Protein AF-A0A3R8V1Z6-F1 (afdb_monomer_lite)

Structure (mmCIF, N/CA/C/O backbone):
data_AF-A0A3R8V1Z6-F1
#
_entry.id   AF-A0A3R8V1Z6-F1
#
loop_
_atom_site.group_PDB
_atom_site.id
_atom_site.type_symbol
_atom_site.label_atom_id
_atom_site.label_alt_id
_atom_site.label_comp_id
_atom_site.label_asym_id
_atom_site.label_entity_id
_atom_site.label_seq_id
_atom_site.pdbx_PDB_ins_code
_atom_site.Cartn_x
_atom_site.Cartn_y
_atom_site.Cartn_z
_atom_site.occupancy
_atom_site.B_iso_or_equiv
_atom_site.auth_seq_id
_atom_site.auth_comp_id
_atom_site.auth_asym_id
_atom_site.auth_atom_id
_atom_site.pdbx_PDB_model_num
ATOM 1 N N . MET A 1 1 ? 9.244 20.630 -28.657 1.00 92.50 1 MET A N 1
ATOM 2 C CA . MET A 1 1 ? 8.782 19.770 -27.539 1.00 92.50 1 MET A CA 1
ATOM 3 C C . MET A 1 1 ? 9.580 20.145 -26.299 1.00 92.50 1 MET A C 1
ATOM 5 O O . MET A 1 1 ? 10.743 20.525 -26.430 1.00 92.50 1 MET A O 1
ATOM 9 N N . ARG A 1 2 ? 8.988 20.056 -25.105 1.00 94.75 2 ARG A N 1
ATOM 10 C CA . ARG A 1 2 ? 9.616 20.496 -23.847 1.00 94.75 2 ARG A CA 1
ATOM 11 C C . ARG A 1 2 ? 9.581 19.412 -22.778 1.00 94.75 2 ARG A C 1
ATOM 13 O O . ARG A 1 2 ? 8.639 18.629 -22.736 1.00 94.75 2 ARG A O 1
ATOM 20 N N . ILE A 1 3 ? 10.591 19.400 -21.913 1.00 94.94 3 ILE A N 1
ATOM 21 C CA . ILE A 1 3 ? 10.568 18.673 -20.644 1.00 94.94 3 ILE A CA 1
ATOM 22 C C . ILE A 1 3 ? 10.019 19.632 -19.589 1.00 94.94 3 ILE A C 1
ATOM 24 O O . ILE A 1 3 ? 10.512 20.756 -19.460 1.00 94.94 3 ILE A O 1
ATOM 28 N N . ILE A 1 4 ? 8.992 19.190 -18.875 1.00 93.62 4 ILE A N 1
ATOM 29 C CA . ILE A 1 4 ? 8.286 19.968 -17.856 1.00 93.62 4 ILE A CA 1
ATOM 30 C C . ILE A 1 4 ? 8.297 19.226 -16.519 1.00 93.62 4 ILE A C 1
ATOM 32 O O . ILE A 1 4 ? 8.435 18.001 -16.494 1.00 93.62 4 ILE A O 1
ATOM 36 N N . ASP A 1 5 ? 8.138 19.942 -15.414 1.00 89.38 5 ASP A N 1
ATOM 37 C CA . ASP A 1 5 ? 7.873 19.324 -14.115 1.00 89.38 5 ASP A CA 1
ATOM 38 C C . ASP A 1 5 ? 6.364 19.081 -13.896 1.00 89.38 5 ASP A C 1
ATOM 40 O O . ASP A 1 5 ? 5.532 19.274 -14.787 1.00 89.38 5 ASP A O 1
ATOM 44 N N . ARG A 1 6 ? 5.996 18.639 -12.687 1.00 83.44 6 ARG A N 1
ATOM 45 C CA . ARG A 1 6 ? 4.594 18.401 -12.303 1.00 83.44 6 ARG A CA 1
ATOM 46 C C . ARG A 1 6 ? 3.771 19.677 -12.118 1.00 83.44 6 ARG A C 1
ATOM 48 O O . ARG A 1 6 ? 2.551 19.592 -12.158 1.00 83.44 6 ARG A O 1
ATOM 55 N N . SER A 1 7 ? 4.417 20.827 -11.926 1.00 84.31 7 SER A N 1
ATOM 56 C CA . SER A 1 7 ? 3.768 22.144 -11.906 1.00 84.31 7 SER A CA 1
ATOM 57 C C . SER A 1 7 ? 3.538 22.702 -13.316 1.00 84.31 7 SER A C 1
ATOM 59 O O . SER A 1 7 ? 3.031 23.808 -13.474 1.00 84.31 7 SER A O 1
ATOM 61 N N . LEU A 1 8 ? 3.890 21.918 -14.346 1.00 85.50 8 LEU A N 1
ATOM 62 C CA . LEU A 1 8 ? 3.864 22.285 -15.760 1.00 85.50 8 LEU A CA 1
ATOM 63 C C . LEU A 1 8 ? 4.880 23.377 -16.133 1.00 85.50 8 LEU A C 1
ATOM 65 O O . LEU A 1 8 ? 4.857 23.886 -17.259 1.00 85.50 8 LEU A O 1
ATOM 69 N N . ALA A 1 9 ? 5.819 23.694 -15.238 1.00 89.62 9 ALA A N 1
ATOM 70 C CA . ALA A 1 9 ? 6.908 24.608 -15.531 1.00 89.62 9 ALA A CA 1
ATOM 71 C C . ALA A 1 9 ? 7.894 23.952 -16.505 1.00 89.62 9 ALA A C 1
ATOM 73 O O . ALA A 1 9 ? 8.211 22.764 -16.418 1.00 89.62 9 ALA A O 1
ATOM 74 N N . THR A 1 10 ? 8.377 24.728 -17.478 1.00 93.25 10 THR A N 1
ATOM 75 C CA . THR A 1 10 ? 9.352 24.231 -18.455 1.00 93.25 10 THR A CA 1
ATOM 76 C C . THR A 1 10 ? 10.732 24.159 -17.817 1.00 93.25 10 THR A C 1
ATOM 78 O O . THR A 1 10 ? 11.284 25.184 -17.441 1.00 93.25 10 THR A O 1
ATOM 81 N N . ILE A 1 11 ? 11.312 22.961 -17.781 1.00 93.94 11 ILE A N 1
ATOM 82 C CA . ILE A 1 11 ? 12.680 22.739 -17.298 1.00 93.94 11 ILE A CA 1
ATOM 83 C C . ILE A 1 11 ? 13.672 22.968 -18.433 1.00 93.94 11 ILE A C 1
ATOM 85 O O . ILE A 1 11 ? 14.642 23.705 -18.290 1.00 93.94 11 ILE A O 1
ATOM 89 N N . ARG A 1 12 ? 13.436 22.327 -19.588 1.00 94.88 12 ARG A N 1
ATOM 90 C CA . ARG A 1 12 ? 14.255 22.527 -20.790 1.00 94.88 12 ARG A CA 1
ATOM 91 C C . ARG A 1 12 ? 13.506 22.211 -22.076 1.00 94.88 12 ARG A C 1
ATOM 93 O O . ARG A 1 12 ? 12.564 21.417 -22.094 1.00 94.88 12 ARG A O 1
ATOM 100 N N . LYS A 1 13 ? 13.971 22.788 -23.183 1.00 94.19 13 LYS A N 1
ATOM 101 C CA . LYS A 1 13 ? 13.553 22.383 -24.532 1.00 94.19 13 LYS A CA 1
ATOM 102 C C . LYS A 1 13 ? 14.298 21.114 -24.958 1.00 94.19 13 LYS A C 1
ATOM 104 O O . LYS A 1 13 ? 15.457 20.915 -24.597 1.00 94.19 13 LYS A O 1
ATOM 109 N N . ILE A 1 14 ? 13.607 20.260 -25.707 1.00 93.62 14 ILE A N 1
ATOM 110 C CA . ILE A 1 14 ? 14.182 19.058 -26.320 1.00 93.62 14 ILE A CA 1
ATOM 111 C C . ILE A 1 14 ? 14.908 19.459 -27.601 1.00 93.62 14 ILE A C 1
ATOM 113 O O . ILE A 1 14 ? 14.378 20.257 -28.377 1.00 93.62 14 ILE A O 1
ATOM 117 N N . SER A 1 15 ? 16.111 18.923 -27.811 1.00 93.38 15 SER A N 1
ATOM 118 C CA . SER A 1 15 ? 16.876 19.177 -29.034 1.00 93.38 15 SER A CA 1
ATOM 119 C C . SER A 1 15 ? 16.227 18.504 -30.250 1.00 93.38 15 SER A C 1
ATOM 121 O O . SER A 1 15 ? 15.408 17.592 -30.124 1.00 93.38 15 SER A O 1
ATOM 123 N N . LEU A 1 16 ? 16.609 18.917 -31.459 1.00 91.44 16 LEU A N 1
ATOM 124 C CA . LEU A 1 16 ? 16.063 18.320 -32.680 1.00 91.44 16 LEU A CA 1
ATOM 125 C C . LEU A 1 16 ? 16.379 16.814 -32.789 1.00 91.44 16 LEU A C 1
ATOM 127 O O . LEU A 1 16 ? 15.513 16.028 -33.165 1.00 91.44 16 LEU A O 1
ATOM 131 N N . SER A 1 17 ? 17.589 16.398 -32.400 1.00 91.94 17 SER A N 1
ATOM 132 C CA . SER A 1 17 ? 18.010 14.990 -32.431 1.00 91.94 17 SER A CA 1
ATOM 133 C C . SER A 1 17 ? 17.274 14.128 -31.401 1.00 91.94 17 SER A C 1
ATOM 135 O O . SER A 1 17 ? 16.857 13.005 -31.701 1.00 91.94 17 SER A O 1
ATOM 137 N N . GLU A 1 18 ? 17.061 14.661 -30.195 1.00 93.25 18 GLU A N 1
ATOM 138 C CA . GLU A 1 18 ? 16.257 14.012 -29.158 1.00 93.25 18 GLU A CA 1
ATOM 139 C C . GLU A 1 18 ? 14.800 13.857 -29.620 1.00 93.25 18 GLU A C 1
ATOM 141 O O . GLU A 1 18 ? 14.199 12.797 -29.436 1.00 93.25 18 GLU A O 1
ATOM 146 N N . TYR A 1 19 ? 14.242 14.887 -30.265 1.00 93.44 19 TYR A N 1
ATOM 147 C CA . TYR A 1 19 ? 12.885 14.853 -30.803 1.00 93.44 19 TYR A CA 1
ATOM 148 C C . TYR A 1 19 ? 12.719 13.796 -31.900 1.00 93.44 19 TYR A C 1
ATOM 150 O O . TYR A 1 19 ? 11.778 13.005 -31.830 1.00 93.44 19 TYR A O 1
ATOM 158 N N . GLU A 1 20 ? 13.629 13.730 -32.876 1.00 92.75 20 GLU A N 1
ATOM 159 C CA . GLU A 1 20 ? 13.564 12.711 -33.935 1.00 92.75 20 GLU A CA 1
ATOM 160 C C . GLU A 1 20 ? 13.689 11.291 -33.370 1.00 92.75 20 GLU A C 1
ATOM 162 O O . GLU A 1 20 ? 12.937 10.395 -33.758 1.00 92.75 20 GLU A O 1
ATOM 167 N N . SER A 1 21 ? 14.549 11.091 -32.369 1.00 91.75 21 SER A N 1
ATOM 168 C CA . SER A 1 21 ? 14.669 9.800 -31.680 1.00 91.75 21 SER A CA 1
ATOM 169 C C . SER A 1 21 ? 13.366 9.402 -30.976 1.00 91.75 21 SER A C 1
ATOM 171 O O . SER A 1 21 ? 12.908 8.263 -31.091 1.00 91.75 21 SER A O 1
ATOM 173 N N . LEU A 1 22 ? 12.726 10.344 -30.273 1.00 92.19 22 LEU A N 1
ATOM 174 C CA . LEU A 1 22 ? 11.429 10.129 -29.623 1.00 92.19 22 LEU A CA 1
ATOM 175 C C . LEU A 1 22 ? 10.316 9.862 -30.639 1.00 92.19 22 LEU A C 1
ATOM 177 O O . LEU A 1 22 ? 9.462 9.012 -30.396 1.00 92.19 22 LEU A O 1
ATOM 181 N N . ARG A 1 23 ? 10.333 10.558 -31.778 1.00 92.12 23 ARG A N 1
ATOM 182 C CA . ARG A 1 23 ? 9.376 10.385 -32.873 1.00 92.12 23 ARG A CA 1
ATOM 183 C C . ARG A 1 23 ? 9.494 9.002 -33.508 1.00 92.12 23 ARG A C 1
ATOM 185 O O . ARG A 1 23 ? 8.482 8.322 -33.654 1.00 92.12 23 ARG A O 1
ATOM 192 N N . LEU A 1 24 ? 10.701 8.562 -33.862 1.00 89.31 24 LEU A N 1
ATOM 193 C CA . LEU A 1 24 ? 10.921 7.226 -34.426 1.00 89.31 24 LEU A CA 1
ATOM 194 C C . LEU A 1 24 ? 10.526 6.126 -33.437 1.00 89.31 24 LEU A C 1
ATOM 196 O O . LEU A 1 24 ? 9.918 5.133 -33.837 1.00 89.31 24 LEU A O 1
ATOM 200 N N . PHE A 1 25 ? 10.812 6.326 -32.149 1.00 90.19 25 PHE A N 1
ATOM 201 C CA . PHE A 1 25 ? 10.374 5.423 -31.092 1.00 90.19 25 PHE A CA 1
ATOM 202 C C . PHE A 1 25 ? 8.844 5.371 -30.953 1.00 90.19 25 PHE A C 1
ATOM 204 O O . PHE A 1 25 ? 8.277 4.280 -30.915 1.00 90.19 25 PHE A O 1
ATOM 211 N N . ALA A 1 26 ? 8.162 6.521 -30.924 1.00 87.00 26 ALA A N 1
ATOM 212 C CA . ALA A 1 26 ? 6.701 6.590 -30.832 1.00 87.00 26 ALA A CA 1
ATOM 213 C C . ALA A 1 26 ? 6.008 5.909 -32.026 1.00 87.00 26 ALA A C 1
ATOM 215 O O . ALA A 1 26 ? 4.981 5.259 -31.856 1.00 87.00 26 ALA A O 1
ATOM 216 N N . LEU A 1 27 ? 6.620 5.983 -33.211 1.00 86.31 27 LEU A N 1
ATOM 217 C CA . LEU A 1 27 ? 6.164 5.305 -34.427 1.00 86.31 27 LEU A CA 1
ATOM 218 C C . LEU A 1 27 ? 6.546 3.812 -34.493 1.00 86.31 27 LEU A C 1
ATOM 220 O O . LEU A 1 27 ? 6.260 3.163 -35.497 1.00 86.31 27 LEU A O 1
ATOM 224 N N . GLY A 1 28 ? 7.234 3.268 -33.482 1.00 83.50 28 GLY A N 1
ATOM 225 C CA . GLY A 1 28 ? 7.706 1.879 -33.467 1.00 83.50 28 GLY A CA 1
ATOM 226 C C . GLY A 1 28 ? 8.808 1.566 -34.488 1.00 83.50 28 GLY A C 1
ATOM 227 O O . GLY A 1 28 ? 9.072 0.399 -34.761 1.00 83.50 28 GLY A O 1
ATOM 228 N N . LYS A 1 29 ? 9.449 2.594 -35.061 1.00 84.25 29 LYS A N 1
ATOM 229 C CA . LYS A 1 29 ? 10.488 2.476 -36.099 1.00 84.25 29 LYS A CA 1
ATOM 230 C C . LYS A 1 29 ? 11.909 2.395 -35.539 1.00 84.25 29 LYS A C 1
ATOM 232 O O . LYS A 1 29 ? 12.825 2.042 -36.271 1.00 84.25 29 LYS A O 1
ATOM 237 N N . ALA A 1 30 ? 12.098 2.735 -34.267 1.00 85.00 30 ALA A N 1
ATOM 238 C CA . ALA A 1 30 ? 13.384 2.665 -33.584 1.00 85.00 30 ALA A CA 1
ATOM 239 C C . ALA A 1 30 ? 13.225 2.158 -32.147 1.00 85.00 30 ALA A C 1
ATOM 241 O O . ALA A 1 30 ? 12.145 2.223 -31.553 1.00 85.00 30 ALA A O 1
ATOM 242 N N . SER A 1 31 ? 14.328 1.680 -31.572 1.00 83.62 31 SER A N 1
ATOM 243 C CA . SER A 1 31 ? 14.419 1.418 -30.138 1.00 83.62 31 SER A CA 1
ATOM 244 C C . SER A 1 31 ? 14.246 2.705 -29.330 1.00 83.62 31 SER A C 1
ATOM 246 O O . SER A 1 31 ? 14.572 3.799 -29.788 1.00 83.62 31 SER A O 1
ATOM 248 N N . ALA A 1 32 ? 13.767 2.567 -28.094 1.00 82.25 32 ALA A N 1
ATOM 249 C CA . ALA A 1 32 ? 13.599 3.691 -27.182 1.00 82.25 32 ALA A CA 1
ATOM 250 C C . ALA A 1 32 ? 14.930 4.444 -26.970 1.00 82.25 32 ALA A C 1
ATOM 252 O O . ALA A 1 32 ? 15.932 3.777 -26.692 1.00 82.25 32 ALA A O 1
ATOM 253 N N . PRO A 1 33 ? 14.960 5.796 -27.012 1.00 88.38 33 PRO A N 1
ATOM 254 C CA . PRO A 1 33 ? 16.117 6.579 -26.574 1.00 88.38 33 PRO A CA 1
ATOM 255 C C . PRO A 1 33 ? 16.266 6.449 -25.051 1.00 88.38 33 PRO A C 1
ATOM 257 O O . PRO A 1 33 ? 15.798 7.282 -24.271 1.00 88.38 33 PRO A O 1
ATOM 260 N N . ARG A 1 34 ? 16.842 5.319 -24.629 1.00 87.00 34 ARG A N 1
ATOM 261 C CA . ARG A 1 34 ? 16.737 4.780 -23.270 1.00 87.00 34 ARG A CA 1
ATOM 262 C C . ARG A 1 34 ? 17.299 5.742 -22.234 1.00 87.00 34 ARG A C 1
ATOM 264 O O . ARG A 1 34 ? 16.619 6.000 -21.252 1.00 87.00 34 ARG A O 1
ATOM 271 N N . GLU A 1 35 ? 18.476 6.314 -22.463 1.00 87.75 35 GLU A N 1
ATOM 272 C CA . GLU A 1 35 ? 19.103 7.249 -21.519 1.00 87.75 35 GLU A CA 1
ATOM 273 C C . GLU A 1 35 ? 18.245 8.492 -21.263 1.00 87.75 35 GLU A C 1
ATOM 275 O O . GLU A 1 35 ? 18.010 8.853 -20.109 1.00 87.75 35 GLU A O 1
ATOM 280 N N . LEU A 1 36 ? 17.718 9.107 -22.327 1.00 91.12 36 LEU A N 1
ATOM 281 C CA . LEU A 1 36 ? 16.851 10.281 -22.233 1.00 91.12 36 LEU A CA 1
ATOM 282 C C . LEU A 1 36 ? 15.572 9.960 -21.452 1.00 91.12 36 LEU A C 1
ATOM 284 O O . LEU A 1 36 ? 15.214 10.663 -20.508 1.00 91.12 36 LEU A O 1
ATOM 288 N N . LEU A 1 37 ? 14.894 8.878 -21.831 1.00 91.12 37 LEU A N 1
ATOM 289 C CA . LEU A 1 37 ? 13.634 8.467 -21.219 1.00 91.12 37 LEU A CA 1
ATOM 290 C C . LEU A 1 37 ? 13.813 8.019 -19.764 1.00 91.12 37 LEU A C 1
ATOM 292 O O . LEU A 1 37 ? 12.969 8.331 -18.925 1.00 91.12 37 LEU A O 1
ATOM 296 N N . LEU A 1 38 ? 14.908 7.323 -19.447 1.00 87.00 38 LEU A N 1
ATOM 297 C CA . LEU A 1 38 ? 15.245 6.950 -18.075 1.00 87.00 38 LEU A CA 1
ATOM 298 C C . LEU A 1 38 ? 15.542 8.176 -17.218 1.00 87.00 38 LEU A C 1
ATOM 300 O O . LEU A 1 38 ? 15.069 8.218 -16.088 1.00 87.00 38 LEU A O 1
ATOM 304 N N . ARG A 1 39 ? 16.255 9.178 -17.746 1.00 88.75 39 ARG A N 1
ATOM 305 C CA . ARG A 1 39 ? 16.526 10.433 -17.031 1.00 88.75 39 ARG A CA 1
ATOM 306 C C . ARG A 1 39 ? 15.236 11.190 -16.726 1.00 88.75 39 ARG A C 1
ATOM 308 O O . ARG A 1 39 ? 14.944 11.440 -15.565 1.00 88.75 39 ARG A O 1
ATOM 315 N N . ILE A 1 40 ? 14.398 11.421 -17.743 1.00 89.38 40 ILE A N 1
ATOM 316 C CA . ILE A 1 40 ? 13.072 12.047 -17.575 1.00 89.38 40 ILE A CA 1
ATOM 317 C C . ILE A 1 40 ? 12.246 11.294 -16.522 1.00 89.38 40 ILE A C 1
ATOM 319 O O . ILE A 1 40 ? 11.640 11.908 -15.646 1.00 89.38 40 ILE A O 1
ATOM 323 N N . ARG A 1 41 ? 12.238 9.955 -16.583 1.00 87.31 41 ARG A N 1
ATOM 324 C CA . ARG A 1 41 ? 11.506 9.113 -15.630 1.00 87.31 41 ARG A CA 1
ATOM 325 C C . ARG A 1 41 ? 12.072 9.211 -14.214 1.00 87.31 41 ARG A C 1
ATOM 327 O O . ARG A 1 41 ? 11.274 9.278 -13.282 1.00 87.31 41 ARG A O 1
ATOM 334 N N . LYS A 1 42 ? 13.399 9.173 -14.052 1.00 82.25 42 LYS A N 1
ATOM 335 C CA . LYS A 1 42 ? 14.093 9.238 -12.757 1.00 82.25 42 LYS A CA 1
ATOM 336 C C . LYS A 1 42 ? 13.792 10.557 -12.051 1.00 82.25 42 LYS A C 1
ATOM 338 O O . LYS A 1 42 ? 13.367 10.532 -10.903 1.00 82.25 42 LYS A O 1
ATOM 343 N N . ASP A 1 43 ? 13.894 11.661 -12.781 1.00 84.75 43 ASP A N 1
ATOM 344 C CA . ASP A 1 43 ? 13.693 13.008 -12.243 1.00 84.75 43 ASP A CA 1
ATOM 345 C C . ASP A 1 43 ? 12.201 13.348 -12.033 1.00 84.75 43 ASP A C 1
ATOM 347 O O . ASP A 1 43 ? 11.847 14.399 -11.510 1.00 84.75 43 ASP A O 1
ATOM 351 N N . GLY A 1 44 ? 11.286 12.458 -12.437 1.00 81.69 44 GLY A N 1
ATOM 352 C CA . GLY A 1 44 ? 9.845 12.668 -12.288 1.00 81.69 44 GLY A CA 1
ATOM 353 C C . GLY A 1 44 ? 9.262 13.722 -13.234 1.00 81.69 44 GLY A C 1
ATOM 354 O O . GLY A 1 44 ? 8.152 14.197 -12.989 1.00 81.69 44 GLY A O 1
ATOM 355 N N . HIS A 1 45 ? 9.983 14.054 -14.306 1.00 91.19 45 HIS A N 1
ATOM 356 C CA . HIS A 1 45 ? 9.592 15.029 -15.317 1.00 91.19 45 HIS A CA 1
ATOM 357 C C . HIS A 1 45 ? 8.648 14.435 -16.374 1.00 91.19 45 HIS A C 1
ATOM 359 O O . HIS A 1 45 ? 8.569 13.216 -16.572 1.00 91.19 45 HIS A O 1
ATOM 365 N N . TRP A 1 46 ? 7.950 15.313 -17.089 1.00 93.50 46 TRP A N 1
ATOM 366 C CA . TRP A 1 46 ? 7.021 14.997 -18.173 1.00 93.50 46 TRP A CA 1
ATOM 367 C C . TRP A 1 46 ? 7.450 15.645 -19.494 1.00 93.50 46 TRP A C 1
ATOM 369 O O . TRP A 1 46 ? 8.373 16.454 -19.552 1.00 93.50 46 TRP A O 1
ATOM 379 N N . LEU A 1 47 ? 6.777 15.263 -20.576 1.00 94.06 47 LEU A N 1
ATOM 380 C CA . LEU A 1 47 ? 6.997 15.743 -21.934 1.00 94.06 47 LEU A CA 1
ATOM 381 C C . LEU A 1 47 ? 5.781 16.541 -22.410 1.00 94.06 47 LEU A C 1
ATOM 383 O O . LEU A 1 47 ? 4.706 15.970 -22.569 1.00 94.06 47 LEU A O 1
ATOM 387 N N . ALA A 1 48 ? 5.954 17.831 -22.689 1.00 94.06 48 ALA A N 1
ATOM 388 C CA . ALA A 1 48 ? 4.944 18.670 -23.330 1.00 94.06 48 ALA A CA 1
ATOM 389 C C . ALA A 1 48 ? 5.138 18.682 -24.850 1.00 94.06 48 ALA A C 1
ATOM 391 O O . ALA A 1 48 ? 6.164 19.153 -25.362 1.00 94.06 48 ALA A O 1
ATOM 392 N N . CYS A 1 49 ? 4.140 18.187 -25.577 1.00 93.06 49 CYS A N 1
ATOM 393 C CA . CYS A 1 49 ? 4.087 18.260 -27.027 1.00 93.06 49 CYS A CA 1
ATOM 394 C C . CYS A 1 49 ? 3.631 19.648 -27.486 1.00 93.06 49 CYS A C 1
ATOM 396 O O . CYS A 1 49 ? 2.772 20.271 -26.878 1.00 93.06 49 CYS A O 1
ATOM 398 N N . GLU A 1 50 ? 4.189 20.124 -28.593 1.00 91.25 50 GLU A N 1
ATOM 399 C CA . GLU A 1 50 ? 3.866 21.443 -29.161 1.00 91.25 50 GLU A CA 1
ATOM 400 C C . GLU A 1 50 ? 2.901 21.337 -30.347 1.00 91.25 50 GLU A C 1
ATOM 402 O O . GLU A 1 50 ? 2.788 22.258 -31.144 1.00 91.25 50 GLU A O 1
ATOM 407 N N . CYS A 1 51 ? 2.216 20.200 -30.500 1.00 89.88 51 CYS A N 1
ATOM 408 C CA . CYS A 1 51 ? 1.352 19.970 -31.654 1.00 89.88 51 CYS A CA 1
ATOM 409 C C . CYS A 1 51 ? 0.024 20.745 -31.613 1.00 89.88 51 CYS A C 1
ATOM 411 O O . CYS A 1 51 ? -0.603 20.893 -32.658 1.00 89.88 51 CYS A O 1
ATOM 413 N N . CYS A 1 52 ? -0.409 21.210 -30.439 1.00 89.00 52 CYS A N 1
ATOM 414 C CA . CYS A 1 52 ? -1.606 22.032 -30.239 1.00 89.00 52 CYS A CA 1
ATOM 415 C C . CYS A 1 52 ? -1.506 22.831 -28.929 1.00 89.00 52 CYS A C 1
ATOM 417 O O . CYS A 1 52 ? -0.561 22.659 -28.151 1.00 89.00 52 CYS A O 1
ATOM 419 N N . HIS A 1 53 ? -2.479 23.722 -28.715 1.00 86.44 53 HIS A N 1
ATOM 420 C CA . HIS A 1 53 ? -2.656 24.477 -27.481 1.00 86.44 53 HIS A CA 1
ATOM 421 C C . HIS A 1 53 ? -4.078 24.252 -26.929 1.00 86.44 53 HIS A C 1
ATOM 423 O O . HIS A 1 53 ? -5.022 24.367 -27.713 1.00 86.44 53 HIS A O 1
ATOM 429 N N . PRO A 1 54 ? -4.260 23.955 -25.626 1.00 86.75 54 PRO A N 1
ATOM 430 C CA . PRO A 1 54 ? -3.223 23.697 -24.620 1.00 86.75 54 PRO A CA 1
ATOM 431 C C . PRO A 1 54 ? -2.336 22.488 -24.972 1.00 86.75 54 PRO A C 1
ATOM 433 O O . PRO A 1 54 ? -2.734 21.613 -25.733 1.00 86.75 54 PRO A O 1
ATOM 436 N N . ALA A 1 55 ? -1.093 22.487 -24.482 1.00 89.00 55 ALA A N 1
ATOM 437 C CA . ALA A 1 55 ? -0.081 21.504 -24.874 1.00 89.00 55 ALA A CA 1
ATOM 438 C C . ALA A 1 55 ? -0.395 20.104 -24.304 1.00 89.00 55 ALA A C 1
ATOM 440 O O . ALA A 1 55 ? -0.520 19.973 -23.083 1.00 89.00 55 ALA A O 1
ATOM 441 N N . PRO A 1 56 ? -0.451 19.044 -25.133 1.00 91.62 56 PRO A N 1
ATOM 442 C CA . PRO A 1 56 ? -0.574 17.671 -24.657 1.00 91.62 56 PRO A CA 1
ATOM 443 C C . PRO A 1 56 ? 0.625 17.264 -23.809 1.00 91.62 56 PRO A C 1
ATOM 445 O O . PRO A 1 56 ? 1.773 17.543 -24.170 1.00 91.62 56 PRO A O 1
ATOM 448 N N . VAL A 1 57 ? 0.369 16.563 -22.706 1.00 92.06 57 VAL A N 1
ATOM 449 C CA . VAL A 1 57 ? 1.404 16.123 -21.766 1.00 92.06 57 VAL A CA 1
ATOM 450 C C . VAL A 1 57 ? 1.511 14.605 -21.770 1.00 92.06 57 VAL A C 1
ATOM 452 O O . VAL A 1 57 ? 0.515 13.891 -21.672 1.00 92.06 57 VAL A O 1
ATOM 455 N N . MET A 1 58 ? 2.740 14.104 -21.837 1.00 92.50 58 MET A N 1
ATOM 456 C CA . MET A 1 58 ? 3.065 12.685 -21.769 1.00 92.50 58 MET A CA 1
ATOM 457 C C . MET A 1 58 ? 4.027 12.400 -20.623 1.00 92.50 58 MET A C 1
ATOM 459 O O . MET A 1 58 ? 4.906 13.202 -20.316 1.00 92.50 58 MET A O 1
ATOM 463 N N . HIS A 1 59 ? 3.934 11.210 -20.044 1.00 88.69 59 HIS A N 1
ATOM 464 C CA . HIS A 1 59 ? 4.919 10.704 -19.097 1.00 88.69 59 HIS A CA 1
ATOM 465 C C . HIS A 1 59 ? 5.586 9.435 -19.628 1.00 88.69 59 HIS A C 1
ATOM 467 O O . HIS A 1 59 ? 5.015 8.664 -20.406 1.00 88.69 59 HIS A O 1
ATOM 473 N N . VAL A 1 60 ? 6.815 9.202 -19.172 1.00 88.06 60 VAL A N 1
ATOM 474 C CA . VAL A 1 60 ? 7.564 7.990 -19.497 1.00 88.06 60 VAL A CA 1
ATOM 475 C C . VAL A 1 60 ? 7.129 6.865 -18.563 1.00 88.06 60 VAL A C 1
ATOM 477 O O . VAL A 1 60 ? 7.413 6.882 -17.362 1.00 88.06 60 VAL A O 1
ATOM 480 N N . ALA A 1 61 ? 6.469 5.853 -19.116 1.00 82.94 61 ALA A N 1
ATOM 481 C CA . ALA A 1 61 ? 6.096 4.629 -18.423 1.00 82.94 61 ALA A CA 1
ATOM 482 C C . ALA A 1 61 ? 7.098 3.506 -18.730 1.00 82.94 61 ALA A C 1
ATOM 484 O O . ALA A 1 61 ? 7.459 3.285 -19.882 1.00 82.94 61 ALA A O 1
ATOM 485 N N . MET A 1 62 ? 7.509 2.753 -17.712 1.00 80.75 62 MET A N 1
ATOM 486 C CA . MET A 1 62 ? 8.264 1.509 -17.873 1.00 80.75 62 MET A CA 1
ATOM 487 C C . MET A 1 62 ? 7.348 0.351 -17.502 1.00 80.75 62 MET A C 1
ATOM 489 O O . MET A 1 62 ? 6.700 0.382 -16.454 1.00 80.75 62 MET A O 1
ATOM 493 N N . ARG A 1 63 ? 7.261 -0.643 -18.384 1.00 75.75 63 ARG A N 1
ATOM 494 C CA . ARG A 1 63 ? 6.556 -1.896 -18.117 1.00 75.75 63 ARG A CA 1
ATOM 495 C C . ARG A 1 63 ? 7.393 -2.777 -17.194 1.00 75.75 63 ARG A C 1
ATOM 497 O O . ARG A 1 63 ? 8.608 -2.627 -17.113 1.00 75.75 63 ARG A O 1
ATOM 504 N N . ASP A 1 64 ? 6.754 -3.766 -16.582 1.00 66.50 64 ASP A N 1
ATOM 505 C CA . ASP A 1 64 ? 7.426 -4.726 -15.697 1.00 66.50 64 ASP A CA 1
ATOM 506 C C . ASP A 1 64 ? 8.549 -5.518 -16.381 1.00 66.50 64 ASP A C 1
ATOM 508 O O . ASP A 1 64 ? 9.398 -6.084 -15.699 1.00 66.50 64 ASP A O 1
ATOM 512 N N . THR A 1 65 ? 8.553 -5.570 -17.713 1.00 68.12 65 THR A N 1
ATOM 513 C CA . THR A 1 65 ? 9.583 -6.203 -18.550 1.00 68.12 65 THR A CA 1
ATOM 514 C C . THR A 1 65 ? 10.739 -5.253 -18.903 1.00 68.12 65 THR A C 1
ATOM 516 O O . THR A 1 65 ? 11.436 -5.486 -19.883 1.00 68.12 65 THR A O 1
ATOM 519 N N . GLY A 1 66 ? 10.858 -4.099 -18.235 1.00 72.81 66 GLY A N 1
ATOM 520 C CA . GLY A 1 66 ? 11.869 -3.070 -18.5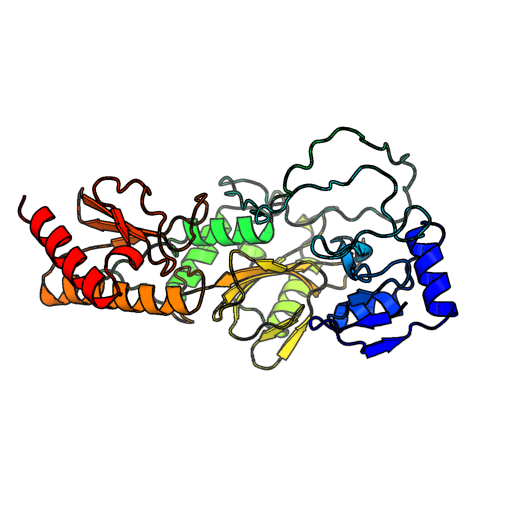29 1.00 72.81 66 GLY A CA 1
ATOM 521 C C . GLY A 1 66 ? 11.600 -2.231 -19.789 1.00 72.81 66 GLY A C 1
ATOM 522 O O . GLY A 1 66 ? 12.295 -1.248 -20.044 1.00 72.81 66 GLY A O 1
ATOM 523 N N . MET A 1 67 ? 10.568 -2.565 -20.574 1.00 78.25 67 MET A N 1
ATOM 524 C CA . MET A 1 67 ? 10.251 -1.856 -21.816 1.00 78.25 67 MET A CA 1
ATOM 525 C C . MET A 1 67 ? 9.666 -0.470 -21.527 1.00 78.25 67 MET A C 1
ATOM 527 O O . MET A 1 67 ? 8.653 -0.340 -20.834 1.00 78.25 67 MET A O 1
ATOM 531 N N . LEU A 1 68 ? 10.291 0.564 -22.088 1.00 83.81 68 LEU A N 1
ATOM 532 C CA . LEU A 1 68 ? 9.821 1.943 -22.002 1.00 83.81 68 LEU A CA 1
ATOM 533 C C . LEU A 1 68 ? 8.650 2.184 -22.959 1.00 83.81 68 LEU A C 1
ATOM 535 O O . LEU A 1 68 ? 8.504 1.514 -23.977 1.00 83.81 68 LEU A O 1
ATOM 539 N N . SER A 1 69 ? 7.803 3.144 -22.614 1.00 86.69 69 SER A N 1
ATOM 540 C CA . SER A 1 69 ? 6.666 3.601 -23.410 1.00 86.69 69 SER A CA 1
ATOM 541 C C . SER A 1 69 ? 6.329 5.042 -23.042 1.00 86.69 69 SER A C 1
ATOM 543 O O . SER A 1 69 ? 6.529 5.455 -21.899 1.00 86.69 69 SER A O 1
ATOM 545 N N . LEU A 1 70 ? 5.811 5.802 -24.001 1.00 88.12 70 LEU A N 1
ATOM 546 C CA . LEU A 1 70 ? 5.235 7.120 -23.752 1.00 88.12 70 LEU A CA 1
ATOM 547 C C . LEU A 1 70 ? 3.731 6.962 -23.550 1.00 88.12 70 LEU A C 1
ATOM 549 O O . LEU A 1 70 ? 3.074 6.253 -24.311 1.00 88.12 70 LEU A O 1
ATOM 553 N N . LYS A 1 71 ? 3.194 7.584 -22.501 1.00 86.56 71 LYS A N 1
ATOM 554 C CA . LYS A 1 71 ? 1.759 7.583 -22.216 1.00 86.56 71 LYS A CA 1
ATOM 555 C C . LYS A 1 71 ? 1.252 9.006 -22.073 1.00 86.56 71 LYS A C 1
ATOM 557 O O . LYS A 1 71 ? 1.807 9.772 -21.288 1.00 86.56 71 LYS A O 1
ATOM 562 N N . ASN A 1 72 ? 0.166 9.311 -22.772 1.00 85.44 72 ASN A N 1
ATOM 563 C CA . ASN A 1 72 ? -0.550 10.575 -22.627 1.00 85.44 72 ASN A CA 1
ATOM 564 C C . ASN A 1 72 ? -1.174 10.645 -21.230 1.00 85.44 72 ASN A C 1
ATOM 566 O O . ASN A 1 72 ? -1.667 9.636 -20.713 1.00 85.44 72 ASN A O 1
ATOM 570 N N . ASN A 1 73 ? -1.097 11.819 -20.615 1.00 81.56 73 ASN A N 1
ATOM 571 C CA . ASN A 1 73 ? -1.759 12.103 -19.354 1.00 81.56 73 ASN A CA 1
ATOM 572 C C . ASN A 1 73 ? -3.270 12.260 -19.622 1.00 81.56 73 ASN A C 1
ATOM 574 O O . ASN A 1 73 ? -3.610 13.060 -20.492 1.00 81.56 73 ASN A O 1
ATOM 578 N N . PRO A 1 74 ? -4.162 11.503 -18.951 1.00 69.50 74 PRO A N 1
ATOM 579 C CA . PRO A 1 74 ? -5.608 11.582 -19.190 1.00 69.50 74 PRO A CA 1
ATOM 580 C C . PRO A 1 74 ? -6.197 12.983 -18.991 1.00 69.50 74 PRO A C 1
ATOM 582 O O . PRO A 1 74 ? -7.141 13.329 -19.689 1.00 69.50 74 PRO A O 1
ATOM 585 N N . ASP A 1 75 ? -5.618 13.786 -18.097 1.00 73.31 75 ASP A N 1
ATOM 586 C CA . ASP A 1 75 ? -6.113 15.134 -17.786 1.00 73.31 75 ASP A CA 1
ATOM 587 C C . ASP A 1 75 ? -5.548 16.218 -18.726 1.00 73.31 75 ASP A C 1
ATOM 589 O O . ASP A 1 75 ? -5.847 17.401 -18.576 1.00 73.31 75 ASP A O 1
ATOM 593 N N . ALA A 1 76 ? -4.688 15.843 -19.681 1.00 81.75 76 ALA A N 1
ATOM 594 C CA . ALA A 1 76 ? -4.072 16.772 -20.622 1.00 81.75 76 ALA A CA 1
ATOM 595 C C . ALA A 1 76 ? -4.809 16.812 -21.967 1.00 81.75 76 ALA A C 1
ATOM 597 O O . ALA A 1 76 ? -5.579 15.920 -22.313 1.00 81.75 76 ALA A O 1
ATOM 598 N N . ALA A 1 77 ? -4.528 17.852 -22.755 1.00 83.56 77 ALA A N 1
ATOM 599 C CA . ALA A 1 77 ? -5.075 17.996 -24.099 1.00 83.56 77 ALA A CA 1
ATOM 600 C C . ALA A 1 77 ? -4.709 16.814 -25.011 1.00 83.56 77 ALA A C 1
ATOM 602 O O . ALA A 1 77 ? -3.613 16.254 -24.920 1.00 83.56 77 ALA A O 1
ATOM 603 N N . ASP A 1 78 ? -5.601 16.489 -25.947 1.00 87.19 78 ASP A N 1
ATOM 604 C CA . ASP A 1 78 ? -5.336 15.495 -26.982 1.00 87.19 78 ASP A CA 1
ATOM 605 C C . ASP A 1 78 ? -4.338 16.016 -28.023 1.00 87.19 78 ASP A C 1
ATOM 607 O O . ASP A 1 78 ? -4.338 17.187 -28.407 1.00 87.19 78 ASP A O 1
ATOM 611 N N . HIS A 1 79 ? -3.518 15.108 -28.548 1.00 89.94 79 HIS A N 1
ATOM 612 C CA . HIS A 1 79 ? -2.648 15.398 -29.683 1.00 89.94 79 HIS A CA 1
ATOM 613 C C . HIS A 1 79 ? -3.444 15.609 -30.978 1.00 89.94 79 HIS A C 1
ATOM 615 O O . HIS A 1 79 ? -4.494 15.003 -31.191 1.00 89.94 79 HIS A O 1
ATOM 621 N N . THR A 1 80 ? -2.898 16.402 -31.904 1.00 88.25 80 THR A N 1
ATOM 622 C CA . THR A 1 80 ? -3.464 16.523 -33.257 1.00 88.25 80 THR A CA 1
ATOM 623 C C . THR A 1 80 ? -3.362 15.204 -34.024 1.00 88.25 80 THR A C 1
ATOM 625 O O . THR A 1 80 ? -2.413 14.444 -33.843 1.00 88.25 80 THR A O 1
ATOM 628 N N . ALA A 1 81 ? -4.304 14.941 -34.937 1.00 83.56 81 ALA A N 1
ATOM 629 C CA . ALA A 1 81 ? -4.404 13.665 -35.660 1.00 83.56 81 ALA A CA 1
ATOM 630 C C . ALA A 1 81 ? -3.132 13.252 -36.432 1.00 83.56 81 ALA A C 1
ATOM 632 O O . ALA A 1 81 ? -2.891 12.067 -36.635 1.00 83.56 81 ALA A O 1
ATOM 633 N N . LYS A 1 82 ? -2.303 14.218 -36.854 1.00 85.31 82 LYS A N 1
ATOM 634 C CA . LYS A 1 82 ? -1.036 13.972 -37.571 1.00 85.31 82 LYS A CA 1
ATOM 635 C C . LYS A 1 82 ? 0.188 13.909 -36.650 1.00 85.31 82 LYS A C 1
ATOM 637 O O . LYS A 1 82 ? 1.309 13.740 -37.129 1.00 85.31 82 LYS A O 1
ATOM 642 N N . CYS A 1 83 ? 0.011 14.090 -35.344 1.00 88.12 83 CYS A N 1
ATOM 643 C CA . CYS A 1 83 ? 1.113 14.054 -34.399 1.00 88.12 83 CYS A CA 1
ATOM 644 C C . CYS A 1 83 ? 1.638 12.612 -34.262 1.00 88.12 83 CYS A C 1
ATOM 646 O O . CYS A 1 83 ? 0.843 11.709 -34.013 1.00 88.12 83 CYS A O 1
ATOM 648 N N . PRO A 1 84 ? 2.960 12.367 -34.337 1.00 86.94 84 PRO A N 1
ATOM 649 C CA . PRO A 1 84 ? 3.526 11.021 -34.176 1.00 86.94 84 PRO A CA 1
ATOM 650 C C . PRO A 1 84 ? 3.324 10.433 -32.769 1.00 86.94 84 PRO A C 1
ATOM 652 O O . PRO A 1 84 ? 3.565 9.251 -32.557 1.00 86.94 84 PRO A O 1
ATOM 655 N N . PHE A 1 85 ? 2.901 11.264 -31.815 1.00 88.69 85 PHE A N 1
ATOM 656 C CA . PHE A 1 85 ? 2.575 10.886 -30.442 1.00 88.69 85 PHE A CA 1
ATOM 657 C C . PHE A 1 85 ? 1.058 10.747 -30.208 1.00 88.69 85 PHE A C 1
ATOM 659 O O . PHE A 1 85 ? 0.627 10.423 -29.102 1.00 88.69 85 PHE A O 1
ATOM 666 N N . ALA A 1 86 ? 0.231 10.995 -31.231 1.00 83.00 86 ALA A N 1
ATOM 667 C CA . ALA A 1 86 ? -1.196 10.720 -31.157 1.00 83.00 86 ALA A CA 1
ATOM 668 C C . ALA A 1 86 ? -1.434 9.206 -31.110 1.00 83.00 86 ALA A C 1
ATOM 670 O O . ALA A 1 86 ? -0.793 8.436 -31.827 1.00 83.00 86 ALA A O 1
ATOM 671 N N . ARG A 1 87 ? -2.378 8.766 -30.274 1.00 71.75 87 ARG A N 1
ATOM 672 C CA . ARG A 1 87 ? -2.790 7.359 -30.242 1.00 71.75 87 ARG A CA 1
ATOM 673 C C . ARG A 1 87 ? -3.480 7.008 -31.561 1.00 71.75 87 ARG A C 1
ATOM 675 O O . ARG A 1 87 ? -4.498 7.603 -31.904 1.00 71.75 87 ARG A O 1
ATOM 682 N N . SER A 1 88 ? -2.954 6.027 -32.288 1.00 43.06 88 SER A N 1
ATOM 683 C CA . SER A 1 88 ? -3.604 5.477 -33.479 1.00 43.06 88 SER A CA 1
ATOM 684 C C . SER A 1 88 ? -4.812 4.624 -33.064 1.00 43.06 88 SER A C 1
ATOM 686 O O . SER A 1 88 ? -4.651 3.448 -32.780 1.00 43.06 88 SER A O 1
ATOM 688 N N . GLY A 1 89 ? -6.002 5.231 -33.001 1.00 38.81 89 GLY A N 1
ATOM 689 C CA . GLY A 1 89 ? -7.302 4.549 -32.909 1.00 38.81 89 GLY A CA 1
ATOM 690 C C . GLY A 1 89 ? -7.624 3.834 -31.583 1.00 38.81 89 GLY A C 1
ATOM 691 O O . GLY A 1 89 ? -7.048 2.806 -31.254 1.00 38.81 89 GLY A O 1
ATOM 692 N N . GLY A 1 90 ? -8.636 4.331 -30.862 1.00 37.47 90 GLY A N 1
ATOM 693 C CA . GLY A 1 90 ? -9.503 3.485 -30.025 1.00 37.47 90 GLY A CA 1
ATOM 694 C C . GLY A 1 90 ? -9.162 3.264 -28.545 1.00 37.47 90 GLY A C 1
ATOM 695 O O . GLY A 1 90 ? -9.904 2.547 -27.888 1.00 37.47 90 GLY A O 1
ATOM 696 N N . GLU A 1 91 ? -8.127 3.872 -27.958 1.00 36.06 91 GLU A N 1
ATOM 697 C CA . GLU A 1 91 ? -7.921 3.805 -26.494 1.00 36.06 91 GLU A CA 1
ATOM 698 C C . GLU A 1 91 ? -8.530 5.029 -25.785 1.00 36.06 91 GLU A C 1
ATOM 700 O O . GLU A 1 91 ? -7.826 5.944 -25.354 1.00 36.06 91 GLU A O 1
ATOM 705 N N . ASN A 1 92 ? -9.866 4.998 -25.737 1.00 41.00 92 ASN A N 1
ATOM 706 C CA . ASN A 1 92 ? -10.835 5.649 -24.848 1.00 41.00 92 ASN A CA 1
ATOM 707 C C . ASN A 1 92 ? -10.605 7.086 -24.348 1.00 41.00 92 ASN A C 1
ATOM 709 O O . ASN A 1 92 ? -9.945 7.328 -23.337 1.00 41.00 92 ASN A O 1
ATOM 713 N N . LYS A 1 93 ? -11.407 7.991 -24.930 1.00 37.91 93 LYS A N 1
ATOM 714 C CA . LYS A 1 93 ? -12.142 9.035 -24.200 1.00 37.91 93 LYS A CA 1
ATOM 715 C C . LYS A 1 93 ? -13.250 8.397 -23.351 1.00 37.91 93 LYS A C 1
ATOM 717 O O . LYS A 1 93 ? -14.397 8.346 -23.763 1.00 37.91 93 LYS A O 1
ATOM 722 N N . THR A 1 94 ? -12.881 7.889 -22.186 1.00 32.31 94 THR A N 1
ATOM 723 C CA . THR A 1 94 ? -13.748 7.633 -21.019 1.00 32.31 94 THR A CA 1
ATOM 724 C C . THR A 1 94 ? -12.753 7.570 -19.857 1.00 32.31 94 THR A C 1
ATOM 726 O O . THR A 1 94 ? -11.887 6.701 -19.859 1.00 32.31 94 THR A O 1
ATOM 729 N N . SER A 1 95 ? -12.729 8.449 -18.861 1.00 32.66 95 SER A N 1
ATOM 730 C CA . SER A 1 95 ? -13.838 8.777 -17.972 1.00 32.66 95 SER A CA 1
ATOM 731 C C . SER A 1 95 ? -13.396 9.966 -17.111 1.00 32.66 95 SER A C 1
ATOM 733 O O . SER A 1 95 ? -12.333 9.887 -16.503 1.00 32.66 95 SER A O 1
ATOM 735 N N . GLY A 1 96 ? -14.232 10.993 -16.960 1.00 29.03 96 GLY A N 1
ATOM 736 C CA . GLY A 1 96 ? -14.169 11.928 -15.824 1.00 29.03 96 GLY A CA 1
ATOM 737 C C . GLY A 1 96 ? -14.652 11.291 -14.510 1.00 29.03 96 GLY A C 1
ATOM 738 O O . GLY A 1 96 ? -15.180 11.973 -13.644 1.00 29.03 96 GLY A O 1
ATOM 739 N N . GLY A 1 97 ? -14.530 9.968 -14.389 1.00 28.39 97 GLY A N 1
ATOM 740 C CA . GLY A 1 97 ? -14.775 9.223 -13.166 1.00 28.39 97 GLY A CA 1
ATOM 741 C C . GLY A 1 97 ? -13.422 8.880 -12.577 1.00 28.39 97 GLY A C 1
ATOM 742 O O . GLY A 1 97 ? -12.566 8.348 -13.288 1.00 28.39 97 GLY A O 1
ATOM 743 N N . THR A 1 98 ? -13.231 9.206 -11.301 1.00 33.28 98 THR A N 1
ATOM 744 C CA . THR A 1 98 ? -12.135 8.711 -10.466 1.00 33.28 98 THR A CA 1
ATOM 745 C C . THR A 1 98 ? -11.794 7.285 -10.884 1.00 33.28 98 THR A C 1
ATOM 747 O O . THR A 1 98 ? -12.645 6.397 -10.831 1.00 33.28 98 THR A O 1
ATOM 750 N N . VAL A 1 99 ? -10.572 7.067 -11.388 1.00 36.91 99 VAL A N 1
ATOM 751 C CA . VAL A 1 99 ? -10.092 5.731 -11.755 1.00 36.91 99 VAL A CA 1
ATOM 752 C C . VAL A 1 99 ? -10.035 4.920 -10.465 1.00 36.91 99 VAL A C 1
ATOM 754 O O . VAL A 1 99 ? -9.023 4.884 -9.767 1.00 36.91 99 VAL A O 1
ATOM 757 N N . SER A 1 100 ? -11.165 4.308 -10.118 1.00 42.78 100 SER A N 1
ATOM 758 C CA . SER A 1 100 ? -11.297 3.350 -9.039 1.00 42.78 100 SER A CA 1
ATOM 759 C C . SER A 1 100 ? -10.521 2.122 -9.477 1.00 42.78 100 SER A C 1
ATOM 761 O O . SER A 1 100 ? -10.986 1.247 -10.209 1.00 42.78 100 SER A O 1
ATOM 763 N N . HIS A 1 101 ? -9.243 2.128 -9.129 1.00 51.69 101 HIS A N 1
ATOM 764 C CA . HIS A 1 101 ? -8.388 0.976 -9.263 1.00 51.69 101 HIS A CA 1
ATOM 765 C C . HIS A 1 101 ? -8.897 -0.086 -8.296 1.00 51.69 101 HIS A C 1
ATOM 767 O O . HIS A 1 101 ? -8.628 -0.010 -7.100 1.00 51.69 101 HIS A O 1
ATOM 773 N N . LYS A 1 102 ? -9.633 -1.069 -8.809 1.00 68.19 102 LYS A N 1
ATOM 774 C CA . LYS A 1 102 ? -10.175 -2.142 -7.984 1.00 68.19 102 LYS A CA 1
ATOM 775 C C . LYS A 1 102 ? -9.030 -3.044 -7.511 1.00 68.19 102 LYS A C 1
ATOM 777 O O . LYS A 1 102 ? -8.399 -3.731 -8.315 1.00 68.19 102 LYS A O 1
ATOM 782 N N . ALA A 1 103 ? -8.709 -2.975 -6.223 1.00 81.12 103 ALA A N 1
ATOM 783 C CA . ALA A 1 103 ? -7.940 -4.019 -5.563 1.00 81.12 103 ALA A CA 1
ATOM 784 C C . ALA A 1 103 ? -8.856 -5.230 -5.344 1.00 81.12 103 ALA A C 1
ATOM 786 O O . ALA A 1 103 ? -10.052 -5.070 -5.100 1.00 81.12 103 ALA A O 1
ATOM 787 N N . GLU A 1 104 ? -8.308 -6.433 -5.459 1.00 87.00 104 GLU A N 1
ATOM 788 C CA . GLU A 1 104 ? -9.067 -7.678 -5.350 1.00 87.00 104 GLU A CA 1
ATOM 789 C C . GLU A 1 104 ? -8.478 -8.549 -4.245 1.00 87.00 104 GLU A C 1
ATOM 791 O O . GLU A 1 104 ? -7.269 -8.566 -4.023 1.00 87.00 104 GLU A O 1
ATOM 796 N N . ARG A 1 105 ? -9.338 -9.262 -3.519 1.00 89.06 105 ARG A N 1
ATOM 797 C CA . ARG A 1 105 ? -8.893 -10.163 -2.459 1.00 89.06 105 ARG A CA 1
ATOM 798 C C . ARG A 1 105 ? -8.225 -11.386 -3.082 1.00 89.06 105 ARG A C 1
ATOM 800 O O . ARG A 1 105 ? -8.807 -12.020 -3.962 1.00 89.06 105 ARG A O 1
ATOM 807 N N . PHE A 1 106 ? -7.029 -11.734 -2.616 1.00 86.25 106 PHE A N 1
ATOM 808 C CA . PHE A 1 106 ? -6.408 -13.003 -2.982 1.00 86.25 106 PHE A CA 1
ATOM 809 C C . PHE A 1 106 ? -7.148 -14.164 -2.317 1.00 86.25 106 PHE A C 1
ATOM 811 O O . PHE A 1 106 ? -7.504 -14.095 -1.143 1.00 86.25 106 PHE A O 1
ATOM 818 N N . VAL A 1 107 ? -7.373 -15.234 -3.077 1.00 82.06 107 VAL A N 1
ATOM 819 C CA . VAL A 1 107 ? -7.965 -16.469 -2.553 1.00 82.06 107 VAL A CA 1
ATOM 820 C C . VAL A 1 107 ? -6.893 -17.252 -1.801 1.00 82.06 107 VAL A C 1
ATOM 822 O O . VAL A 1 107 ? -5.780 -17.435 -2.302 1.00 82.06 107 VAL A O 1
ATOM 825 N N . ASP A 1 108 ? -7.238 -17.711 -0.602 1.00 76.75 108 ASP A N 1
ATOM 826 C CA . ASP A 1 108 ? -6.358 -18.509 0.249 1.00 76.75 108 ASP A CA 1
ATOM 827 C C . ASP A 1 108 ? -5.867 -19.776 -0.465 1.00 76.75 108 ASP A C 1
ATOM 829 O O . ASP A 1 108 ? -6.615 -20.426 -1.194 1.00 76.75 108 ASP A O 1
ATOM 833 N N . GLY A 1 109 ? -4.593 -20.128 -0.267 1.00 72.81 109 GLY A N 1
ATOM 834 C CA . GLY A 1 109 ? -3.964 -21.272 -0.936 1.00 72.81 109 GLY A CA 1
ATOM 835 C C . GLY A 1 109 ? -3.645 -21.047 -2.419 1.00 72.81 109 GLY A C 1
ATOM 836 O O . GLY A 1 109 ? -3.083 -21.932 -3.061 1.00 72.81 109 GLY A O 1
ATOM 837 N N . GLY A 1 110 ? -3.965 -19.873 -2.970 1.00 75.94 110 GLY A N 1
ATOM 838 C CA . GLY A 1 110 ? -3.663 -19.522 -4.352 1.00 75.94 110 GLY A CA 1
ATOM 839 C C . GLY A 1 110 ? -2.174 -19.276 -4.618 1.00 75.94 110 GLY A C 1
ATOM 840 O O . GLY A 1 110 ? -1.398 -18.891 -3.735 1.00 75.94 110 GLY A O 1
ATOM 841 N N . HIS A 1 111 ? -1.789 -19.449 -5.882 1.00 83.12 111 HIS A N 1
ATOM 842 C CA . HIS A 1 111 ? -0.498 -19.002 -6.395 1.00 83.12 111 HIS A CA 1
ATOM 843 C C . HIS A 1 111 ? -0.570 -17.512 -6.731 1.00 83.12 111 HIS A C 1
ATOM 845 O O . HIS A 1 111 ? -1.406 -17.075 -7.524 1.00 83.12 111 HIS A O 1
ATOM 851 N N . ILE A 1 112 ? 0.310 -16.719 -6.131 1.00 87.81 112 ILE A N 1
ATOM 852 C CA . ILE A 1 112 ? 0.380 -15.285 -6.386 1.00 87.81 112 ILE A CA 1
ATOM 853 C C . ILE A 1 112 ? 1.179 -15.057 -7.667 1.00 87.81 112 ILE A C 1
ATOM 855 O O . ILE A 1 112 ? 2.267 -15.592 -7.827 1.00 87.81 112 ILE A O 1
ATOM 859 N N . THR A 1 113 ? 0.688 -14.192 -8.554 1.00 86.50 113 THR A N 1
ATOM 860 C CA . THR A 1 113 ? 1.452 -13.706 -9.711 1.00 86.50 113 THR A CA 1
ATOM 861 C C . THR A 1 113 ? 1.492 -12.180 -9.702 1.00 86.50 113 THR A C 1
ATOM 863 O O . THR A 1 113 ? 0.511 -11.516 -10.030 1.00 86.50 113 THR A O 1
ATOM 866 N N . LEU A 1 114 ? 2.634 -11.602 -9.313 1.00 87.56 114 LEU A N 1
ATOM 867 C CA . LEU A 1 114 ? 2.798 -10.139 -9.198 1.00 87.56 114 LEU A CA 1
ATOM 868 C C . LEU A 1 114 ? 3.417 -9.484 -10.436 1.00 87.56 114 LEU A C 1
ATOM 870 O O . LEU A 1 114 ? 3.262 -8.276 -10.662 1.00 87.56 114 LEU A O 1
ATOM 874 N N . HIS A 1 115 ? 4.121 -10.274 -11.241 1.00 85.06 115 HIS A N 1
ATOM 875 C CA . HIS A 1 115 ? 4.858 -9.816 -12.409 1.00 85.06 115 HIS A CA 1
ATOM 876 C C . HIS A 1 115 ? 4.496 -10.640 -13.634 1.00 85.06 115 HIS A C 1
ATOM 878 O O . HIS A 1 115 ? 4.236 -11.834 -13.544 1.00 85.06 115 HIS A O 1
ATOM 884 N N . SER A 1 116 ? 4.529 -9.997 -14.798 1.00 82.19 116 SER A N 1
ATOM 885 C CA . SER A 1 116 ? 4.531 -10.727 -16.061 1.00 82.19 116 SER A CA 1
ATOM 886 C C . SER A 1 116 ? 5.865 -11.446 -16.258 1.00 82.19 116 SER A C 1
ATOM 888 O O . SER A 1 116 ? 6.928 -10.894 -15.938 1.00 82.19 116 SER A O 1
ATOM 890 N N . GLU A 1 117 ? 5.788 -12.638 -16.843 1.00 82.56 117 GLU A N 1
ATOM 891 C CA . GLU A 1 117 ? 6.952 -13.402 -17.278 1.00 82.56 117 GLU A CA 1
ATOM 892 C C . GLU A 1 117 ? 7.769 -12.633 -18.321 1.00 82.56 117 GLU A C 1
ATOM 894 O O . GLU A 1 117 ? 7.224 -11.916 -19.171 1.00 82.56 117 GLU A O 1
ATOM 899 N N . ILE A 1 118 ? 9.093 -12.767 -18.244 1.00 76.50 118 ILE A N 1
ATOM 900 C CA . ILE A 1 118 ? 10.016 -12.153 -19.201 1.00 76.50 118 ILE A CA 1
ATOM 901 C C . ILE A 1 118 ? 10.374 -13.227 -20.224 1.00 76.50 118 ILE A C 1
ATOM 903 O O . ILE A 1 118 ? 10.908 -14.268 -19.864 1.00 76.50 118 ILE A O 1
ATOM 907 N N . GLN A 1 119 ? 10.078 -12.996 -21.502 1.00 70.19 119 GLN A N 1
ATOM 908 C CA . GLN A 1 119 ? 10.440 -13.952 -22.548 1.00 70.19 119 GLN A CA 1
ATOM 909 C C . GLN A 1 119 ? 11.893 -13.755 -23.008 1.00 70.19 119 GLN A C 1
ATOM 911 O O . GLN A 1 119 ? 12.342 -12.608 -23.102 1.00 70.19 119 GLN A O 1
ATOM 916 N N . PRO A 1 120 ? 12.614 -14.839 -23.354 1.00 63.50 120 PRO A N 1
ATOM 917 C CA . PRO A 1 120 ? 13.935 -14.740 -23.955 1.00 63.50 120 PRO A CA 1
ATOM 918 C C . PRO A 1 120 ? 13.861 -13.972 -25.280 1.00 63.50 120 PRO A C 1
ATOM 920 O O . PRO A 1 120 ? 13.017 -14.237 -26.144 1.00 63.50 120 PRO A O 1
ATOM 923 N N . THR A 1 121 ? 14.762 -13.006 -25.442 1.00 55.41 121 THR A N 1
ATOM 924 C CA . THR A 1 121 ? 14.934 -12.191 -26.648 1.00 55.41 121 THR A CA 1
ATOM 925 C C . THR A 1 121 ? 15.439 -13.065 -27.800 1.00 55.41 121 THR A C 1
ATOM 927 O O . THR A 1 121 ? 16.632 -13.140 -28.061 1.00 55.41 121 THR A O 1
ATOM 930 N N . GLY A 1 122 ? 14.532 -13.788 -28.455 1.00 47.56 122 GLY A N 1
ATOM 931 C CA . GLY A 1 122 ? 14.866 -14.688 -29.568 1.00 47.56 122 GLY A CA 1
ATOM 932 C C . GLY A 1 122 ? 13.667 -15.341 -30.261 1.00 47.56 122 GLY A C 1
ATOM 933 O O . GLY A 1 122 ? 13.786 -15.789 -31.394 1.00 47.56 122 GLY A O 1
ATOM 934 N N . LYS A 1 123 ? 12.480 -15.343 -29.641 1.00 41.75 123 LYS A N 1
ATOM 935 C CA . LYS A 1 123 ? 11.233 -15.836 -30.255 1.00 41.75 123 LYS A CA 1
ATOM 936 C C . LYS A 1 123 ? 10.162 -14.751 -30.281 1.00 41.75 123 LYS A C 1
ATOM 938 O O . LYS A 1 123 ? 9.094 -14.898 -29.702 1.00 41.75 123 LYS A O 1
ATOM 943 N N . ARG A 1 124 ? 10.428 -13.638 -30.965 1.00 45.59 124 ARG A N 1
ATOM 944 C CA . ARG A 1 124 ? 9.395 -12.631 -31.262 1.00 45.59 124 ARG A CA 1
ATOM 945 C C . ARG A 1 124 ? 8.817 -12.878 -32.655 1.00 45.59 124 ARG A C 1
ATOM 947 O O . ARG A 1 124 ? 8.886 -12.026 -33.526 1.00 45.59 124 ARG A O 1
ATOM 954 N N . ASN A 1 125 ? 8.278 -14.079 -32.857 1.00 35.25 125 ASN A N 1
ATOM 955 C CA . ASN A 1 125 ? 7.550 -14.442 -34.071 1.00 35.25 125 ASN A CA 1
ATOM 956 C C . ASN A 1 125 ? 6.112 -14.816 -33.708 1.00 35.25 125 ASN A C 1
ATOM 958 O O . ASN A 1 125 ? 5.633 -15.917 -33.948 1.00 35.25 125 ASN A O 1
ATOM 962 N N . THR A 1 126 ? 5.419 -13.885 -33.068 1.00 34.91 126 THR A N 1
ATOM 963 C CA . THR A 1 126 ? 3.965 -13.902 -33.007 1.00 34.91 126 THR A CA 1
ATOM 964 C C . THR A 1 126 ? 3.506 -12.551 -33.500 1.00 34.91 126 THR A C 1
ATOM 966 O O . THR A 1 126 ? 3.797 -11.514 -32.902 1.00 34.91 126 THR A O 1
ATOM 969 N N . ARG A 1 127 ? 2.817 -12.580 -34.647 1.00 34.66 127 ARG A N 1
ATOM 970 C CA . ARG A 1 127 ? 1.973 -11.483 -35.110 1.00 34.66 127 ARG A CA 1
ATOM 971 C C . ARG A 1 127 ? 1.232 -10.968 -33.887 1.00 34.66 127 ARG A C 1
ATOM 973 O O . ARG A 1 127 ? 0.558 -11.737 -33.202 1.00 34.66 127 ARG A O 1
ATOM 980 N N . GLN A 1 128 ? 1.423 -9.693 -33.587 1.00 36.50 128 GLN A N 1
ATOM 981 C CA . GLN A 1 128 ? 0.630 -8.989 -32.605 1.00 36.50 128 GLN A CA 1
ATOM 982 C C . GLN A 1 128 ? -0.803 -9.040 -33.142 1.00 36.50 128 GLN A C 1
ATOM 984 O O . GLN A 1 128 ? -1.178 -8.239 -33.991 1.00 36.50 128 GLN A O 1
ATOM 989 N N . ILE A 1 129 ? -1.565 -10.067 -32.754 1.00 31.02 129 ILE A N 1
ATOM 990 C CA . ILE A 1 129 ? -2.996 -10.114 -33.019 1.00 31.02 129 ILE A CA 1
ATOM 991 C C . ILE A 1 129 ? -3.530 -8.931 -32.231 1.00 31.02 129 ILE A C 1
ATOM 993 O O . ILE A 1 129 ? -3.589 -8.969 -30.999 1.00 31.02 129 ILE A O 1
ATOM 997 N N . SER A 1 130 ? -3.823 -7.850 -32.948 1.00 36.97 130 SER A N 1
ATOM 998 C CA . SER A 1 130 ? -4.682 -6.784 -32.473 1.00 36.97 130 SER A CA 1
ATOM 999 C C . SER A 1 130 ? -5.979 -7.448 -32.041 1.00 36.97 130 SER A C 1
ATOM 1001 O O . SER A 1 130 ? -6.839 -7.746 -32.861 1.00 36.97 130 SER A O 1
ATOM 1003 N N . ARG A 1 131 ? -6.094 -7.746 -30.746 1.00 33.28 131 ARG A N 1
ATOM 1004 C CA . ARG A 1 131 ? -7.386 -7.959 -30.108 1.00 33.28 131 ARG A CA 1
ATOM 1005 C C . ARG A 1 131 ? -8.039 -6.584 -30.007 1.00 33.28 131 ARG A C 1
ATOM 1007 O O . ARG A 1 131 ? -8.009 -5.961 -28.949 1.00 33.28 131 ARG A O 1
ATOM 1014 N N . SER A 1 132 ? -8.537 -6.086 -31.138 1.00 34.53 132 SER A N 1
ATOM 1015 C CA . SER A 1 132 ? -9.711 -5.219 -31.131 1.00 34.53 132 SER A CA 1
ATOM 1016 C C . SER A 1 132 ? -10.820 -5.966 -30.383 1.00 34.53 132 SER A C 1
ATOM 1018 O O . SER A 1 132 ? -10.937 -7.183 -30.508 1.00 34.53 132 SER A O 1
ATOM 1020 N N . ASP A 1 133 ? -11.574 -5.241 -29.565 1.00 32.06 133 ASP A N 1
ATOM 1021 C CA . ASP A 1 133 ? -12.750 -5.712 -28.817 1.00 32.06 133 ASP A CA 1
ATOM 1022 C C . ASP A 1 133 ? -12.512 -6.482 -27.512 1.00 32.06 133 ASP A C 1
ATOM 1024 O O . ASP A 1 133 ? -13.171 -7.474 -27.207 1.00 32.06 133 ASP A O 1
ATOM 1028 N N . VAL A 1 134 ? -11.645 -5.957 -26.644 1.00 34.53 134 VAL A N 1
ATOM 1029 C CA . VAL A 1 134 ? -11.792 -6.206 -25.202 1.00 34.53 134 VAL A CA 1
ATOM 1030 C C . VAL A 1 134 ? -12.059 -4.872 -24.526 1.00 34.53 134 VAL A C 1
ATOM 1032 O O . VAL A 1 134 ? -11.160 -4.038 -24.425 1.00 34.53 134 VAL A O 1
ATOM 1035 N N . VAL A 1 135 ? -13.303 -4.686 -24.067 1.00 35.00 135 VAL A N 1
ATOM 1036 C CA . VAL A 1 135 ? -13.706 -3.633 -23.117 1.00 35.00 135 VAL A CA 1
ATOM 1037 C C . VAL A 1 135 ? -12.562 -3.421 -22.122 1.00 35.00 135 VAL A C 1
ATOM 1039 O O . VAL A 1 135 ? -12.093 -4.422 -21.568 1.00 35.00 135 VAL A O 1
ATOM 1042 N N . PRO A 1 136 ? -12.071 -2.188 -21.891 1.00 36.75 136 PRO A N 1
ATOM 1043 C CA . PRO A 1 136 ? -10.935 -1.963 -21.009 1.00 36.75 136 PRO A CA 1
ATOM 1044 C C . PRO A 1 136 ? -11.314 -2.351 -19.580 1.00 36.75 136 PRO A C 1
ATOM 1046 O O . PRO A 1 136 ? -11.810 -1.548 -18.795 1.00 36.75 136 PRO A O 1
ATOM 1049 N N . ARG A 1 137 ? -11.087 -3.620 -19.232 1.00 45.53 137 ARG A N 1
ATOM 1050 C CA . ARG A 1 137 ? -11.163 -4.091 -17.857 1.00 45.53 137 ARG A CA 1
ATOM 1051 C C . ARG A 1 137 ? -10.076 -3.350 -17.092 1.00 45.53 137 ARG A C 1
ATOM 1053 O O . ARG A 1 137 ? -8.898 -3.430 -17.453 1.00 45.53 137 ARG A O 1
ATOM 1060 N N . VAL A 1 138 ? -10.481 -2.616 -16.056 1.00 55.09 138 VAL A N 1
ATOM 1061 C CA . VAL A 1 138 ? -9.567 -2.036 -15.069 1.00 55.09 138 VAL A CA 1
ATOM 1062 C C . VAL A 1 138 ? -8.645 -3.159 -14.611 1.00 55.09 138 VAL A C 1
ATOM 1064 O O . VAL A 1 138 ? -9.105 -4.161 -14.070 1.00 55.09 138 VAL A O 1
ATOM 1067 N N . ARG A 1 139 ? -7.346 -3.048 -14.910 1.00 58.81 139 ARG A N 1
ATOM 1068 C CA . ARG A 1 139 ? -6.395 -4.079 -14.494 1.00 58.81 139 ARG A CA 1
ATOM 1069 C C . ARG A 1 139 ? -6.243 -4.004 -12.974 1.00 58.81 139 ARG A C 1
ATOM 1071 O O . ARG A 1 139 ? -5.991 -2.899 -12.480 1.00 58.81 139 ARG A O 1
ATOM 1078 N N . PRO A 1 140 ? -6.358 -5.133 -12.255 1.00 71.31 140 PRO A N 1
ATOM 1079 C CA . PRO A 1 140 ? -6.146 -5.145 -10.817 1.00 71.31 140 PRO A CA 1
ATOM 1080 C C . PRO A 1 140 ? -4.718 -4.686 -10.507 1.00 71.31 140 PRO A C 1
ATOM 1082 O O . PRO A 1 140 ? -3.799 -4.891 -11.305 1.00 71.31 140 PRO A O 1
ATOM 1085 N N . LYS A 1 141 ? -4.544 -4.026 -9.361 1.00 86.69 141 LYS A N 1
ATOM 1086 C CA . LYS A 1 141 ? -3.241 -3.655 -8.790 1.00 86.69 141 LYS A CA 1
ATOM 1087 C C . LYS A 1 141 ? -2.746 -4.842 -7.947 1.00 86.69 141 LYS A C 1
ATOM 1089 O O . LYS A 1 141 ? -3.206 -4.968 -6.811 1.00 86.69 141 LYS A O 1
ATOM 1094 N N . PRO A 1 142 ? -1.926 -5.770 -8.478 1.00 90.12 142 PRO A N 1
ATOM 1095 C CA . PRO A 1 142 ? -1.668 -7.051 -7.818 1.00 90.12 142 PRO A CA 1
ATOM 1096 C C . PRO A 1 142 ? -0.866 -6.915 -6.521 1.00 90.12 142 PRO A C 1
ATOM 1098 O O . PRO A 1 142 ? -1.114 -7.660 -5.579 1.00 90.12 142 PRO A O 1
ATOM 1101 N N . VAL A 1 143 ? 0.073 -5.967 -6.439 1.00 93.81 143 VAL A N 1
ATOM 1102 C CA . VAL A 1 143 ? 0.898 -5.787 -5.234 1.00 93.81 143 VAL A CA 1
ATOM 1103 C C . VAL A 1 143 ? 0.069 -5.140 -4.132 1.00 93.81 143 VAL A C 1
ATOM 1105 O O . VAL A 1 143 ? 0.141 -5.566 -2.983 1.00 93.81 143 VAL A O 1
ATOM 1108 N N . LEU A 1 144 ? -0.780 -4.171 -4.484 1.00 93.81 144 LEU A N 1
ATOM 1109 C CA . LEU A 1 144 ? -1.729 -3.586 -3.540 1.00 93.81 144 LEU A CA 1
ATOM 1110 C C . LEU A 1 144 ? -2.758 -4.613 -3.067 1.00 93.81 144 LEU A C 1
ATOM 1112 O O . LEU A 1 144 ? -2.995 -4.731 -1.874 1.00 93.81 144 LEU A O 1
ATOM 1116 N N . SER A 1 145 ? -3.323 -5.390 -3.988 1.00 93.25 145 SER A N 1
ATOM 1117 C CA . SER A 1 145 ? -4.270 -6.471 -3.685 1.00 93.25 145 SER A CA 1
ATOM 1118 C C . SER A 1 145 ? -3.685 -7.471 -2.684 1.00 93.25 145 SER A C 1
ATOM 1120 O O . SER A 1 145 ? -4.353 -7.863 -1.726 1.00 93.25 145 SER A O 1
ATOM 1122 N N . LEU A 1 146 ? -2.407 -7.828 -2.855 1.00 95.19 146 LEU A N 1
ATOM 1123 C CA . LEU A 1 146 ? -1.697 -8.697 -1.925 1.00 95.19 146 LEU A CA 1
ATOM 1124 C C . LEU A 1 146 ? -1.512 -8.025 -0.565 1.00 95.19 146 LEU A C 1
ATOM 1126 O O . LEU A 1 146 ? -1.840 -8.630 0.449 1.00 95.19 146 LEU A O 1
ATOM 1130 N N . LEU A 1 147 ? -1.032 -6.778 -0.533 1.00 96.25 147 LEU A N 1
ATOM 1131 C CA . LEU A 1 147 ? -0.848 -6.036 0.715 1.00 96.25 147 LEU A CA 1
ATOM 1132 C C . LEU A 1 147 ? -2.158 -5.940 1.513 1.00 96.25 147 LEU A C 1
ATOM 1134 O O . LEU A 1 147 ? -2.167 -6.270 2.694 1.00 96.25 147 LEU A O 1
ATOM 1138 N N . LEU A 1 148 ? -3.270 -5.578 0.869 1.00 95.31 148 LEU A N 1
ATOM 1139 C CA . LEU A 1 148 ? -4.579 -5.514 1.526 1.00 95.31 148 LEU A CA 1
ATOM 1140 C C . LEU A 1 148 ? -5.046 -6.884 2.024 1.00 95.31 148 LEU A C 1
ATOM 1142 O O . LEU A 1 148 ? -5.585 -6.977 3.122 1.00 95.31 148 LEU A O 1
ATOM 1146 N N . SER A 1 149 ? -4.804 -7.951 1.257 1.00 95.12 149 SER A N 1
ATOM 1147 C CA . SER A 1 149 ? -5.164 -9.314 1.674 1.00 95.12 149 SER A CA 1
ATOM 1148 C C . SER A 1 149 ? -4.364 -9.732 2.913 1.00 95.12 149 SER A C 1
ATOM 1150 O O . SER A 1 149 ? -4.934 -10.233 3.879 1.00 95.12 149 SER A O 1
ATOM 1152 N N . LEU A 1 150 ? -3.055 -9.447 2.934 1.00 96.44 150 LEU A N 1
ATOM 1153 C CA . LEU A 1 150 ? -2.197 -9.699 4.093 1.00 96.44 150 LEU A CA 1
ATOM 1154 C C . LEU A 1 150 ? -2.648 -8.891 5.316 1.00 96.44 150 LEU A C 1
ATOM 1156 O O . LEU A 1 150 ? -2.731 -9.451 6.404 1.00 96.44 150 LEU A O 1
ATOM 1160 N N . MET A 1 151 ? -2.974 -7.604 5.149 1.00 96.94 151 MET A N 1
ATOM 1161 C CA . MET A 1 151 ? -3.493 -6.755 6.231 1.00 96.94 151 MET A CA 1
ATOM 1162 C C . MET A 1 151 ? -4.831 -7.264 6.776 1.00 96.94 151 MET A C 1
ATOM 1164 O O . MET A 1 151 ? -5.064 -7.225 7.987 1.00 96.94 151 MET A O 1
ATOM 1168 N N . GLU A 1 152 ? -5.714 -7.743 5.900 1.00 95.31 152 GLU A N 1
ATOM 1169 C CA . GLU A 1 152 ? -6.998 -8.304 6.301 1.00 95.31 152 GLU A CA 1
ATOM 1170 C C . GLU A 1 152 ? -6.811 -9.578 7.129 1.00 95.31 152 GLU A C 1
ATOM 1172 O O . GLU A 1 152 ? -7.298 -9.662 8.254 1.00 95.31 152 GLU A O 1
ATOM 1177 N N . MET A 1 153 ? -6.042 -10.535 6.608 1.00 95.31 153 MET A N 1
ATOM 1178 C CA . MET A 1 153 ? -5.773 -11.818 7.263 1.00 95.31 153 MET A CA 1
ATOM 1179 C C . MET A 1 153 ? -4.988 -11.660 8.568 1.00 95.31 153 MET A C 1
ATOM 1181 O O . MET A 1 153 ? -5.222 -12.405 9.514 1.00 95.31 153 MET A O 1
ATOM 1185 N N . ALA A 1 154 ? -4.087 -10.678 8.638 1.00 95.88 154 ALA A N 1
ATOM 1186 C CA . ALA A 1 154 ? -3.359 -10.330 9.855 1.00 95.88 154 ALA A CA 1
ATOM 1187 C C . ALA A 1 154 ? -4.212 -9.545 10.871 1.00 95.88 154 ALA A C 1
ATOM 1189 O O . ALA A 1 154 ? -3.732 -9.237 11.959 1.00 95.88 154 ALA A O 1
ATOM 1190 N N . GLY A 1 155 ? -5.458 -9.191 10.532 1.00 95.69 155 GLY A N 1
ATOM 1191 C CA . GLY A 1 155 ? -6.360 -8.466 11.425 1.00 95.69 155 GLY A CA 1
ATOM 1192 C C . GLY A 1 155 ? -6.004 -6.991 11.637 1.00 95.69 155 GLY A C 1
ATOM 1193 O O . GLY A 1 155 ? -6.581 -6.364 12.516 1.00 95.69 155 GLY A O 1
ATOM 1194 N N . LEU A 1 156 ? -5.110 -6.408 10.827 1.00 96.00 156 LEU A N 1
ATOM 1195 C CA . LEU A 1 156 ? -4.638 -5.021 11.003 1.00 96.00 156 LEU A CA 1
ATOM 1196 C C . LEU A 1 156 ? -5.724 -3.973 10.740 1.00 96.00 156 LEU A C 1
ATOM 1198 O O . LEU A 1 156 ? -5.648 -2.848 11.211 1.00 96.00 156 LEU A O 1
ATOM 1202 N N . HIS A 1 157 ? -6.759 -4.356 10.002 1.00 95.06 157 HIS A N 1
ATOM 1203 C CA . HIS A 1 157 ? -7.952 -3.554 9.746 1.00 95.06 157 HIS A CA 1
ATOM 1204 C C . HIS A 1 157 ? -8.915 -3.480 10.942 1.00 95.06 157 HIS A C 1
ATOM 1206 O O . HIS A 1 157 ? -10.018 -2.954 10.795 1.00 95.06 157 HIS A O 1
ATOM 1212 N N . ARG A 1 158 ? -8.543 -4.044 12.099 1.00 95.44 158 ARG A N 1
ATOM 1213 C CA . ARG A 1 158 ? -9.347 -4.071 13.322 1.00 95.44 158 ARG A CA 1
ATOM 1214 C C . ARG A 1 158 ? -8.583 -3.448 14.478 1.00 95.44 158 ARG A C 1
ATOM 1216 O O . ARG A 1 158 ? -7.367 -3.577 14.582 1.00 95.44 158 ARG A O 1
ATOM 1223 N N . TYR A 1 159 ? -9.320 -2.815 15.374 1.00 95.75 159 TYR A N 1
ATOM 1224 C CA . TYR A 1 159 ? -8.806 -2.285 16.623 1.00 95.75 159 TYR A CA 1
ATOM 1225 C C . TYR A 1 159 ? -9.733 -2.690 17.762 1.00 95.75 159 TYR A C 1
ATOM 1227 O O . TYR A 1 159 ? -10.943 -2.489 17.681 1.00 95.75 159 TYR A O 1
ATOM 1235 N N . CYS A 1 160 ? -9.159 -3.247 18.826 1.00 94.50 160 CYS A N 1
ATOM 1236 C CA . CYS A 1 160 ? -9.884 -3.574 20.043 1.00 94.50 160 CYS A CA 1
ATOM 1237 C C . CYS A 1 160 ? -9.132 -3.000 21.252 1.00 94.50 160 CYS A C 1
ATOM 1239 O O . CYS A 1 160 ? -7.946 -3.305 21.412 1.00 94.50 160 CYS A O 1
ATOM 1241 N N . PRO A 1 161 ? -9.767 -2.166 22.097 1.00 93.25 161 PRO A N 1
ATOM 1242 C CA . PRO A 1 161 ? -9.087 -1.539 23.229 1.00 93.25 161 PRO A CA 1
ATOM 1243 C C . PRO A 1 161 ? -8.657 -2.540 24.314 1.00 93.25 161 PRO A C 1
ATOM 1245 O O . PRO A 1 161 ? -7.671 -2.280 24.998 1.00 93.25 161 PRO A O 1
ATOM 1248 N N . SER A 1 162 ? -9.340 -3.683 24.435 1.00 89.81 162 SER A N 1
ATOM 1249 C CA . SER A 1 162 ? -9.015 -4.764 25.382 1.00 89.81 162 SER A CA 1
ATOM 1250 C C . SER A 1 162 ? -7.736 -5.529 25.014 1.00 89.81 162 SER A C 1
ATOM 1252 O O . SER A 1 162 ? -7.073 -6.096 25.881 1.00 89.81 162 SER A O 1
ATOM 1254 N N . ALA A 1 163 ? -7.354 -5.513 23.733 1.00 86.12 163 ALA A N 1
ATOM 1255 C CA . ALA A 1 163 ? -6.223 -6.260 23.189 1.00 86.12 163 ALA A CA 1
ATOM 1256 C C . ALA A 1 163 ? -5.331 -5.366 22.304 1.00 86.12 163 ALA A C 1
ATOM 1258 O O . ALA A 1 163 ? -5.273 -5.552 21.083 1.00 86.12 163 ALA A O 1
ATOM 1259 N N . PRO A 1 164 ? -4.622 -4.375 22.881 1.00 78.88 164 PRO A N 1
ATOM 1260 C CA . PRO A 1 164 ? -3.715 -3.529 22.117 1.00 78.88 164 PRO A CA 1
ATOM 1261 C C . PRO A 1 164 ? -2.559 -4.365 21.549 1.00 78.88 164 PRO A C 1
ATOM 1263 O O . PRO A 1 164 ? -1.745 -4.922 22.284 1.00 78.88 164 PRO A O 1
ATOM 1266 N N . VAL A 1 165 ? -2.478 -4.445 20.220 1.00 82.12 165 VAL A N 1
ATOM 1267 C CA . VAL A 1 165 ? -1.502 -5.300 19.532 1.00 82.12 165 VAL A CA 1
ATOM 1268 C C . VAL A 1 165 ? -0.153 -4.589 19.423 1.00 82.12 165 VAL A C 1
ATOM 1270 O O . VAL A 1 165 ? -0.053 -3.506 18.837 1.00 82.12 165 VAL A O 1
ATOM 1273 N N . ARG A 1 166 ? 0.917 -5.204 19.940 1.00 92.06 166 ARG A N 1
ATOM 1274 C CA . ARG A 1 166 ? 2.280 -4.667 19.802 1.00 92.06 166 ARG A CA 1
ATOM 1275 C C . ARG A 1 166 ? 2.716 -4.699 18.339 1.00 92.06 166 ARG A C 1
ATOM 1277 O O . ARG A 1 166 ? 2.317 -5.576 17.577 1.00 92.06 166 ARG A O 1
ATOM 1284 N N . LEU A 1 167 ? 3.602 -3.784 17.950 1.00 93.44 167 LEU A N 1
ATOM 1285 C CA . LEU A 1 167 ? 4.125 -3.731 16.579 1.00 93.44 167 LEU A CA 1
ATOM 1286 C C . LEU A 1 167 ? 4.795 -5.053 16.152 1.00 93.44 167 LEU A C 1
ATOM 1288 O O . LEU A 1 167 ? 4.626 -5.494 15.017 1.00 93.44 167 LEU A O 1
ATOM 1292 N N . SER A 1 168 ? 5.518 -5.712 17.067 1.00 94.44 168 SER A N 1
ATOM 1293 C CA . SER A 1 168 ? 6.120 -7.034 16.833 1.00 94.44 168 SER A CA 1
ATOM 1294 C C . SER A 1 168 ? 5.088 -8.078 16.415 1.00 94.44 168 SER A C 1
ATOM 1296 O O . SER A 1 168 ? 5.343 -8.869 15.506 1.00 94.44 168 SER A O 1
ATOM 1298 N N . ASP A 1 169 ? 3.922 -8.043 17.056 1.00 95.38 169 ASP A N 1
ATOM 1299 C CA . ASP A 1 169 ? 2.855 -9.022 16.888 1.00 95.38 169 ASP A CA 1
ATOM 1300 C C . ASP A 1 169 ? 2.092 -8.741 15.589 1.00 95.38 169 ASP A C 1
ATOM 1302 O O . ASP A 1 169 ? 1.770 -9.669 14.854 1.00 95.38 169 ASP A O 1
ATOM 1306 N N . GLN A 1 170 ? 1.922 -7.463 15.228 1.00 96.56 170 GLN A N 1
ATOM 1307 C CA . GLN A 1 170 ? 1.383 -7.052 13.926 1.00 96.56 170 GLN A CA 1
ATOM 1308 C C . GLN A 1 170 ? 2.263 -7.560 12.765 1.00 96.56 170 GLN A C 1
ATOM 1310 O O . GLN A 1 170 ? 1.756 -8.146 11.807 1.00 96.56 170 GLN A O 1
ATOM 1315 N N . TYR A 1 171 ? 3.593 -7.423 12.859 1.00 96.62 171 TYR A N 1
ATOM 1316 C CA . TYR A 1 171 ? 4.509 -7.978 11.852 1.00 96.62 171 TYR A CA 1
ATOM 1317 C C . TYR A 1 171 ? 4.565 -9.511 11.862 1.00 96.62 171 TYR A C 1
ATOM 1319 O O . TYR A 1 171 ? 4.744 -10.123 10.807 1.00 96.62 171 TYR A O 1
ATOM 1327 N N . ALA A 1 172 ? 4.432 -10.148 13.028 1.00 95.88 172 ALA A N 1
ATOM 1328 C CA . ALA A 1 172 ? 4.335 -11.602 13.119 1.00 95.88 172 ALA A CA 1
ATOM 1329 C C . ALA A 1 172 ? 3.052 -12.116 12.447 1.00 95.88 172 ALA A C 1
ATOM 1331 O O . ALA A 1 172 ? 3.117 -13.067 11.670 1.00 95.88 172 ALA A O 1
ATOM 1332 N N . ALA A 1 173 ? 1.920 -11.440 12.659 1.00 96.38 173 ALA A N 1
ATOM 1333 C CA . ALA A 1 173 ? 0.647 -11.746 12.014 1.00 96.38 173 ALA A CA 1
ATOM 1334 C C . ALA A 1 173 ? 0.717 -11.572 10.488 1.00 96.38 173 ALA A C 1
ATOM 1336 O O . ALA A 1 173 ? 0.226 -12.427 9.757 1.00 96.38 173 ALA A O 1
ATOM 1337 N N . LEU A 1 174 ? 1.402 -10.534 9.985 1.00 96.94 174 LEU A N 1
ATOM 1338 C CA . LEU A 1 174 ? 1.659 -10.369 8.546 1.00 96.94 174 LEU A CA 1
ATOM 1339 C C . LEU A 1 174 ? 2.481 -11.526 7.959 1.00 96.94 174 LEU A C 1
ATOM 1341 O O . LEU A 1 174 ? 2.154 -12.035 6.885 1.00 96.94 174 LEU A O 1
ATOM 1345 N N . ARG A 1 175 ? 3.531 -11.972 8.662 1.00 96.00 175 ARG A N 1
ATOM 1346 C CA . ARG A 1 175 ? 4.333 -13.136 8.247 1.00 96.00 175 ARG A CA 1
ATOM 1347 C C . ARG A 1 175 ? 3.507 -14.425 8.254 1.00 96.00 175 ARG A C 1
ATOM 1349 O O . ARG A 1 175 ? 3.584 -15.193 7.299 1.00 96.00 175 ARG A O 1
ATOM 1356 N N . ALA A 1 176 ? 2.675 -14.627 9.275 1.00 95.62 176 ALA A N 1
ATOM 1357 C CA . ALA A 1 176 ? 1.764 -15.767 9.352 1.00 95.62 176 ALA A CA 1
ATOM 1358 C C . ALA A 1 176 ? 0.707 -15.742 8.233 1.00 95.62 176 ALA A C 1
ATOM 1360 O O . ALA A 1 176 ? 0.435 -16.770 7.618 1.00 95.62 176 ALA A O 1
ATOM 1361 N N . ALA A 1 177 ? 0.158 -14.569 7.902 1.00 95.94 177 ALA A N 1
ATOM 1362 C CA . ALA A 1 177 ? -0.750 -14.403 6.770 1.00 95.94 177 ALA A CA 1
ATOM 1363 C C . ALA A 1 177 ? -0.067 -14.759 5.440 1.00 95.94 177 ALA A C 1
ATOM 1365 O O . ALA A 1 177 ? -0.656 -15.449 4.609 1.00 95.94 177 ALA A O 1
ATOM 1366 N N . ALA A 1 178 ? 1.198 -14.364 5.258 1.00 95.62 178 ALA A N 1
ATOM 1367 C CA . ALA A 1 178 ? 1.973 -14.714 4.072 1.00 95.62 178 ALA A CA 1
ATOM 1368 C C . ALA A 1 178 ? 2.174 -16.231 3.915 1.00 95.62 178 ALA A C 1
ATOM 1370 O O . ALA A 1 178 ? 2.223 -16.723 2.791 1.00 95.62 178 ALA A O 1
ATOM 1371 N N . ALA A 1 179 ? 2.220 -16.998 5.006 1.00 93.75 179 ALA A N 1
ATOM 1372 C CA . ALA A 1 179 ? 2.349 -18.457 4.958 1.00 93.75 179 ALA A CA 1
ATOM 1373 C C . ALA A 1 179 ? 1.214 -19.156 4.186 1.00 93.75 179 ALA A C 1
ATOM 1375 O O . ALA A 1 179 ? 1.391 -20.272 3.705 1.00 93.75 179 ALA A O 1
ATOM 1376 N N . ARG A 1 180 ? 0.055 -18.496 4.046 1.00 93.00 180 ARG A N 1
ATOM 1377 C CA . ARG A 1 180 ? -1.143 -19.031 3.375 1.00 93.00 180 ARG A CA 1
ATOM 1378 C C . ARG A 1 180 ? -1.078 -18.939 1.848 1.00 93.00 180 ARG A C 1
ATOM 1380 O O . ARG A 1 180 ? -1.989 -19.414 1.171 1.00 93.00 180 ARG A O 1
ATOM 1387 N N . PHE A 1 181 ? -0.014 -18.347 1.308 1.00 93.62 181 PHE A N 1
ATOM 1388 C CA . PHE A 1 181 ? 0.191 -18.175 -0.123 1.00 93.62 181 PHE A CA 1
ATOM 1389 C C . PHE A 1 181 ? 1.501 -18.792 -0.595 1.00 93.62 181 PHE A C 1
ATOM 1391 O O . PHE A 1 181 ? 2.470 -18.929 0.154 1.00 93.62 181 PHE A O 1
ATOM 1398 N N . THR A 1 182 ? 1.557 -19.085 -1.890 1.00 92.56 182 THR A N 1
ATOM 1399 C CA . THR A 1 182 ? 2.787 -19.496 -2.570 1.00 92.56 182 THR A CA 1
ATOM 1400 C C . THR A 1 182 ? 3.045 -18.588 -3.765 1.00 92.56 182 THR A C 1
ATOM 1402 O O . THR A 1 182 ? 2.113 -18.063 -4.371 1.00 92.56 182 THR A O 1
ATOM 1405 N N . VAL A 1 183 ? 4.312 -18.368 -4.105 1.00 89.94 183 VAL A N 1
ATOM 1406 C CA . VAL A 1 183 ? 4.684 -17.607 -5.316 1.00 89.94 183 VAL A CA 1
ATOM 1407 C C . VAL A 1 183 ? 4.739 -18.501 -6.545 1.00 89.94 183 VAL A C 1
ATOM 1409 O O . VAL A 1 183 ? 4.322 -18.122 -7.631 1.00 89.94 183 VAL A O 1
ATOM 1412 N N . THR A 1 184 ? 5.228 -19.714 -6.353 1.00 86.50 184 THR A N 1
ATOM 1413 C CA . THR A 1 184 ? 5.239 -20.797 -7.332 1.00 86.50 184 THR A CA 1
ATOM 1414 C C . THR A 1 184 ? 5.031 -22.095 -6.545 1.00 86.50 184 THR A C 1
ATOM 1416 O O . THR A 1 184 ? 5.269 -22.090 -5.327 1.00 86.50 184 THR A O 1
ATOM 1419 N N . PRO A 1 185 ? 4.572 -23.197 -7.163 1.00 82.62 185 PRO A N 1
ATOM 1420 C CA . PRO A 1 185 ? 4.444 -24.471 -6.464 1.00 82.62 185 PRO A CA 1
ATOM 1421 C C . PRO A 1 185 ? 5.718 -24.823 -5.680 1.00 82.62 185 PRO A C 1
ATOM 1423 O O . PRO A 1 185 ? 6.815 -24.834 -6.232 1.00 82.62 185 PRO A O 1
ATOM 1426 N N . GLY A 1 186 ? 5.572 -25.061 -4.373 1.00 84.94 186 GLY A N 1
ATOM 1427 C CA . GLY A 1 186 ? 6.680 -25.418 -3.479 1.00 84.94 186 GLY A CA 1
ATOM 1428 C C . GLY A 1 186 ? 7.424 -24.255 -2.809 1.00 84.94 186 GLY A C 1
ATOM 1429 O O . GLY A 1 186 ? 8.228 -24.524 -1.921 1.00 84.94 186 GLY A O 1
ATOM 1430 N N . ILE A 1 187 ? 7.140 -22.988 -3.150 1.00 90.69 187 ILE A N 1
ATOM 1431 C CA . ILE A 1 187 ? 7.739 -21.818 -2.477 1.00 90.69 187 ILE A CA 1
ATOM 1432 C C . ILE A 1 187 ? 6.665 -21.026 -1.715 1.00 90.69 187 ILE A C 1
ATOM 1434 O O . ILE A 1 187 ? 5.957 -20.209 -2.322 1.00 90.69 187 ILE A O 1
ATOM 1438 N N . PRO A 1 188 ? 6.544 -21.223 -0.388 1.00 92.88 188 PRO A N 1
ATOM 1439 C CA . PRO A 1 188 ? 5.715 -20.382 0.469 1.00 92.88 188 PRO A CA 1
ATOM 1440 C C . PRO A 1 188 ? 6.143 -18.915 0.393 1.00 92.88 188 PRO A C 1
ATOM 1442 O O . PRO A 1 188 ? 7.333 -18.606 0.467 1.00 92.88 188 PRO A O 1
ATOM 1445 N N . LEU A 1 189 ? 5.177 -17.997 0.309 1.00 94.38 189 LEU A N 1
ATOM 1446 C CA . LEU A 1 189 ? 5.448 -16.558 0.230 1.00 94.38 189 LEU A CA 1
ATOM 1447 C C . LEU A 1 189 ? 6.255 -16.069 1.440 1.00 94.38 189 LEU A C 1
ATOM 1449 O O . LEU A 1 189 ? 7.140 -15.233 1.287 1.00 94.38 189 LEU A O 1
ATOM 1453 N N . GLN A 1 190 ? 5.992 -16.629 2.624 1.00 94.56 190 GLN A N 1
ATOM 1454 C CA . GLN A 1 190 ? 6.714 -16.297 3.855 1.00 94.56 190 GLN A CA 1
ATOM 1455 C C . GLN A 1 190 ? 8.239 -16.492 3.758 1.00 94.56 190 GLN A C 1
ATOM 1457 O O . GLN A 1 190 ? 8.972 -15.804 4.457 1.00 94.56 190 GLN A O 1
ATOM 1462 N N . HIS A 1 191 ? 8.735 -17.400 2.904 1.00 94.62 191 HIS A N 1
ATOM 1463 C CA . HIS A 1 191 ? 10.178 -17.647 2.755 1.00 94.62 191 HIS A CA 1
ATOM 1464 C C . HIS A 1 191 ? 10.869 -16.586 1.895 1.00 94.62 191 HIS A C 1
ATOM 1466 O O . HIS A 1 191 ? 12.083 -16.436 1.953 1.00 94.62 191 HIS A O 1
ATOM 1472 N N . ILE A 1 192 ? 10.097 -15.845 1.106 1.00 95.62 192 ILE A N 1
ATOM 1473 C CA . ILE A 1 192 ? 10.560 -14.805 0.180 1.00 95.62 192 ILE A CA 1
ATOM 1474 C C . ILE A 1 192 ? 9.913 -13.456 0.509 1.00 95.62 192 ILE A C 1
ATOM 1476 O O . ILE A 1 192 ? 9.746 -12.607 -0.365 1.00 95.62 192 ILE A O 1
ATOM 1480 N N . LEU A 1 193 ? 9.567 -13.258 1.783 1.00 97.25 193 LEU A N 1
ATOM 1481 C CA . LEU A 1 193 ? 9.077 -12.013 2.363 1.00 97.25 193 LEU A CA 1
ATOM 1482 C C . LEU A 1 193 ? 9.981 -11.618 3.536 1.00 97.25 193 LEU A C 1
ATOM 1484 O O . LEU A 1 193 ? 10.132 -12.380 4.486 1.00 97.25 193 LEU A O 1
ATOM 1488 N N . ASP A 1 194 ? 10.527 -10.405 3.504 1.00 97.00 194 ASP A N 1
ATOM 1489 C CA . ASP A 1 194 ? 11.197 -9.784 4.652 1.00 97.00 194 ASP A CA 1
ATOM 1490 C C . ASP A 1 194 ? 10.368 -8.584 5.130 1.00 97.00 194 ASP A C 1
ATOM 1492 O O . ASP A 1 194 ? 9.852 -7.819 4.316 1.00 97.00 194 ASP A O 1
ATOM 1496 N N . THR A 1 195 ? 10.220 -8.408 6.443 1.00 95.50 195 THR A N 1
ATOM 1497 C CA . THR A 1 195 ? 9.446 -7.307 7.044 1.00 95.50 195 THR A CA 1
ATOM 1498 C C . THR A 1 195 ? 10.322 -6.101 7.386 1.00 95.50 195 THR A C 1
ATOM 1500 O O . THR A 1 195 ? 10.121 -5.458 8.416 1.00 95.50 195 THR A O 1
ATOM 1503 N N . ARG A 1 196 ? 11.334 -5.829 6.555 1.00 94.19 196 ARG A N 1
ATOM 1504 C CA . ARG A 1 196 ? 12.110 -4.590 6.592 1.00 94.19 196 ARG A CA 1
ATOM 1505 C C . ARG A 1 196 ? 12.580 -4.193 5.195 1.00 94.19 196 ARG A C 1
ATOM 1507 O O . ARG A 1 196 ? 13.111 -5.016 4.447 1.00 94.19 196 ARG A O 1
ATOM 1514 N N . ILE A 1 197 ? 12.473 -2.908 4.866 1.00 94.81 197 ILE A N 1
ATOM 1515 C CA . ILE A 1 197 ? 12.970 -2.343 3.608 1.00 94.81 197 ILE A CA 1
ATOM 1516 C C . ILE A 1 197 ? 14.274 -1.602 3.905 1.00 94.81 197 ILE A C 1
ATOM 1518 O O . ILE A 1 197 ? 14.297 -0.528 4.495 1.00 94.81 197 ILE A O 1
ATOM 1522 N N . SER A 1 198 ? 15.397 -2.177 3.479 1.00 94.62 198 SER A N 1
ATOM 1523 C CA . SER A 1 198 ? 16.701 -1.515 3.536 1.00 94.62 198 SER A CA 1
ATOM 1524 C C . SER A 1 198 ? 17.621 -2.027 2.434 1.00 94.62 198 SER A C 1
ATOM 1526 O O . SER A 1 198 ? 17.389 -3.092 1.858 1.00 94.62 198 SER A O 1
ATOM 1528 N N . LYS A 1 199 ? 18.711 -1.301 2.159 1.00 92.88 199 LYS A N 1
ATOM 1529 C CA . LYS A 1 199 ? 19.721 -1.728 1.177 1.00 92.88 199 LYS A CA 1
ATOM 1530 C C . LYS A 1 199 ? 20.315 -3.101 1.524 1.00 92.88 199 LYS A C 1
ATOM 1532 O O . LYS A 1 199 ? 20.500 -3.929 0.640 1.00 92.88 199 LYS A O 1
ATOM 1537 N N . SER A 1 200 ? 20.551 -3.364 2.812 1.00 95.06 200 SER A N 1
ATOM 1538 C CA . SER A 1 200 ? 21.037 -4.665 3.293 1.00 95.06 200 SER A CA 1
ATOM 1539 C C . SER A 1 200 ? 20.024 -5.785 3.021 1.00 95.06 200 SER A C 1
ATOM 1541 O O . SER A 1 200 ? 20.380 -6.817 2.451 1.00 95.06 200 SER A O 1
ATOM 1543 N N . ARG A 1 201 ? 18.738 -5.555 3.326 1.00 95.94 201 ARG A N 1
ATOM 1544 C CA . ARG A 1 201 ? 17.669 -6.535 3.069 1.00 95.94 201 ARG A CA 1
ATOM 1545 C C . ARG A 1 201 ? 17.421 -6.769 1.584 1.00 95.94 201 ARG A C 1
ATOM 1547 O O . ARG A 1 201 ? 17.198 -7.905 1.182 1.00 95.94 201 ARG A O 1
ATOM 1554 N N . LEU A 1 202 ? 17.557 -5.735 0.755 1.00 95.50 202 LEU A N 1
ATOM 1555 C CA . LEU A 1 202 ? 17.518 -5.871 -0.700 1.00 95.50 202 LEU A CA 1
ATOM 1556 C C . LEU A 1 202 ? 18.613 -6.819 -1.208 1.00 95.50 202 LEU A C 1
ATOM 1558 O O . LEU A 1 202 ? 18.319 -7.710 -2.003 1.00 95.50 202 LEU A O 1
ATOM 1562 N N . PHE A 1 203 ? 19.855 -6.671 -0.737 1.00 95.19 203 PHE A N 1
ATOM 1563 C CA . PHE A 1 203 ? 20.945 -7.570 -1.128 1.00 95.19 203 PHE A CA 1
ATOM 1564 C C . PHE A 1 203 ? 20.765 -8.993 -0.595 1.00 95.19 203 PHE A C 1
ATOM 1566 O O . PHE A 1 203 ? 21.015 -9.946 -1.332 1.00 95.19 203 PHE A O 1
ATOM 1573 N N . ALA A 1 204 ? 20.300 -9.150 0.647 1.00 96.94 204 ALA A N 1
ATOM 1574 C CA . ALA A 1 204 ? 19.997 -10.463 1.214 1.00 96.94 204 ALA A CA 1
ATOM 1575 C C . ALA A 1 204 ? 18.908 -11.185 0.402 1.00 96.94 204 ALA A C 1
ATOM 1577 O O . ALA A 1 204 ? 19.087 -12.339 0.020 1.00 96.94 204 ALA A O 1
ATOM 1578 N N . MET A 1 205 ? 17.831 -10.477 0.049 1.00 97.56 205 MET A N 1
ATOM 1579 C CA . MET A 1 205 ? 16.766 -11.003 -0.805 1.00 97.56 205 MET A CA 1
ATOM 1580 C C . MET A 1 205 ? 17.281 -11.332 -2.213 1.00 97.56 205 MET A C 1
ATOM 1582 O O . MET A 1 205 ? 16.979 -12.391 -2.751 1.00 97.56 205 MET A O 1
ATOM 1586 N N . ALA A 1 206 ? 18.110 -10.471 -2.810 1.00 96.06 206 ALA A N 1
ATOM 1587 C CA . ALA A 1 206 ? 18.727 -10.732 -4.112 1.00 96.06 206 ALA A CA 1
ATOM 1588 C C . ALA A 1 206 ? 19.584 -12.010 -4.113 1.00 96.06 206 ALA A C 1
ATOM 1590 O O . ALA A 1 206 ? 19.547 -12.777 -5.077 1.00 96.06 206 ALA A O 1
ATOM 1591 N N . LYS A 1 207 ? 20.344 -12.243 -3.035 1.00 96.25 207 LYS A N 1
ATOM 1592 C CA . LYS A 1 207 ? 21.130 -13.466 -2.840 1.00 96.25 207 LYS A CA 1
ATOM 1593 C C . LYS A 1 207 ? 20.216 -14.689 -2.726 1.00 96.25 207 LYS A C 1
ATOM 1595 O O . LYS A 1 207 ? 20.387 -15.628 -3.496 1.00 96.25 207 LYS A O 1
ATOM 1600 N N . LEU A 1 208 ? 19.199 -14.624 -1.865 1.00 95.81 208 LEU A N 1
ATOM 1601 C CA . LEU A 1 208 ? 18.218 -15.697 -1.687 1.00 95.81 208 LEU A CA 1
ATOM 1602 C C . LEU A 1 208 ? 17.544 -16.084 -3.013 1.00 95.81 208 LEU A C 1
ATOM 1604 O O . LEU A 1 208 ? 17.492 -17.257 -3.371 1.00 95.81 208 LEU A O 1
ATOM 1608 N N . LEU A 1 209 ? 17.080 -15.102 -3.790 1.00 94.81 209 LEU A N 1
ATOM 1609 C CA . LEU A 1 209 ? 16.441 -15.345 -5.088 1.00 94.81 209 LEU A CA 1
ATOM 1610 C C . LEU A 1 209 ? 17.404 -15.955 -6.114 1.00 94.81 209 LEU A C 1
ATOM 1612 O O . LEU A 1 209 ? 16.988 -16.728 -6.976 1.00 94.81 209 LEU A O 1
ATOM 1616 N N . ARG A 1 210 ? 18.698 -15.631 -6.043 1.00 93.00 210 ARG A N 1
ATOM 1617 C CA . ARG A 1 210 ? 19.715 -16.242 -6.906 1.00 93.00 210 ARG A CA 1
ATOM 1618 C C . ARG A 1 210 ? 19.917 -17.723 -6.579 1.00 93.00 210 ARG A C 1
ATOM 1620 O O . ARG A 1 210 ? 20.025 -18.518 -7.508 1.00 93.00 210 ARG A O 1
ATOM 1627 N N . GLU A 1 211 ? 19.929 -18.058 -5.294 1.00 92.56 211 GLU A N 1
ATOM 1628 C CA . GLU A 1 211 ? 20.171 -19.408 -4.766 1.00 92.56 211 GLU A CA 1
ATOM 1629 C C . GLU A 1 211 ? 18.922 -20.306 -4.817 1.00 92.56 211 GLU A C 1
ATOM 1631 O O . GLU A 1 211 ? 19.032 -21.527 -4.794 1.00 92.56 211 GLU A O 1
ATOM 1636 N N . THR A 1 212 ? 17.725 -19.727 -4.935 1.00 91.50 212 THR A N 1
ATOM 1637 C CA . THR A 1 212 ? 16.470 -20.491 -4.974 1.00 91.50 212 THR A CA 1
ATOM 1638 C C . THR A 1 212 ? 16.190 -21.048 -6.375 1.00 91.50 212 THR A C 1
ATOM 1640 O O . THR A 1 212 ? 15.670 -20.353 -7.251 1.00 91.50 212 THR A O 1
ATOM 1643 N N . GLU A 1 213 ? 16.490 -22.329 -6.587 1.00 87.81 213 GLU A N 1
ATOM 1644 C CA . GLU A 1 213 ? 16.302 -23.016 -7.877 1.00 87.81 213 GLU A CA 1
ATOM 1645 C C . GLU A 1 213 ? 14.842 -23.390 -8.183 1.00 87.81 213 GLU A C 1
ATOM 1647 O O . GLU A 1 213 ? 14.468 -23.508 -9.349 1.00 87.81 213 GLU A O 1
ATOM 1652 N N . GLN A 1 214 ? 13.990 -23.498 -7.156 1.00 89.50 214 GLN A N 1
ATOM 1653 C CA . GLN A 1 214 ? 12.577 -23.909 -7.255 1.00 89.50 214 GLN A CA 1
ATOM 1654 C C . GLN A 1 214 ? 11.710 -23.010 -8.159 1.00 89.50 214 GLN A C 1
ATOM 1656 O O . GLN A 1 214 ? 10.619 -23.404 -8.562 1.00 89.50 214 GLN A O 1
ATOM 1661 N N . PHE A 1 215 ? 12.183 -21.810 -8.509 1.00 86.06 215 PHE A N 1
ATOM 1662 C CA . PHE A 1 215 ? 11.525 -20.961 -9.506 1.00 86.06 215 PHE A CA 1
ATOM 1663 C C . PHE A 1 215 ? 11.574 -21.550 -10.925 1.00 86.06 215 PHE A C 1
ATOM 1665 O O . PHE A 1 215 ? 10.745 -21.183 -11.757 1.00 86.06 215 PHE A O 1
ATOM 1672 N N . GLY A 1 216 ? 12.522 -22.444 -11.225 1.00 84.94 216 GLY A N 1
ATOM 1673 C CA . GLY A 1 216 ? 12.691 -23.021 -12.557 1.00 84.94 216 GLY A CA 1
ATOM 1674 C C . GLY A 1 216 ? 12.850 -21.940 -13.631 1.00 84.94 216 GLY A C 1
ATOM 1675 O O . GLY A 1 216 ? 13.738 -21.090 -13.543 1.00 84.94 216 GLY A O 1
ATOM 1676 N N . SER A 1 217 ? 11.974 -21.969 -14.640 1.00 80.44 217 SER A N 1
ATOM 1677 C CA . SER A 1 217 ? 11.921 -20.975 -15.721 1.00 80.44 217 SER A CA 1
ATOM 1678 C C . SER A 1 217 ? 11.079 -19.736 -15.403 1.00 80.44 217 SER A C 1
ATOM 1680 O O . SER A 1 217 ? 11.059 -18.808 -16.212 1.00 80.44 217 SER A O 1
ATOM 1682 N N . SER A 1 218 ? 10.354 -19.728 -14.282 1.00 84.12 218 SER A N 1
ATOM 1683 C CA . SER A 1 218 ? 9.495 -18.610 -13.893 1.00 84.12 218 SER A CA 1
ATOM 1684 C C . SER A 1 218 ? 10.325 -17.434 -13.395 1.00 84.12 218 SER A C 1
ATOM 1686 O O . SER A 1 218 ? 11.409 -17.587 -12.819 1.00 84.12 218 SER A O 1
ATOM 1688 N N . ARG A 1 219 ? 9.801 -16.224 -13.580 1.00 87.44 219 ARG A N 1
ATOM 1689 C CA . ARG A 1 219 ? 10.451 -15.011 -13.093 1.00 87.44 219 ARG A CA 1
ATOM 1690 C C . ARG A 1 219 ? 10.606 -15.056 -11.575 1.00 87.44 219 ARG A C 1
ATOM 1692 O O . ARG A 1 219 ? 9.636 -15.114 -10.825 1.00 87.44 219 ARG A O 1
ATOM 1699 N N . ARG A 1 220 ? 11.850 -14.915 -11.125 1.00 92.00 220 ARG A N 1
ATOM 1700 C CA . ARG A 1 220 ? 12.200 -14.827 -9.706 1.00 92.00 220 ARG A CA 1
ATOM 1701 C C . ARG A 1 220 ? 11.778 -13.483 -9.131 1.00 92.00 220 ARG A C 1
ATOM 1703 O O . ARG A 1 220 ? 12.112 -12.423 -9.679 1.00 92.00 220 ARG A O 1
ATOM 1710 N N . TYR A 1 221 ? 11.072 -13.518 -8.009 1.00 94.12 221 TYR A N 1
ATOM 1711 C CA . TYR A 1 221 ? 10.796 -12.323 -7.229 1.00 94.12 221 TYR A CA 1
ATOM 1712 C C . TYR A 1 221 ? 10.619 -12.630 -5.744 1.00 94.12 221 TYR A C 1
ATOM 1714 O O . TYR A 1 221 ? 10.197 -13.719 -5.367 1.00 94.12 221 TYR A O 1
ATOM 1722 N N . GLY A 1 222 ? 10.931 -11.638 -4.919 1.00 96.50 222 GLY A N 1
ATOM 1723 C CA . GLY A 1 222 ? 10.685 -11.631 -3.481 1.00 96.50 222 GLY A CA 1
ATOM 1724 C C . GLY A 1 222 ? 9.984 -10.346 -3.060 1.00 96.50 222 GLY A C 1
ATOM 1725 O O . GLY A 1 222 ? 9.695 -9.484 -3.894 1.00 96.50 222 GLY A O 1
ATOM 1726 N N . LEU A 1 223 ? 9.711 -10.211 -1.770 1.00 97.88 223 LEU A N 1
ATOM 1727 C CA . LEU A 1 223 ? 8.959 -9.108 -1.191 1.00 97.88 223 LEU A CA 1
ATOM 1728 C C . LEU A 1 223 ? 9.700 -8.505 -0.001 1.00 97.88 223 LEU A C 1
ATOM 1730 O O . LEU A 1 223 ? 10.225 -9.223 0.845 1.00 97.88 223 LEU A O 1
ATOM 1734 N N . LEU A 1 224 ? 9.694 -7.180 0.077 1.00 97.75 224 LEU A N 1
ATOM 1735 C CA . LEU A 1 224 ? 10.115 -6.425 1.249 1.00 97.75 224 LEU A CA 1
ATOM 1736 C C . LEU A 1 224 ? 8.927 -5.590 1.723 1.00 97.75 224 LEU A C 1
ATOM 1738 O O . LEU A 1 224 ? 8.304 -4.894 0.920 1.00 97.75 224 LEU A O 1
ATOM 1742 N N . LEU A 1 225 ? 8.614 -5.665 3.009 1.00 97.44 225 LEU A N 1
ATOM 1743 C CA . LEU A 1 225 ? 7.496 -4.970 3.633 1.00 97.44 225 LEU A CA 1
ATOM 1744 C C . LEU A 1 225 ? 8.003 -4.124 4.800 1.00 97.44 225 LEU A C 1
ATOM 1746 O O . LEU A 1 225 ? 8.777 -4.619 5.603 1.00 97.44 225 LEU A O 1
ATOM 1750 N N . ASP A 1 226 ? 7.592 -2.865 4.904 1.00 96.00 226 ASP A N 1
ATOM 1751 C CA . ASP A 1 226 ? 7.989 -1.986 6.016 1.00 96.00 226 ASP A CA 1
ATOM 1752 C C . ASP A 1 226 ? 7.056 -0.778 6.127 1.00 96.00 226 ASP A C 1
ATOM 1754 O O . ASP A 1 226 ? 6.326 -0.461 5.183 1.00 96.00 226 ASP A O 1
ATOM 1758 N N . VAL A 1 227 ? 7.117 -0.063 7.248 1.00 95.56 227 VAL A N 1
ATOM 1759 C CA . VAL A 1 227 ? 6.487 1.251 7.396 1.00 95.56 227 VAL A CA 1
ATOM 1760 C C . VAL A 1 227 ? 7.486 2.342 7.043 1.00 95.56 227 VAL A C 1
ATOM 1762 O O . VAL A 1 227 ? 8.522 2.495 7.683 1.00 95.56 227 VAL A O 1
ATOM 1765 N N . ILE A 1 228 ? 7.140 3.165 6.057 1.00 93.31 228 ILE A N 1
ATOM 1766 C CA . ILE A 1 228 ? 7.989 4.260 5.587 1.00 93.31 228 ILE A CA 1
ATOM 1767 C C . ILE A 1 228 ? 7.346 5.618 5.864 1.00 93.31 228 ILE A C 1
ATOM 1769 O O . ILE A 1 228 ? 6.130 5.792 5.779 1.00 93.31 228 ILE A O 1
ATOM 1773 N N . THR A 1 229 ? 8.178 6.608 6.177 1.00 90.50 229 THR A N 1
ATOM 1774 C CA . THR A 1 229 ? 7.738 7.976 6.509 1.00 90.50 229 THR A CA 1
ATOM 1775 C C . THR A 1 229 ? 8.036 8.993 5.419 1.00 90.50 229 THR A C 1
ATOM 1777 O O . THR A 1 229 ? 7.539 10.115 5.478 1.00 90.50 229 THR A O 1
ATOM 1780 N N . LYS A 1 230 ? 8.837 8.619 4.417 1.00 87.56 230 LYS A N 1
ATOM 1781 C CA . LYS A 1 230 ? 9.266 9.499 3.330 1.00 87.56 230 LYS A CA 1
ATOM 1782 C C . LYS A 1 230 ? 9.267 8.740 2.004 1.00 87.56 230 LYS A C 1
ATOM 1784 O O . LYS A 1 230 ? 9.892 7.687 1.878 1.00 87.56 230 LYS A O 1
ATOM 1789 N N . VAL A 1 231 ? 8.563 9.283 1.010 1.00 85.88 231 VAL A N 1
ATOM 1790 C CA . VAL A 1 231 ? 8.397 8.658 -0.311 1.00 85.88 231 VAL A CA 1
ATOM 1791 C C . VAL A 1 231 ? 8.581 9.695 -1.406 1.00 85.88 231 VAL A C 1
ATOM 1793 O O . VAL A 1 231 ? 7.801 10.640 -1.520 1.00 85.88 231 VAL A O 1
ATOM 1796 N N . GLY A 1 232 ? 9.588 9.490 -2.251 1.00 80.06 232 GLY A N 1
ATOM 1797 C CA . GLY A 1 232 ? 9.775 10.269 -3.469 1.00 80.06 232 GLY A CA 1
ATOM 1798 C C . GLY A 1 232 ? 8.828 9.812 -4.588 1.00 80.06 232 GLY A C 1
ATOM 1799 O O . GLY A 1 232 ? 8.097 8.826 -4.459 1.00 80.06 232 GLY A O 1
ATOM 1800 N N . PRO A 1 233 ? 8.822 10.474 -5.755 1.00 74.12 233 PRO A N 1
ATOM 1801 C CA . PRO A 1 233 ? 8.038 10.047 -6.916 1.00 74.12 233 PRO A CA 1
ATOM 1802 C C . PRO A 1 233 ? 8.196 8.557 -7.263 1.00 74.12 233 PRO A C 1
ATOM 1804 O O . PRO A 1 233 ? 7.199 7.896 -7.571 1.00 74.12 233 PRO A O 1
ATOM 1807 N N . ARG A 1 234 ? 9.434 8.050 -7.175 1.00 80.00 234 ARG A N 1
ATOM 1808 C CA . ARG A 1 234 ? 9.858 6.688 -7.544 1.00 80.00 234 ARG A CA 1
ATOM 1809 C C . ARG A 1 234 ? 10.893 6.089 -6.583 1.00 80.00 234 ARG A C 1
ATOM 1811 O O . ARG A 1 234 ? 11.662 5.211 -6.968 1.00 80.00 234 ARG A O 1
ATOM 1818 N N . GLN A 1 235 ? 10.936 6.612 -5.365 1.00 87.44 235 GLN A N 1
ATOM 1819 C CA . GLN A 1 235 ? 11.973 6.303 -4.392 1.00 87.44 235 GLN A CA 1
ATOM 1820 C C . GLN A 1 235 ? 11.335 6.030 -3.041 1.00 87.44 235 GLN A C 1
ATOM 1822 O O . GLN A 1 235 ? 10.404 6.734 -2.638 1.00 87.44 235 GLN A O 1
ATOM 1827 N N . LEU A 1 236 ? 11.848 5.022 -2.352 1.00 88.88 236 LEU A N 1
ATOM 1828 C CA . LEU A 1 236 ? 11.579 4.790 -0.940 1.00 88.88 236 LEU A CA 1
ATOM 1829 C C . LEU A 1 236 ? 12.747 5.385 -0.160 1.00 88.88 236 LEU A C 1
ATOM 1831 O O . LEU A 1 236 ? 13.895 5.085 -0.482 1.00 88.88 236 LEU A O 1
ATOM 1835 N N . ILE A 1 237 ? 12.474 6.235 0.827 1.00 86.94 237 ILE A N 1
ATOM 1836 C CA . ILE A 1 237 ? 13.521 6.793 1.685 1.00 86.94 237 ILE A CA 1
ATOM 1837 C C . ILE A 1 237 ? 13.451 6.051 3.018 1.00 86.94 237 ILE A C 1
ATOM 1839 O O . ILE A 1 237 ? 12.542 6.278 3.818 1.00 86.94 237 ILE A O 1
ATOM 1843 N N . CYS A 1 238 ? 14.408 5.153 3.237 1.00 84.25 238 CYS A N 1
ATOM 1844 C CA . CYS A 1 238 ? 14.472 4.265 4.396 1.00 84.25 238 CYS A CA 1
ATOM 1845 C C . CYS A 1 238 ? 15.797 4.498 5.124 1.00 84.25 238 CYS A C 1
ATOM 1847 O O . CYS A 1 238 ? 16.854 4.394 4.506 1.00 84.25 238 CYS A O 1
ATOM 1849 N N . ASP A 1 239 ? 15.755 4.827 6.418 1.00 80.44 239 ASP A N 1
ATOM 1850 C CA . ASP A 1 239 ? 16.953 5.087 7.235 1.00 80.44 239 ASP A CA 1
ATOM 1851 C C . ASP A 1 239 ? 17.916 6.125 6.601 1.00 80.44 239 ASP A C 1
ATOM 1853 O O . ASP A 1 239 ? 19.135 5.996 6.663 1.00 80.44 239 ASP A O 1
ATOM 1857 N N . GLY A 1 240 ? 17.367 7.147 5.927 1.00 79.25 240 GLY A N 1
ATOM 1858 C CA . GLY A 1 240 ? 18.144 8.177 5.217 1.00 79.25 240 GLY A CA 1
ATOM 1859 C C . GLY A 1 240 ? 18.740 7.733 3.874 1.00 79.25 240 GLY A C 1
ATOM 1860 O O . GLY A 1 240 ? 19.406 8.526 3.215 1.00 79.25 240 GLY A O 1
ATOM 1861 N N . VAL A 1 241 ? 18.484 6.495 3.445 1.00 84.81 241 VAL A N 1
ATOM 1862 C CA . VAL A 1 241 ? 18.943 5.936 2.170 1.00 84.81 241 VAL A CA 1
ATOM 1863 C C . VAL A 1 241 ? 17.800 5.915 1.163 1.00 84.81 241 VAL A C 1
ATOM 1865 O O . VAL A 1 241 ? 16.713 5.407 1.442 1.00 84.81 241 VAL A O 1
ATOM 1868 N N . GLU A 1 242 ? 18.064 6.425 -0.037 1.00 88.94 242 GLU A N 1
ATOM 1869 C CA . GLU A 1 242 ? 17.136 6.352 -1.163 1.00 88.94 242 GLU A CA 1
ATOM 1870 C C . GLU A 1 242 ? 17.249 5.000 -1.876 1.00 88.94 242 GLU A C 1
ATOM 1872 O O . GLU A 1 242 ? 18.333 4.568 -2.281 1.00 88.94 242 GLU A O 1
ATOM 1877 N N . LEU A 1 243 ? 16.113 4.326 -2.041 1.00 90.75 243 LEU A N 1
ATOM 1878 C CA . LEU A 1 243 ? 15.976 3.103 -2.820 1.00 90.75 243 LEU A CA 1
ATOM 1879 C C . LEU A 1 243 ? 15.036 3.357 -3.999 1.00 90.75 243 LEU A C 1
ATOM 1881 O O . LEU A 1 243 ? 13.822 3.507 -3.832 1.00 90.75 243 LEU A O 1
ATOM 1885 N N . ASP A 1 244 ? 15.604 3.383 -5.200 1.00 89.69 244 ASP A N 1
ATOM 1886 C CA . ASP A 1 244 ? 14.855 3.535 -6.445 1.00 89.69 244 ASP A CA 1
ATOM 1887 C C . ASP A 1 244 ? 14.062 2.260 -6.764 1.00 89.69 244 ASP A C 1
ATOM 1889 O O . ASP A 1 244 ? 14.579 1.145 -6.649 1.00 89.69 244 ASP A O 1
ATOM 1893 N N . PHE A 1 245 ? 12.825 2.417 -7.245 1.00 89.25 245 PHE A N 1
ATOM 1894 C CA . PHE A 1 245 ? 12.061 1.318 -7.841 1.00 89.25 245 PHE A CA 1
ATOM 1895 C C . PHE A 1 245 ? 11.669 1.613 -9.294 1.00 89.25 245 PHE A C 1
ATOM 1897 O O . PHE A 1 245 ? 11.303 2.733 -9.672 1.00 89.25 245 PHE A O 1
ATOM 1904 N N . PHE A 1 246 ? 11.748 0.604 -10.163 1.00 84.50 246 PHE A N 1
ATOM 1905 C CA . PHE A 1 246 ? 11.600 0.796 -11.613 1.00 84.50 246 PHE A CA 1
ATOM 1906 C C . PHE A 1 246 ? 10.168 0.620 -12.135 1.00 84.50 246 PHE A C 1
ATOM 1908 O O . PHE A 1 246 ? 9.818 1.139 -13.202 1.00 84.50 246 PHE A O 1
ATOM 1915 N N . GLY A 1 247 ? 9.321 -0.075 -11.383 1.00 81.25 247 GLY A N 1
ATOM 1916 C CA . GLY A 1 247 ? 7.925 -0.343 -11.703 1.00 81.25 247 GLY A CA 1
ATOM 1917 C C . GLY A 1 247 ? 6.999 0.829 -11.378 1.00 81.25 247 GLY A C 1
ATOM 1918 O O . GLY A 1 247 ? 7.405 2.000 -11.382 1.00 81.25 247 GLY A O 1
ATOM 1919 N N . ASN A 1 248 ? 5.729 0.503 -11.141 1.00 81.81 248 ASN A N 1
ATOM 1920 C CA . ASN A 1 248 ? 4.687 1.462 -10.782 1.00 81.81 248 ASN A CA 1
ATOM 1921 C C . ASN A 1 248 ? 4.434 1.464 -9.270 1.00 81.81 248 ASN A C 1
ATOM 1923 O O . ASN A 1 248 ? 4.617 0.447 -8.601 1.00 81.81 248 ASN A O 1
ATOM 1927 N N . ALA A 1 249 ? 3.998 2.622 -8.773 1.00 86.56 249 ALA A N 1
ATOM 1928 C CA . ALA A 1 249 ? 3.473 2.788 -7.427 1.00 86.56 249 ALA A CA 1
ATOM 1929 C C . ALA A 1 249 ? 1.972 2.464 -7.422 1.00 86.56 249 ALA A C 1
ATOM 1931 O O . ALA A 1 249 ? 1.203 3.089 -8.154 1.00 86.56 249 ALA A O 1
ATOM 1932 N N . GLU A 1 250 ? 1.558 1.502 -6.608 1.00 89.56 250 GLU A N 1
ATOM 1933 C CA . GLU A 1 250 ? 0.173 1.078 -6.433 1.00 89.56 250 GLU A CA 1
ATOM 1934 C C . GLU A 1 250 ? -0.365 1.637 -5.113 1.00 89.56 250 GLU A C 1
ATOM 1936 O O . GLU A 1 250 ? -0.144 1.095 -4.037 1.00 89.56 250 GLU A O 1
ATOM 1941 N N . LEU A 1 251 ? -1.044 2.774 -5.196 1.00 87.06 251 LEU A N 1
ATOM 1942 C CA . LEU A 1 251 ? -1.575 3.478 -4.030 1.00 87.06 251 LEU A CA 1
ATOM 1943 C C . LEU A 1 251 ? -3.012 3.024 -3.736 1.00 87.06 251 LEU A C 1
ATOM 1945 O O . LEU A 1 251 ? -3.794 2.918 -4.691 1.00 87.06 251 LEU A O 1
ATOM 1949 N N . LEU A 1 252 ? -3.346 2.775 -2.463 1.00 85.38 252 LEU A N 1
ATOM 1950 C CA . LEU A 1 252 ? -4.740 2.644 -2.011 1.00 85.38 252 LEU A CA 1
ATOM 1951 C C . LEU A 1 252 ? -5.438 4.009 -2.017 1.00 85.38 252 LEU A C 1
ATOM 1953 O O . LEU A 1 252 ? -6.455 4.188 -2.681 1.00 85.38 252 LEU A O 1
ATOM 1957 N N . HIS A 1 253 ? -4.830 4.970 -1.323 1.00 82.38 253 HIS A N 1
ATOM 1958 C CA . HIS A 1 253 ? -5.299 6.345 -1.165 1.00 82.38 253 HIS A CA 1
ATOM 1959 C C . HIS A 1 253 ? -4.152 7.327 -1.462 1.00 82.38 253 HIS A C 1
ATOM 1961 O O . HIS A 1 253 ? -3.280 7.033 -2.282 1.00 82.38 253 HIS A O 1
ATOM 1967 N N . GLY A 1 254 ? -4.142 8.506 -0.837 1.00 78.25 254 GLY A N 1
ATOM 1968 C CA . GLY A 1 254 ? -3.053 9.470 -0.969 1.00 78.25 254 GLY A CA 1
ATOM 1969 C C . GLY A 1 254 ? -1.698 8.939 -0.476 1.00 78.25 254 GLY A C 1
ATOM 1970 O O . GLY A 1 254 ? -1.551 7.804 -0.028 1.00 78.25 254 GLY A O 1
ATOM 1971 N N . ARG A 1 255 ? -0.669 9.790 -0.541 1.00 82.12 255 ARG A N 1
ATOM 1972 C CA . ARG A 1 255 ? 0.678 9.502 -0.003 1.00 82.12 255 ARG A CA 1
ATOM 1973 C C . ARG A 1 255 ? 0.875 10.065 1.408 1.00 82.12 255 ARG A C 1
ATOM 1975 O O . ARG A 1 255 ? 1.975 10.481 1.753 1.00 82.12 255 ARG A O 1
ATOM 1982 N N . SER A 1 256 ? -0.199 10.106 2.187 1.00 88.94 256 SER A N 1
ATOM 1983 C CA . SER A 1 256 ? -0.168 10.537 3.581 1.00 88.94 256 SER A CA 1
ATOM 1984 C C . SER A 1 256 ? 0.683 9.554 4.390 1.00 88.94 256 SER A C 1
ATOM 1986 O O . SER A 1 256 ? 0.413 8.353 4.394 1.00 88.94 256 SER A O 1
ATOM 1988 N N . THR A 1 257 ? 1.757 10.043 5.007 1.00 91.62 257 THR A N 1
ATOM 1989 C CA . THR A 1 257 ? 2.694 9.215 5.774 1.00 91.62 257 THR A CA 1
ATOM 1990 C C . THR A 1 257 ? 2.320 9.208 7.258 1.00 91.62 257 THR A C 1
ATOM 1992 O O . THR A 1 257 ? 1.817 10.211 7.758 1.00 91.62 257 THR A O 1
ATOM 1995 N N . PRO A 1 258 ? 2.567 8.104 7.990 1.00 95.12 258 PRO A N 1
ATOM 1996 C CA . PRO A 1 258 ? 3.307 6.901 7.589 1.00 95.12 258 PRO A CA 1
ATOM 1997 C C . PRO A 1 258 ? 2.539 5.961 6.643 1.00 95.12 258 PRO A C 1
ATOM 1999 O O . PRO A 1 258 ? 1.316 5.870 6.683 1.00 95.12 258 PRO A O 1
ATOM 2002 N N . LEU A 1 259 ? 3.286 5.247 5.794 1.00 95.69 259 LEU A N 1
ATOM 2003 C CA . LEU A 1 259 ? 2.767 4.311 4.792 1.00 95.69 259 LEU A CA 1
ATOM 2004 C C . LEU A 1 259 ? 3.293 2.900 5.068 1.00 95.69 259 LEU A C 1
ATOM 2006 O O . LEU A 1 259 ? 4.504 2.676 5.013 1.00 95.69 259 LEU A O 1
ATOM 2010 N N . LEU A 1 260 ? 2.402 1.931 5.272 1.00 97.06 260 LEU A N 1
ATOM 2011 C CA . LEU A 1 260 ? 2.767 0.523 5.153 1.00 97.06 260 LEU A CA 1
ATOM 2012 C C . LEU A 1 260 ? 3.003 0.212 3.674 1.00 97.06 260 LEU A C 1
ATOM 2014 O O . LEU A 1 260 ? 2.142 0.446 2.823 1.00 97.06 260 LEU A O 1
ATOM 2018 N N . THR A 1 261 ? 4.196 -0.280 3.369 1.00 96.56 261 THR A N 1
ATOM 2019 C CA . THR A 1 261 ? 4.685 -0.432 2.002 1.0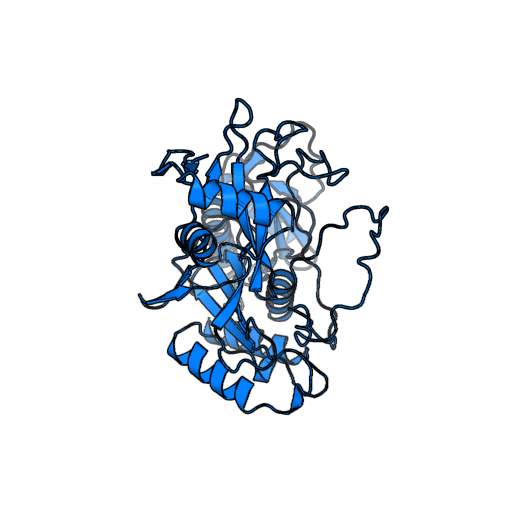0 96.56 261 THR A CA 1
ATOM 2020 C C . THR A 1 261 ? 5.068 -1.868 1.731 1.00 96.56 261 THR A C 1
ATOM 2022 O O . THR A 1 261 ? 5.787 -2.470 2.520 1.00 96.56 261 THR A O 1
ATOM 2025 N N . LEU A 1 262 ? 4.634 -2.391 0.585 1.00 97.50 262 LEU A N 1
ATOM 2026 C CA . LEU A 1 262 ? 5.060 -3.683 0.057 1.00 97.50 262 LEU A CA 1
ATOM 2027 C C . LEU A 1 262 ? 5.772 -3.469 -1.276 1.00 97.50 262 LEU A C 1
ATOM 2029 O O . LEU A 1 262 ? 5.154 -3.038 -2.249 1.00 97.50 262 LEU A O 1
ATOM 2033 N N . ALA A 1 263 ? 7.061 -3.779 -1.337 1.00 96.88 263 ALA A N 1
ATOM 2034 C CA . ALA A 1 263 ? 7.877 -3.649 -2.534 1.00 96.88 263 ALA A CA 1
ATOM 2035 C C . ALA A 1 263 ? 8.338 -5.017 -3.044 1.00 96.88 263 ALA A C 1
ATOM 2037 O O . ALA A 1 263 ? 8.772 -5.875 -2.280 1.00 96.88 263 ALA A O 1
ATOM 2038 N N . THR A 1 264 ? 8.279 -5.217 -4.357 1.00 96.62 264 THR A N 1
ATOM 2039 C CA . THR A 1 264 ? 8.780 -6.438 -5.000 1.00 96.62 264 THR A CA 1
ATOM 2040 C C . THR A 1 264 ? 10.273 -6.310 -5.286 1.00 96.62 264 THR A C 1
ATOM 2042 O O . THR A 1 264 ? 10.696 -5.267 -5.780 1.00 96.62 264 THR A O 1
ATOM 2045 N N . VAL A 1 265 ? 11.050 -7.370 -5.100 1.00 96.50 265 VAL A N 1
ATOM 2046 C CA . VAL A 1 265 ? 12.452 -7.477 -5.528 1.00 96.50 265 VAL A CA 1
ATOM 2047 C C . VAL A 1 265 ? 12.507 -8.414 -6.723 1.00 96.50 265 VAL A C 1
ATOM 2049 O O . VAL A 1 265 ? 12.166 -9.582 -6.590 1.00 96.50 265 VAL A O 1
ATOM 2052 N N . THR A 1 266 ? 12.903 -7.931 -7.900 1.00 94.38 266 THR A N 1
ATOM 2053 C CA . THR A 1 266 ? 12.941 -8.753 -9.123 1.00 94.38 266 THR A CA 1
ATOM 2054 C C . THR A 1 266 ? 13.931 -8.189 -10.149 1.00 94.38 266 THR A C 1
ATOM 2056 O O . THR A 1 266 ? 14.504 -7.112 -9.961 1.00 94.38 266 THR A O 1
ATOM 2059 N N . THR A 1 267 ? 14.135 -8.916 -11.243 1.00 90.31 267 THR A N 1
ATOM 2060 C CA . THR A 1 267 ? 14.989 -8.540 -12.377 1.00 90.31 267 THR A CA 1
ATOM 2061 C C . THR A 1 267 ? 14.157 -7.838 -13.453 1.00 90.31 267 THR A C 1
ATOM 2063 O O . THR A 1 267 ? 12.942 -8.008 -13.502 1.00 90.31 267 THR A O 1
ATOM 2066 N N . GLN A 1 268 ? 14.767 -7.024 -14.319 1.00 83.62 268 GLN A N 1
ATOM 2067 C CA . GLN A 1 268 ? 14.068 -6.428 -15.478 1.00 83.62 268 GLN A CA 1
ATOM 2068 C C . GLN A 1 268 ? 14.228 -7.246 -16.761 1.00 83.62 268 GLN A C 1
ATOM 2070 O O . GLN A 1 268 ? 13.425 -7.112 -17.683 1.00 83.62 268 GLN A O 1
ATOM 2075 N N . GLU A 1 269 ? 15.269 -8.071 -16.814 1.00 79.50 269 GLU A N 1
ATOM 2076 C CA . GLU A 1 269 ? 15.735 -8.755 -18.012 1.00 79.50 269 GLU A CA 1
ATOM 2077 C C . GLU A 1 269 ? 15.795 -10.262 -17.763 1.00 79.50 269 GLU A C 1
ATOM 2079 O O . GLU A 1 269 ? 16.087 -10.721 -16.652 1.00 79.50 269 GLU A O 1
ATOM 2084 N N . TYR A 1 270 ? 15.499 -11.031 -18.809 1.00 77.44 270 TYR A N 1
ATOM 2085 C CA . TYR A 1 270 ? 15.529 -12.486 -18.754 1.00 77.44 270 TYR A CA 1
ATOM 2086 C C . TYR A 1 270 ? 16.957 -12.971 -18.492 1.00 77.44 270 TYR A C 1
ATOM 2088 O O . TYR A 1 270 ? 17.895 -12.495 -19.127 1.00 77.44 270 TYR A O 1
ATOM 2096 N N . GLY A 1 271 ? 17.124 -13.903 -17.553 1.00 74.25 271 GLY A N 1
ATOM 2097 C CA . GLY A 1 271 ? 18.438 -14.445 -17.188 1.00 74.25 271 GLY A CA 1
ATOM 2098 C C . GLY A 1 271 ? 19.366 -13.468 -16.455 1.00 74.25 271 GLY A C 1
ATOM 2099 O O . GLY A 1 271 ? 20.499 -13.826 -16.145 1.00 74.25 271 GLY A O 1
ATOM 2100 N N . SER A 1 272 ? 18.914 -12.248 -16.148 1.00 84.06 272 SER A N 1
ATOM 2101 C CA . SER A 1 272 ? 19.706 -11.301 -15.365 1.00 84.06 272 SER A CA 1
ATOM 2102 C C . SER A 1 272 ? 19.767 -11.722 -13.898 1.00 84.06 272 SER A C 1
ATOM 2104 O O . SER A 1 272 ? 18.766 -12.122 -13.314 1.00 84.06 272 SER A O 1
ATOM 2106 N N . ASN A 1 273 ? 20.938 -11.566 -13.280 1.00 84.69 273 ASN A N 1
ATOM 2107 C CA . ASN A 1 273 ? 21.141 -11.751 -11.839 1.00 84.69 273 ASN A CA 1
ATOM 2108 C C . ASN A 1 273 ? 21.159 -10.420 -11.068 1.00 84.69 273 ASN A C 1
ATOM 2110 O O . ASN A 1 273 ? 21.590 -10.378 -9.908 1.00 84.69 273 ASN A O 1
ATOM 2114 N N . TYR A 1 274 ? 20.719 -9.338 -11.720 1.00 88.69 274 TYR A N 1
ATOM 2115 C CA . TYR A 1 274 ? 20.605 -8.007 -11.140 1.00 88.69 274 TYR A CA 1
ATOM 2116 C C . TYR A 1 274 ? 19.189 -7.774 -10.602 1.00 88.69 274 TYR A C 1
ATOM 2118 O O . TYR A 1 274 ? 18.242 -7.539 -11.358 1.00 88.69 274 TYR A O 1
ATOM 2126 N N . TYR A 1 275 ? 19.061 -7.848 -9.278 1.00 93.06 275 TYR A N 1
ATOM 2127 C CA . TYR A 1 275 ? 17.807 -7.649 -8.558 1.00 93.06 275 TYR A CA 1
ATOM 2128 C C . TYR A 1 275 ? 17.739 -6.243 -7.975 1.00 93.06 275 TYR A C 1
ATOM 2130 O O . TYR A 1 275 ? 18.706 -5.731 -7.415 1.00 93.06 275 TYR A O 1
ATOM 2138 N N . GLN A 1 276 ? 16.565 -5.642 -8.081 1.00 92.88 276 GLN A N 1
ATOM 2139 C CA . GLN A 1 276 ? 16.271 -4.297 -7.598 1.00 92.88 276 GLN A CA 1
ATOM 2140 C C . GLN A 1 276 ? 14.776 -4.196 -7.277 1.00 92.88 276 GLN A C 1
ATOM 2142 O O . GLN A 1 276 ? 14.006 -5.122 -7.561 1.00 92.88 276 GLN A O 1
ATOM 2147 N N . LEU A 1 277 ? 14.347 -3.072 -6.702 1.00 94.38 277 LEU A N 1
ATOM 2148 C CA . LEU A 1 277 ? 12.934 -2.856 -6.413 1.00 94.38 277 LEU A CA 1
ATOM 2149 C C . LEU A 1 277 ? 12.133 -2.684 -7.714 1.00 94.38 277 LEU A C 1
ATOM 2151 O O . LEU A 1 277 ? 12.411 -1.814 -8.540 1.00 94.38 277 LEU A O 1
ATOM 2155 N N . GLY A 1 278 ? 11.125 -3.531 -7.894 1.00 92.06 278 GLY A N 1
ATOM 2156 C CA . GLY A 1 278 ? 10.192 -3.516 -9.015 1.00 92.06 278 GLY A CA 1
ATOM 2157 C C . GLY A 1 278 ? 9.023 -2.574 -8.773 1.00 92.06 278 GLY A C 1
ATOM 2158 O O . GLY A 1 278 ? 9.130 -1.367 -8.968 1.00 92.06 278 GLY A O 1
ATOM 2159 N N . LYS A 1 279 ? 7.877 -3.135 -8.405 1.00 92.06 279 LYS A N 1
ATOM 2160 C CA . LYS A 1 279 ? 6.677 -2.400 -8.004 1.00 92.06 279 LYS A CA 1
ATOM 2161 C C . LYS A 1 279 ? 6.697 -2.126 -6.506 1.00 92.06 279 LYS A C 1
ATOM 2163 O O . LYS A 1 279 ? 7.324 -2.866 -5.752 1.00 92.06 279 LYS A O 1
ATOM 2168 N N . ALA A 1 280 ? 5.957 -1.106 -6.095 1.00 93.75 280 ALA A N 1
ATOM 2169 C CA . ALA A 1 280 ? 5.696 -0.824 -4.692 1.00 93.75 280 ALA A CA 1
ATOM 2170 C C . ALA A 1 280 ? 4.214 -0.502 -4.507 1.00 93.75 280 ALA A C 1
ATOM 2172 O O . ALA A 1 280 ? 3.660 0.271 -5.287 1.00 93.75 280 ALA A O 1
ATOM 2173 N N . ALA A 1 281 ? 3.582 -1.091 -3.500 1.00 94.38 281 ALA A N 1
ATOM 2174 C CA . ALA A 1 281 ? 2.244 -0.738 -3.059 1.00 94.38 281 ALA A CA 1
ATOM 2175 C C . ALA A 1 281 ? 2.300 -0.003 -1.725 1.00 94.38 281 ALA A C 1
ATOM 2177 O O . ALA A 1 281 ? 3.161 -0.311 -0.903 1.00 94.38 281 ALA A O 1
ATOM 2178 N N . PHE A 1 282 ? 1.383 0.941 -1.519 1.00 94.25 282 PHE A N 1
ATOM 2179 C CA . PHE A 1 282 ? 1.362 1.774 -0.321 1.00 94.25 282 PHE A CA 1
ATOM 2180 C C . PHE A 1 282 ? -0.052 1.910 0.236 1.00 94.25 282 PHE A C 1
ATOM 2182 O O . PHE A 1 282 ? -0.997 2.204 -0.507 1.00 94.25 282 PHE A O 1
ATOM 2189 N N . VAL A 1 283 ? -0.156 1.757 1.552 1.00 95.31 283 VAL A N 1
ATOM 2190 C CA . VAL A 1 283 ? -1.372 1.958 2.339 1.00 95.31 283 VAL A CA 1
ATOM 2191 C C . VAL A 1 283 ? -1.037 2.916 3.485 1.00 95.31 283 VAL A C 1
ATOM 2193 O O . VAL A 1 283 ? -0.154 2.589 4.282 1.00 95.31 283 VAL A O 1
ATOM 2196 N N . PRO A 1 284 ? -1.674 4.097 3.579 1.00 95.44 284 PRO A N 1
ATOM 2197 C CA . PRO A 1 284 ? -1.520 4.959 4.747 1.00 95.44 284 PRO A CA 1
ATOM 2198 C C . PRO A 1 284 ? -1.981 4.233 6.003 1.00 95.44 284 PRO A C 1
ATOM 2200 O O . PRO A 1 284 ? -2.995 3.534 5.989 1.00 95.44 284 PRO A O 1
ATOM 2203 N N . VAL A 1 285 ? -1.222 4.385 7.083 1.00 96.62 285 VAL A N 1
ATOM 2204 C CA . VAL A 1 285 ? -1.542 3.778 8.378 1.00 96.62 285 VAL A CA 1
ATOM 2205 C C . VAL A 1 285 ? -1.597 4.824 9.484 1.00 96.62 285 VAL A C 1
ATOM 2207 O O . VAL A 1 285 ? -1.109 5.951 9.329 1.00 96.62 285 VAL A O 1
ATOM 2210 N N . LEU A 1 286 ? -2.219 4.443 10.599 1.00 96.25 286 LEU A N 1
ATOM 2211 C CA . LEU A 1 286 ? -2.425 5.302 11.756 1.00 96.25 286 LEU A CA 1
ATOM 2212 C C . LEU A 1 286 ? -1.094 5.827 12.297 1.00 96.25 286 LEU A C 1
ATOM 2214 O O . LEU A 1 286 ? -0.918 7.028 12.438 1.00 96.25 286 LEU A O 1
ATOM 2218 N N . SER A 1 287 ? -0.126 4.948 12.562 1.00 95.31 287 SER A N 1
ATOM 2219 C CA . SER A 1 287 ? 1.201 5.355 13.030 1.00 95.31 287 SER A CA 1
ATOM 2220 C C . SER A 1 287 ? 2.267 4.301 12.718 1.00 95.31 287 SER A C 1
ATOM 2222 O O . SER A 1 287 ? 1.973 3.218 12.221 1.00 95.31 287 SER A O 1
ATOM 2224 N N . GLN A 1 288 ? 3.530 4.580 13.056 1.00 93.88 288 GLN A N 1
ATOM 2225 C CA . GLN A 1 288 ? 4.601 3.574 12.982 1.00 93.88 288 GLN A CA 1
ATOM 2226 C C . GLN A 1 288 ? 4.411 2.401 13.960 1.00 93.88 288 GLN A C 1
ATOM 2228 O O . GLN A 1 288 ? 5.076 1.379 13.821 1.00 93.88 288 GLN A O 1
ATOM 2233 N N . HIS A 1 289 ? 3.518 2.539 14.944 1.00 93.56 289 HIS A N 1
ATOM 2234 C CA . HIS A 1 289 ? 3.258 1.529 15.972 1.00 93.56 289 HIS A CA 1
ATOM 2235 C C . HIS A 1 289 ? 1.885 0.862 15.833 1.00 93.56 289 HIS A C 1
ATOM 2237 O O . HIS A 1 289 ? 1.645 -0.176 16.446 1.00 93.56 289 HIS A O 1
ATOM 2243 N N . ASN A 1 290 ? 0.987 1.437 15.034 1.00 95.25 290 ASN A N 1
ATOM 2244 C CA . ASN A 1 290 ? -0.340 0.903 14.771 1.00 95.25 290 ASN A CA 1
ATOM 2245 C C . ASN A 1 290 ? -0.602 0.935 13.264 1.00 95.25 290 ASN A C 1
ATOM 2247 O O . ASN A 1 290 ? -0.760 2.003 12.672 1.00 95.25 290 ASN A O 1
ATOM 2251 N N . LEU A 1 291 ? -0.645 -0.252 12.660 1.00 96.94 291 LEU A N 1
ATOM 2252 C CA . LEU A 1 291 ? -0.780 -0.444 11.220 1.00 96.94 291 LEU A CA 1
ATOM 2253 C C . LEU A 1 291 ? -2.240 -0.398 10.737 1.00 96.94 291 LEU A C 1
ATOM 2255 O O . LEU A 1 291 ? -2.527 -0.848 9.626 1.00 96.94 291 LEU A O 1
ATOM 2259 N N . PHE A 1 292 ? -3.159 0.134 11.550 1.00 96.50 292 PHE A N 1
ATOM 2260 C CA . PHE A 1 292 ? -4.546 0.344 11.149 1.00 96.50 292 PHE A CA 1
ATOM 2261 C C . PHE A 1 292 ? -4.620 1.272 9.922 1.00 96.50 292 PHE A C 1
ATOM 2263 O O . PHE A 1 292 ? -3.994 2.335 9.938 1.00 96.50 292 PHE A O 1
ATOM 2270 N N . PRO A 1 293 ? -5.341 0.887 8.854 1.00 95.31 293 PRO A N 1
ATOM 2271 C CA . PRO A 1 293 ? -5.404 1.629 7.594 1.00 95.31 293 PRO A CA 1
ATOM 2272 C C . PRO A 1 293 ? -6.142 2.966 7.749 1.00 95.31 293 PRO A C 1
ATOM 2274 O O . PRO A 1 293 ? -7.212 3.021 8.352 1.00 95.31 293 PRO A O 1
ATOM 2277 N N . VAL A 1 294 ? -5.609 4.023 7.136 1.00 95.00 294 VAL A N 1
ATOM 2278 C CA . VAL A 1 294 ? -6.233 5.358 7.057 1.00 95.00 294 VAL A CA 1
ATOM 2279 C C . VAL A 1 294 ? -6.226 5.870 5.612 1.00 95.00 294 VAL A C 1
ATOM 2281 O O . VAL A 1 294 ? -5.548 5.312 4.745 1.00 95.00 294 VAL A O 1
ATOM 2284 N N . VAL A 1 295 ? -6.999 6.914 5.321 1.00 92.19 295 VAL A N 1
ATOM 2285 C CA . VAL A 1 295 ? -7.094 7.515 3.980 1.00 92.19 295 VAL A CA 1
ATOM 2286 C C . VAL A 1 295 ? -6.056 8.617 3.787 1.00 92.19 295 VAL A C 1
ATOM 2288 O O . VAL A 1 295 ? -5.300 8.607 2.809 1.00 92.19 295 VAL A O 1
ATOM 2291 N N . ASP A 1 296 ? -6.017 9.562 4.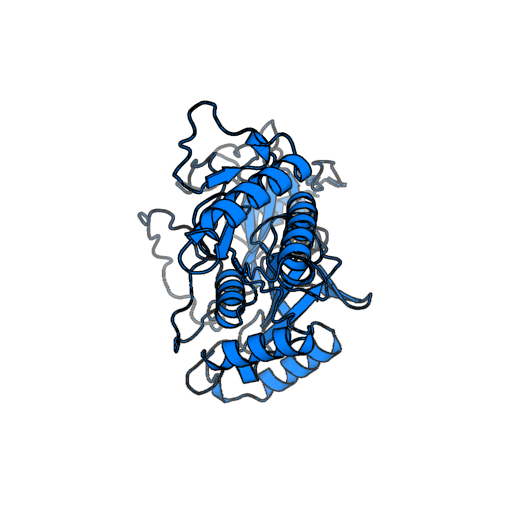722 1.00 92.44 296 ASP A N 1
ATOM 2292 C CA . ASP A 1 296 ? -5.168 10.749 4.703 1.00 92.44 296 ASP A CA 1
ATOM 2293 C C . ASP A 1 296 ? -4.873 11.264 6.128 1.00 92.44 296 ASP A C 1
ATOM 2295 O O . ASP A 1 296 ? -5.165 10.593 7.121 1.00 92.44 296 ASP A O 1
ATOM 2299 N N . ASP A 1 297 ? -4.259 12.448 6.233 1.00 93.44 297 ASP A N 1
ATOM 2300 C CA . ASP A 1 297 ? -3.892 13.050 7.520 1.00 93.44 297 ASP A CA 1
ATOM 2301 C C . ASP A 1 297 ? -5.116 13.465 8.353 1.00 93.44 297 ASP A C 1
ATOM 2303 O O . ASP A 1 297 ? -5.077 13.373 9.582 1.00 93.44 297 ASP A O 1
ATOM 2307 N N . ALA A 1 298 ? -6.205 13.894 7.705 1.00 92.75 298 ALA A N 1
ATOM 2308 C CA . ALA A 1 298 ? -7.431 14.295 8.390 1.00 92.75 298 ALA A CA 1
ATOM 2309 C C . ALA A 1 298 ? -8.159 13.068 8.959 1.00 92.75 298 ALA A C 1
ATOM 2311 O O . ALA A 1 298 ? -8.524 13.051 10.135 1.00 92.75 298 ALA A O 1
ATOM 2312 N N . ASP A 1 299 ? -8.290 12.008 8.159 1.00 94.94 299 ASP A N 1
ATOM 2313 C CA . ASP A 1 299 ? -8.811 10.714 8.598 1.00 94.94 299 ASP A CA 1
ATOM 2314 C C . ASP A 1 299 ? -7.968 10.135 9.733 1.00 94.94 299 ASP A C 1
ATOM 2316 O O . ASP A 1 299 ? -8.526 9.691 10.732 1.00 94.94 299 ASP A O 1
ATOM 2320 N N . ARG A 1 300 ? -6.631 10.208 9.651 1.00 96.00 300 ARG A N 1
ATOM 2321 C CA . ARG A 1 300 ? -5.748 9.760 10.738 1.00 96.00 300 ARG A CA 1
ATOM 2322 C C . ARG A 1 300 ? -6.087 10.448 12.056 1.00 96.00 300 ARG A C 1
ATOM 2324 O O . ARG A 1 300 ? -6.295 9.761 13.054 1.00 96.00 300 ARG A O 1
ATOM 2331 N N . ALA A 1 301 ? -6.191 11.777 12.058 1.00 96.06 301 ALA A N 1
ATOM 2332 C CA . ALA A 1 301 ? -6.546 12.531 13.257 1.00 96.06 301 ALA A CA 1
ATOM 2333 C C . ALA A 1 301 ? -7.938 12.141 13.789 1.00 96.06 301 ALA A C 1
ATOM 2335 O O . ALA A 1 301 ? -8.133 12.018 15.001 1.00 96.06 301 ALA A O 1
ATOM 2336 N N . ASN A 1 302 ? -8.908 11.902 12.904 1.00 96.12 302 ASN A N 1
ATOM 2337 C CA . ASN A 1 302 ? -10.251 11.462 13.285 1.00 96.12 302 ASN A CA 1
ATOM 2338 C C . ASN A 1 302 ? -10.258 10.041 13.873 1.00 96.12 302 ASN A C 1
ATOM 2340 O O . ASN A 1 302 ? -10.907 9.808 14.895 1.00 96.12 302 ASN A O 1
ATOM 2344 N N . VAL A 1 303 ? -9.504 9.108 13.287 1.00 96.56 303 VAL A N 1
ATOM 2345 C CA . VAL A 1 303 ? -9.353 7.732 13.785 1.00 96.56 303 VAL A CA 1
ATOM 2346 C C . VAL A 1 303 ? -8.635 7.713 15.136 1.00 96.56 303 VAL A C 1
ATOM 2348 O O . VAL A 1 303 ? -9.078 7.009 16.040 1.00 96.56 303 VAL A O 1
ATOM 2351 N N . GLU A 1 304 ? -7.584 8.515 15.334 1.00 96.44 304 GLU A N 1
ATOM 2352 C CA . GLU A 1 304 ? -6.916 8.647 16.640 1.00 96.44 304 GLU A CA 1
ATOM 2353 C C . GLU A 1 304 ? -7.883 9.143 17.721 1.00 96.44 304 GLU A C 1
ATOM 2355 O O . GLU A 1 304 ? -7.959 8.576 18.814 1.00 96.44 304 GLU A O 1
ATOM 2360 N N . ASN A 1 305 ? -8.675 10.163 17.391 1.00 96.38 305 ASN A N 1
ATOM 2361 C CA . ASN A 1 305 ? -9.719 10.695 18.258 1.00 96.38 305 ASN A CA 1
ATOM 2362 C C . ASN A 1 305 ? -10.788 9.647 18.598 1.00 96.38 305 ASN A C 1
ATOM 2364 O O . ASN A 1 305 ? -11.212 9.546 19.754 1.00 96.38 305 ASN A O 1
ATOM 2368 N N . LEU A 1 306 ? -11.216 8.864 17.607 1.00 96.56 306 LEU A N 1
ATOM 2369 C CA . LEU A 1 306 ? -12.161 7.768 17.790 1.00 96.56 306 LEU A CA 1
ATOM 2370 C C . LEU A 1 306 ? -11.570 6.678 18.691 1.00 96.56 306 LEU A C 1
ATOM 2372 O O . LEU A 1 306 ? -12.210 6.278 19.655 1.00 96.56 306 LEU A O 1
ATOM 2376 N N . PHE A 1 307 ? -10.332 6.243 18.459 1.00 96.25 307 PHE A N 1
ATOM 2377 C CA . PHE A 1 307 ? -9.678 5.222 19.286 1.00 96.25 307 PHE A CA 1
ATOM 2378 C C . PHE A 1 307 ? -9.448 5.700 20.721 1.00 96.25 307 PHE A C 1
ATOM 2380 O O . PHE A 1 307 ? -9.572 4.905 21.654 1.00 96.25 307 PHE A O 1
ATOM 2387 N N . GLY A 1 308 ? -9.179 6.994 20.920 1.00 95.56 308 GLY A N 1
ATOM 2388 C CA . GLY A 1 308 ? -9.161 7.612 22.245 1.00 95.56 308 GLY A CA 1
ATOM 2389 C C . GLY A 1 308 ? -10.500 7.470 22.974 1.00 95.56 308 GLY A C 1
ATOM 2390 O O . GLY A 1 308 ? -10.519 7.110 24.151 1.00 95.56 308 GLY A O 1
ATOM 2391 N N . LEU A 1 309 ? -11.622 7.668 22.269 1.00 95.81 309 LEU A N 1
ATOM 2392 C CA . LEU A 1 309 ? -12.958 7.423 22.817 1.00 95.81 309 LEU A CA 1
ATOM 2393 C C . LEU A 1 309 ? -13.168 5.943 23.176 1.00 95.81 309 LEU A C 1
ATOM 2395 O O . LEU A 1 309 ? -13.624 5.658 24.281 1.00 95.81 309 LEU A O 1
ATOM 2399 N N . LEU A 1 310 ? -12.832 5.009 22.280 1.00 95.94 310 LEU A N 1
ATOM 2400 C CA . LEU A 1 310 ? -13.029 3.572 22.531 1.00 95.94 310 LEU A CA 1
ATOM 2401 C C . LEU A 1 310 ? -12.205 3.095 23.733 1.00 95.94 310 LEU A C 1
ATOM 2403 O O . LEU A 1 310 ? -12.690 2.325 24.559 1.00 95.94 310 LEU A O 1
ATOM 2407 N N . ARG A 1 311 ? -10.978 3.606 23.875 1.00 95.62 311 ARG A N 1
ATOM 2408 C CA . ARG A 1 311 ? -10.135 3.340 25.042 1.00 95.62 311 ARG A CA 1
ATOM 2409 C C . ARG A 1 311 ? -10.750 3.895 26.323 1.00 95.62 311 ARG A C 1
ATOM 2411 O O . ARG A 1 311 ? -10.815 3.178 27.313 1.00 95.62 311 ARG A O 1
ATOM 2418 N N . TRP A 1 312 ? -11.249 5.132 26.299 1.00 95.38 312 TRP A N 1
ATOM 2419 C CA . TRP A 1 312 ? -11.951 5.714 27.446 1.00 95.38 312 TRP A CA 1
ATOM 2420 C C . TRP A 1 312 ? -13.197 4.904 27.831 1.00 95.38 312 TRP A C 1
ATOM 2422 O O . TRP A 1 312 ? -13.425 4.680 29.017 1.00 95.38 312 TRP A O 1
ATOM 2432 N N . MET A 1 313 ? -13.983 4.429 26.858 1.00 94.25 313 MET A N 1
ATOM 2433 C CA . MET A 1 313 ? -15.149 3.574 27.120 1.00 94.25 313 MET A CA 1
ATOM 2434 C C . MET A 1 313 ? -14.750 2.270 27.808 1.00 94.25 313 MET A C 1
ATOM 2436 O O . MET A 1 313 ? -15.355 1.903 28.813 1.00 94.25 313 MET A O 1
ATOM 2440 N N . HIS A 1 314 ? -13.696 1.621 27.321 1.00 95.00 314 HIS A N 1
ATOM 2441 C CA . HIS A 1 314 ? -13.175 0.404 27.928 1.00 95.00 314 HIS A CA 1
ATOM 2442 C C . HIS A 1 314 ? -12.652 0.658 29.352 1.00 95.00 314 HIS A C 1
ATOM 2444 O O . HIS A 1 314 ? -13.069 -0.004 30.293 1.00 95.00 314 HIS A O 1
ATOM 2450 N N . GLU A 1 315 ? -11.797 1.667 29.542 1.00 94.88 315 GLU A N 1
ATOM 2451 C CA . GLU A 1 315 ? -11.129 1.929 30.825 1.00 94.88 315 GLU A CA 1
ATOM 2452 C C . GLU A 1 315 ? -12.031 2.562 31.895 1.00 94.88 315 GLU A C 1
ATOM 2454 O O . GLU A 1 315 ? -11.768 2.404 33.086 1.00 94.88 315 GLU A O 1
ATOM 2459 N N . LYS A 1 316 ? -13.042 3.353 31.508 1.00 94.69 316 LYS A N 1
ATOM 2460 C CA . LYS A 1 316 ? -13.877 4.127 32.450 1.00 94.69 316 LYS A CA 1
ATOM 2461 C C . LYS A 1 316 ? -15.310 3.642 32.559 1.00 94.69 316 LYS A C 1
ATOM 2463 O O . LYS A 1 316 ? -15.974 3.989 33.534 1.00 94.69 316 LYS A O 1
ATOM 2468 N N . LYS A 1 317 ? -15.814 2.940 31.546 1.00 91.38 317 LYS A N 1
ATOM 2469 C CA . LYS A 1 317 ? -17.196 2.451 31.502 1.00 91.38 317 LYS A CA 1
ATOM 2470 C C . LYS A 1 317 ? -17.285 0.933 31.415 1.00 91.38 317 LYS A C 1
ATOM 2472 O O . LYS A 1 317 ? -18.401 0.440 31.463 1.00 91.38 317 LYS A O 1
ATOM 2477 N N . GLU A 1 318 ? -16.156 0.229 31.296 1.00 92.06 318 GLU A N 1
ATOM 2478 C CA . GLU A 1 318 ? -16.104 -1.231 31.122 1.00 92.06 318 GLU A CA 1
ATOM 2479 C C . GLU A 1 318 ? -16.912 -1.706 29.901 1.00 92.06 318 GLU A C 1
ATOM 2481 O O . GLU A 1 318 ? -17.411 -2.826 29.852 1.00 92.06 318 GLU A O 1
ATOM 2486 N N . ILE A 1 319 ? -17.039 -0.839 28.889 1.00 92.12 319 ILE A N 1
ATOM 2487 C CA . ILE A 1 319 ? -17.739 -1.141 27.639 1.00 92.12 319 ILE A CA 1
ATOM 2488 C C . ILE A 1 319 ? -16.703 -1.438 26.565 1.00 92.12 319 ILE A C 1
ATOM 2490 O O . ILE A 1 319 ? -15.893 -0.579 26.206 1.00 92.12 319 ILE A O 1
ATOM 2494 N N . GLU A 1 320 ? -16.761 -2.646 26.015 1.00 92.94 320 GLU A N 1
ATOM 2495 C CA . GLU A 1 320 ? -15.894 -3.066 24.924 1.00 92.94 320 GLU A CA 1
ATOM 2496 C C . GLU A 1 320 ? -16.528 -2.744 23.569 1.00 92.94 320 GLU A C 1
ATOM 2498 O O . GLU A 1 320 ? -17.573 -3.276 23.191 1.00 92.94 320 GLU A O 1
ATOM 2503 N N . VAL A 1 321 ? -15.862 -1.872 22.815 1.00 94.75 321 VAL A N 1
ATOM 2504 C CA . VAL A 1 321 ? -16.254 -1.522 21.450 1.00 94.75 321 VAL A CA 1
ATOM 2505 C C . VAL A 1 321 ? -15.059 -1.733 20.535 1.00 94.75 321 VAL A C 1
ATOM 2507 O O . VAL A 1 321 ? -14.027 -1.076 20.683 1.00 94.75 321 VAL A O 1
ATOM 2510 N N . ALA A 1 322 ? -15.204 -2.642 19.577 1.00 95.19 322 ALA A N 1
ATOM 2511 C CA . ALA A 1 322 ? -14.195 -2.901 18.561 1.00 95.19 322 ALA A CA 1
ATOM 2512 C C . ALA A 1 322 ? -14.465 -2.051 17.316 1.00 95.19 322 ALA A C 1
ATOM 2514 O O . ALA A 1 322 ? -15.612 -1.896 16.903 1.00 95.19 322 ALA A O 1
ATOM 2515 N N . ALA A 1 323 ? -13.410 -1.538 16.694 1.00 96.06 323 ALA A N 1
ATOM 2516 C CA . ALA A 1 323 ? -13.474 -0.866 15.404 1.00 96.06 323 ALA A CA 1
ATOM 2517 C C . ALA A 1 323 ? -12.944 -1.777 14.292 1.00 96.06 323 ALA A C 1
ATOM 2519 O O . ALA A 1 323 ? -11.980 -2.517 14.491 1.00 96.06 323 ALA A O 1
ATOM 2520 N N . ALA A 1 324 ? -13.535 -1.696 13.106 1.00 95.12 324 ALA A N 1
ATOM 2521 C CA . ALA A 1 324 ? -13.063 -2.369 11.906 1.00 95.12 324 ALA A CA 1
ATOM 2522 C C . ALA A 1 324 ? -13.223 -1.465 10.681 1.00 95.12 324 ALA A C 1
ATOM 2524 O O . ALA A 1 324 ? -14.145 -0.658 10.613 1.00 95.12 324 ALA A O 1
ATOM 2525 N N . ARG A 1 325 ? -12.339 -1.604 9.693 1.00 92.62 325 ARG A N 1
ATOM 2526 C CA . ARG A 1 325 ? -12.463 -0.920 8.400 1.00 92.62 325 ARG A CA 1
ATOM 2527 C C . ARG A 1 325 ? -12.422 -1.925 7.255 1.00 92.62 325 ARG A C 1
ATOM 2529 O O . ARG A 1 325 ? -11.562 -2.804 7.216 1.00 92.62 325 ARG A O 1
ATOM 2536 N N . GLY A 1 326 ? -13.347 -1.797 6.308 1.00 90.12 326 GLY A N 1
ATOM 2537 C CA . GLY A 1 326 ? -13.374 -2.637 5.114 1.00 90.12 326 GLY A CA 1
ATOM 2538 C C . GLY A 1 326 ? -12.269 -2.252 4.128 1.00 90.12 326 GLY A C 1
ATOM 2539 O O . GLY A 1 326 ? -12.284 -1.154 3.587 1.00 90.12 326 GLY A O 1
ATOM 2540 N N . LEU A 1 327 ? -11.331 -3.161 3.843 1.00 89.62 327 LEU A N 1
ATOM 2541 C CA . LEU A 1 327 ? -10.193 -2.884 2.945 1.00 89.62 327 LEU A CA 1
ATOM 2542 C C . LEU A 1 327 ? -10.521 -2.969 1.445 1.00 89.62 327 LEU A C 1
ATOM 2544 O O . LEU A 1 327 ? -9.797 -2.417 0.621 1.00 89.62 327 LEU A O 1
ATOM 2548 N N . PHE A 1 328 ? -11.590 -3.682 1.087 1.00 86.38 328 PHE A N 1
ATOM 2549 C CA . PHE A 1 328 ? -11.981 -3.960 -0.304 1.00 86.38 328 PHE A CA 1
ATOM 2550 C C . PHE A 1 328 ? -13.368 -3.406 -0.664 1.00 86.38 328 PHE A C 1
ATOM 2552 O O . PHE A 1 328 ? -13.899 -3.719 -1.731 1.00 86.38 328 PHE A O 1
ATOM 2559 N N . GLN A 1 329 ? -13.993 -2.640 0.234 1.00 70.94 329 GLN A N 1
ATOM 2560 C CA . GLN A 1 329 ? -15.329 -2.093 0.008 1.00 70.94 329 GLN A CA 1
ATOM 2561 C C . GLN A 1 329 ? -15.288 -0.999 -1.071 1.00 70.94 329 GLN A C 1
ATOM 2563 O O . GLN A 1 329 ? -14.339 -0.222 -1.162 1.00 70.94 329 GLN A O 1
ATOM 2568 N N . ALA A 1 330 ? -16.326 -0.950 -1.906 1.00 56.06 330 ALA A N 1
ATOM 2569 C CA . ALA A 1 330 ? -16.532 0.152 -2.838 1.00 56.06 330 ALA A CA 1
ATOM 2570 C C . ALA A 1 330 ? -17.210 1.305 -2.081 1.00 56.06 330 ALA A C 1
ATOM 2572 O O . ALA A 1 330 ? -18.317 1.123 -1.584 1.00 56.06 330 ALA A O 1
ATOM 2573 N N . GLY A 1 331 ? -16.560 2.465 -1.968 1.00 61.22 331 GLY A N 1
ATOM 2574 C CA . GLY A 1 331 ? -17.097 3.606 -1.216 1.00 61.22 331 GLY A CA 1
ATOM 2575 C C . GLY A 1 331 ? -16.013 4.566 -0.725 1.00 61.22 331 GLY A C 1
ATOM 2576 O O . GLY A 1 331 ? -14.858 4.462 -1.148 1.00 61.22 331 GLY A O 1
ATOM 2577 N N . SER A 1 332 ? -16.387 5.503 0.156 1.00 64.75 332 SER A N 1
ATOM 2578 C CA . SER A 1 332 ? -15.422 6.372 0.834 1.00 64.75 332 SER A CA 1
ATOM 2579 C C . SER A 1 332 ? -14.563 5.500 1.762 1.00 64.75 332 SER A C 1
ATOM 2581 O O . SER A 1 332 ? -15.069 4.723 2.570 1.00 64.75 332 SER A O 1
ATOM 2583 N N . GLY A 1 333 ? -13.236 5.578 1.633 1.00 80.50 333 GLY A N 1
ATOM 2584 C CA . GLY A 1 333 ? -12.317 4.813 2.490 1.00 80.50 333 GLY A CA 1
ATOM 2585 C C . GLY A 1 333 ? -12.363 5.228 3.967 1.00 80.50 333 GLY A C 1
ATOM 2586 O O . GLY A 1 333 ? -11.646 4.643 4.771 1.00 80.50 333 GLY A O 1
ATOM 2587 N N . TYR A 1 334 ? -13.177 6.234 4.310 1.00 89.81 334 TYR A N 1
ATOM 2588 C CA . TYR A 1 334 ? -13.297 6.868 5.623 1.00 89.81 334 TYR A CA 1
ATOM 2589 C C . TYR A 1 334 ? -14.242 6.123 6.576 1.00 89.81 334 TYR A C 1
ATOM 2591 O O . TYR A 1 334 ? -14.257 6.405 7.776 1.00 89.81 334 TYR A O 1
ATOM 2599 N N . VAL A 1 335 ? -15.011 5.151 6.081 1.00 91.94 335 VAL A N 1
ATOM 2600 C CA . VAL A 1 335 ? -15.976 4.415 6.904 1.00 91.94 335 VAL A CA 1
ATOM 2601 C C . VAL A 1 335 ? -15.269 3.495 7.908 1.00 91.94 335 VAL A C 1
ATOM 2603 O O . VAL A 1 335 ? -14.340 2.756 7.575 1.00 91.94 335 VAL A O 1
ATOM 2606 N N . VAL A 1 336 ? -15.721 3.535 9.160 1.00 94.44 336 VAL A N 1
ATOM 2607 C CA . VAL A 1 336 ? -15.315 2.652 10.257 1.00 94.44 336 VAL A CA 1
ATOM 2608 C C . VAL A 1 336 ? -16.560 2.004 10.850 1.00 94.44 336 VAL A C 1
ATOM 2610 O O . VAL A 1 336 ? -17.518 2.672 11.226 1.00 94.44 336 VAL A O 1
ATOM 2613 N N . GLU A 1 337 ? -16.544 0.687 10.958 1.00 94.31 337 GLU A N 1
ATOM 2614 C CA . GLU A 1 337 ? -17.560 -0.100 11.642 1.00 94.31 337 GLU A CA 1
ATOM 2615 C C . GLU A 1 337 ? -17.198 -0.213 13.124 1.00 94.31 337 GLU A C 1
ATOM 2617 O O . GLU A 1 337 ? -16.099 -0.648 13.465 1.00 94.31 337 GLU A O 1
ATOM 2622 N N . LEU A 1 338 ? -18.116 0.156 14.011 1.00 95.31 338 LEU A N 1
ATOM 2623 C CA . LEU A 1 338 ? -17.998 -0.039 15.451 1.00 95.31 338 LEU A CA 1
ATOM 2624 C C . LEU A 1 338 ? -18.921 -1.173 15.882 1.00 95.31 338 LEU A C 1
ATOM 2626 O O . LEU A 1 338 ? -20.111 -1.169 15.567 1.00 95.31 338 LEU A O 1
ATOM 2630 N N . ARG A 1 339 ? -18.381 -2.140 16.618 1.00 93.12 339 ARG A N 1
ATOM 2631 C CA . ARG A 1 339 ? -19.113 -3.314 17.094 1.00 93.12 339 ARG A CA 1
ATOM 2632 C C . ARG A 1 339 ? -19.077 -3.382 18.608 1.00 93.12 339 ARG A C 1
ATOM 2634 O O . ARG A 1 339 ? -18.001 -3.359 19.199 1.00 93.12 339 ARG A O 1
ATOM 2641 N N . HIS A 1 340 ? -20.256 -3.512 19.202 1.00 89.06 340 HIS A N 1
ATOM 2642 C CA . HIS A 1 340 ? -20.448 -3.761 20.625 1.00 89.06 340 HIS A CA 1
ATOM 2643 C C . HIS A 1 340 ? -21.521 -4.845 20.788 1.00 89.06 340 HIS A C 1
ATOM 2645 O O . HIS A 1 340 ? -22.694 -4.608 20.499 1.00 89.06 340 HIS A O 1
ATOM 2651 N N . GLY A 1 341 ? -21.122 -6.054 21.193 1.00 83.75 341 GLY A N 1
ATOM 2652 C CA . GLY A 1 341 ? -22.026 -7.207 21.236 1.00 83.75 341 GLY A CA 1
ATOM 2653 C C . GLY A 1 341 ? -22.673 -7.480 19.870 1.00 83.75 341 GLY A C 1
ATOM 2654 O O . GLY A 1 341 ? -21.977 -7.653 18.867 1.00 83.75 341 GLY A O 1
ATOM 2655 N N . ALA A 1 342 ? -24.009 -7.494 19.824 1.00 82.38 342 ALA A N 1
ATOM 2656 C CA . ALA A 1 342 ? -24.783 -7.642 18.587 1.00 82.38 342 ALA A CA 1
ATOM 2657 C C . ALA A 1 342 ? -24.960 -6.326 17.803 1.00 82.38 342 ALA A C 1
ATOM 2659 O O . ALA A 1 342 ? -25.341 -6.358 16.632 1.00 82.38 342 ALA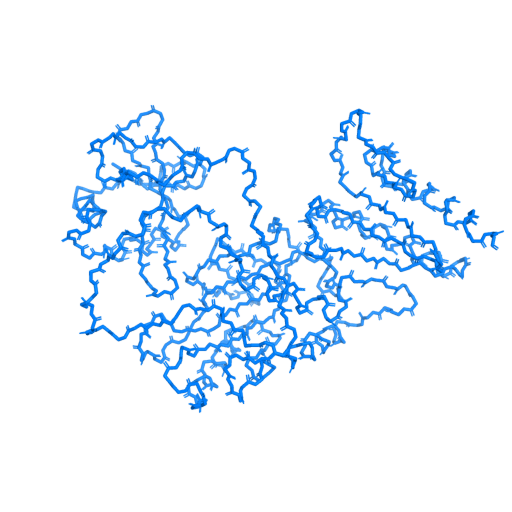 A O 1
ATOM 2660 N N . ASN A 1 343 ? -24.670 -5.176 18.419 1.00 86.31 343 ASN A N 1
ATOM 2661 C CA . ASN A 1 343 ? -24.877 -3.869 17.810 1.00 86.31 343 ASN A CA 1
ATOM 2662 C C . ASN A 1 343 ? -23.727 -3.517 16.860 1.00 86.31 343 ASN A C 1
ATOM 2664 O O . ASN A 1 343 ? -22.546 -3.623 17.209 1.00 86.31 343 ASN A O 1
ATOM 2668 N N . LEU A 1 344 ? -24.090 -3.056 15.664 1.00 90.50 344 LEU A N 1
ATOM 2669 C CA . LEU A 1 344 ? -23.182 -2.546 14.643 1.00 90.50 344 LEU A CA 1
ATOM 2670 C C . LEU A 1 344 ? -23.544 -1.089 14.356 1.00 90.50 344 LEU A C 1
ATOM 2672 O O . LEU A 1 344 ? -24.680 -0.790 13.993 1.00 90.50 344 LEU A O 1
ATOM 2676 N N . LEU A 1 345 ? -22.574 -0.195 14.511 1.00 92.25 345 LEU A N 1
ATOM 2677 C CA . LEU A 1 345 ? -22.676 1.197 14.093 1.00 92.25 345 LEU A CA 1
ATOM 2678 C C . LEU A 1 345 ? -21.706 1.430 12.939 1.00 92.25 345 LEU A C 1
ATOM 2680 O O . LEU A 1 345 ? -20.566 0.972 12.977 1.00 92.25 345 LEU A O 1
ATOM 2684 N N . THR A 1 346 ? -22.137 2.169 11.929 1.00 92.00 346 THR A N 1
ATOM 2685 C CA . THR A 1 346 ? -21.294 2.572 10.803 1.00 92.00 346 THR A CA 1
ATOM 2686 C C . THR A 1 346 ? -20.981 4.051 10.952 1.00 92.00 346 THR A C 1
ATOM 2688 O O . THR A 1 346 ? -21.893 4.866 11.047 1.00 92.00 346 THR A O 1
ATOM 2691 N N . VAL A 1 347 ? -19.701 4.404 10.997 1.00 93.19 347 VAL A N 1
ATOM 2692 C CA . VAL A 1 347 ? -19.237 5.774 11.218 1.00 93.19 347 VAL A CA 1
ATOM 2693 C C . VAL A 1 347 ? -18.447 6.240 10.007 1.00 93.19 347 VAL A C 1
ATOM 2695 O O . VAL A 1 347 ? -17.387 5.699 9.715 1.00 93.19 347 VAL A O 1
ATOM 2698 N N . ASP A 1 348 ? -18.949 7.247 9.308 1.00 92.62 348 ASP A N 1
ATOM 2699 C CA . ASP A 1 348 ? -18.241 7.919 8.225 1.00 92.62 348 ASP A CA 1
ATOM 2700 C C . ASP A 1 348 ? -17.426 9.096 8.773 1.00 92.62 348 ASP A C 1
ATOM 2702 O O . ASP A 1 348 ? -17.975 10.032 9.365 1.00 92.62 348 ASP A O 1
ATOM 2706 N N . LEU A 1 349 ? -16.106 9.021 8.602 1.00 93.50 349 LEU A N 1
ATOM 2707 C CA . LEU A 1 349 ? -15.154 10.037 9.052 1.00 93.50 349 LEU A CA 1
ATOM 2708 C C . LEU A 1 349 ? -14.780 11.043 7.953 1.00 93.50 349 LEU A C 1
ATOM 2710 O O . LEU A 1 349 ? -13.892 11.866 8.183 1.00 93.50 349 LEU A O 1
ATOM 2714 N N . ASP A 1 350 ? -15.434 10.993 6.788 1.00 90.88 350 ASP A N 1
ATOM 2715 C CA . ASP A 1 350 ? -15.242 11.981 5.728 1.00 90.88 350 ASP A CA 1
ATOM 2716 C C . ASP A 1 350 ? -15.779 13.351 6.196 1.00 90.88 350 ASP A C 1
ATOM 2718 O O . ASP A 1 350 ? -16.949 13.464 6.591 1.00 90.88 350 ASP A O 1
ATOM 2722 N N . PRO A 1 351 ? -14.944 14.408 6.217 1.00 86.75 351 PRO A N 1
ATOM 2723 C CA . PRO A 1 351 ? -15.394 15.753 6.566 1.00 86.75 351 PRO A CA 1
ATOM 2724 C C . PRO A 1 351 ? -16.189 16.427 5.437 1.00 86.75 351 PRO A C 1
ATOM 2726 O O . PRO A 1 351 ? -16.764 17.495 5.654 1.00 86.75 351 PRO A O 1
ATOM 2729 N N . SER A 1 352 ? -16.196 15.849 4.234 1.00 86.94 352 SER A N 1
ATOM 2730 C CA . SER A 1 352 ? -16.866 16.415 3.067 1.00 86.94 352 SER A CA 1
ATOM 2731 C C . SER A 1 352 ? -18.383 16.468 3.277 1.00 86.94 352 SER A C 1
ATOM 2733 O O . SER A 1 352 ? -18.967 15.509 3.786 1.00 86.94 352 SER A O 1
ATOM 2735 N N . PRO A 1 353 ? -19.054 17.566 2.882 1.00 81.69 353 PRO A N 1
ATOM 2736 C CA . PRO A 1 353 ? -20.496 17.685 3.034 1.00 81.69 353 PRO A CA 1
ATOM 2737 C C . PRO A 1 353 ? -21.203 16.571 2.260 1.00 81.69 353 PRO A C 1
ATOM 2739 O O . PRO A 1 353 ? -20.948 16.353 1.073 1.00 81.69 353 PRO A O 1
ATOM 2742 N N . LEU A 1 354 ? -22.095 15.863 2.951 1.00 79.00 354 LEU A N 1
ATOM 2743 C CA . LEU A 1 354 ? -22.959 14.876 2.320 1.00 79.00 354 LEU A CA 1
ATOM 2744 C C . LEU A 1 354 ? -24.017 15.590 1.465 1.00 79.00 354 LEU A C 1
ATOM 2746 O O . LEU A 1 354 ? -24.460 16.675 1.841 1.00 79.00 354 LEU A O 1
ATOM 2750 N N . PRO A 1 355 ? -24.464 14.983 0.353 1.00 77.19 355 PRO A N 1
ATOM 2751 C CA . PRO A 1 355 ? -25.649 15.448 -0.358 1.00 77.19 355 PRO A CA 1
ATOM 2752 C C . PRO A 1 355 ? -26.845 15.539 0.599 1.00 77.19 355 PRO A C 1
ATOM 2754 O O . PRO A 1 355 ? -27.021 14.644 1.433 1.00 77.19 355 PRO A O 1
ATOM 2757 N N . ASP A 1 356 ? -27.679 16.570 0.446 1.00 64.50 356 ASP A N 1
ATOM 2758 C CA . ASP A 1 356 ? -28.846 16.810 1.312 1.00 64.50 356 ASP A CA 1
ATOM 2759 C C . ASP A 1 356 ? -29.795 15.592 1.382 1.00 64.50 356 ASP A C 1
ATOM 2761 O O . ASP A 1 356 ? -30.355 15.302 2.439 1.00 64.50 356 ASP A O 1
ATOM 2765 N N . ASP A 1 357 ? -29.868 14.797 0.306 1.00 62.62 357 ASP A N 1
ATOM 2766 C CA . ASP A 1 357 ? -30.710 13.594 0.190 1.00 62.62 357 ASP A CA 1
ATOM 2767 C C . ASP A 1 357 ? -29.979 12.266 0.476 1.00 62.62 357 ASP A C 1
ATOM 2769 O O . ASP A 1 357 ? -30.489 11.184 0.167 1.00 62.62 357 ASP A O 1
ATOM 2773 N N . ALA A 1 358 ? -28.760 12.290 1.027 1.00 62.22 358 ALA A N 1
ATOM 2774 C CA . ALA A 1 358 ? -28.024 11.052 1.269 1.00 62.22 358 ALA A CA 1
ATOM 2775 C C . ALA A 1 358 ? -28.775 10.162 2.286 1.00 62.22 358 ALA A C 1
ATOM 2777 O O . ALA A 1 358 ? -29.018 10.599 3.419 1.00 62.22 358 ALA A O 1
ATOM 2778 N N . PRO A 1 359 ? -29.122 8.905 1.951 1.00 61.19 359 PRO A N 1
ATOM 2779 C CA . PRO A 1 359 ? -29.826 8.029 2.879 1.00 61.19 359 PRO A CA 1
ATOM 2780 C C . PRO A 1 359 ? -29.015 7.861 4.171 1.00 61.19 359 PRO A C 1
ATOM 2782 O O . PRO A 1 359 ? -27.807 7.636 4.137 1.00 61.19 359 PRO A O 1
ATOM 2785 N N . SER A 1 36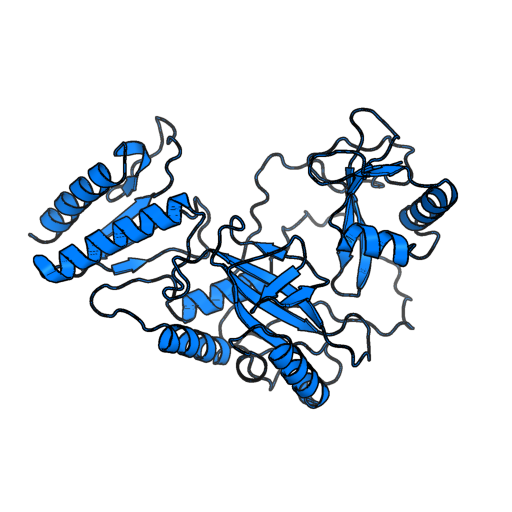0 ? -29.681 7.987 5.323 1.00 66.69 360 SER A N 1
ATOM 2786 C CA . SER A 1 360 ? -29.108 7.690 6.641 1.00 66.69 360 SER A CA 1
ATOM 2787 C C . SER A 1 360 ? -29.649 6.347 7.123 1.00 66.69 360 SER A C 1
ATOM 2789 O O . SER A 1 360 ? -30.661 6.328 7.827 1.00 66.69 360 SER A O 1
ATOM 2791 N N . PRO A 1 361 ? -29.050 5.212 6.723 1.00 73.38 361 PRO A N 1
ATOM 2792 C CA . PRO A 1 361 ? -29.484 3.924 7.240 1.00 73.38 361 PRO A CA 1
ATOM 2793 C C . PRO A 1 361 ? -29.381 3.900 8.772 1.00 73.38 361 PRO A C 1
ATOM 2795 O O . PRO A 1 361 ? -28.584 4.622 9.377 1.00 73.38 361 PRO A O 1
ATOM 2798 N N . ALA A 1 362 ? -30.215 3.085 9.417 1.00 72.62 362 ALA A N 1
ATOM 2799 C CA . ALA A 1 362 ? -30.185 2.944 10.868 1.00 72.62 362 ALA A CA 1
ATOM 2800 C C . ALA A 1 362 ? -28.777 2.531 11.336 1.00 72.62 362 ALA A C 1
ATOM 2802 O O . ALA A 1 362 ? -28.162 1.642 10.754 1.00 72.62 362 ALA A O 1
ATOM 2803 N N . GLY A 1 363 ? -28.262 3.200 12.372 1.00 79.38 363 GLY A N 1
ATOM 2804 C CA . GLY A 1 363 ? -26.905 2.964 12.878 1.00 79.38 363 GLY A CA 1
ATOM 2805 C C . GLY A 1 363 ? -25.786 3.676 12.107 1.00 79.38 363 GLY A C 1
ATOM 2806 O O . GLY A 1 363 ? -24.624 3.500 12.470 1.00 79.38 363 GLY A O 1
ATOM 2807 N N . PHE A 1 364 ? -26.104 4.493 11.094 1.00 88.50 364 PHE A N 1
ATOM 2808 C CA . PHE A 1 364 ? -25.132 5.324 10.382 1.00 88.50 364 PHE A CA 1
ATOM 2809 C C . PHE A 1 364 ? -24.923 6.684 11.058 1.00 88.50 364 PHE A C 1
ATOM 2811 O O . PHE A 1 364 ? -25.876 7.421 11.314 1.00 88.50 364 PHE A O 1
ATOM 2818 N N . TRP A 1 365 ? -23.662 7.037 11.285 1.00 91.00 365 TRP A N 1
ATOM 2819 C CA . TRP A 1 365 ? -23.221 8.307 11.853 1.00 91.00 365 TRP A CA 1
ATOM 2820 C C . TRP A 1 365 ? -22.178 8.937 10.937 1.00 91.00 365 TRP A C 1
ATOM 2822 O O . TRP A 1 365 ? 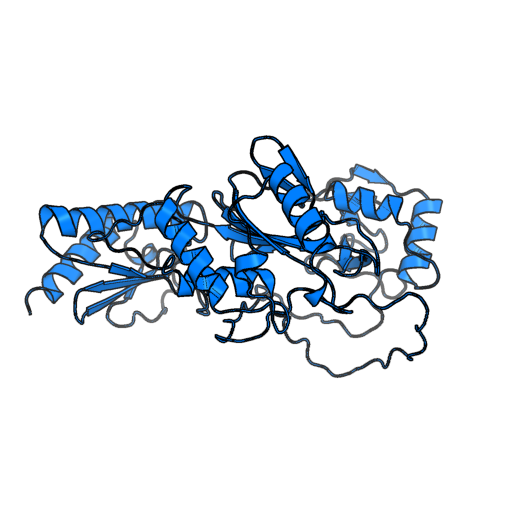-21.321 8.238 10.413 1.00 91.00 365 TRP A O 1
ATOM 2832 N N . SER A 1 366 ? -22.225 10.255 10.753 1.00 90.94 366 SER A N 1
ATOM 2833 C CA . SER A 1 366 ? -21.310 10.966 9.854 1.00 90.94 366 SER A CA 1
ATOM 2834 C C . SER A 1 366 ? -20.701 12.177 10.545 1.00 90.94 366 SER A C 1
ATOM 2836 O O . SER A 1 366 ? -21.407 12.956 11.192 1.00 90.94 366 SER A O 1
ATOM 2838 N N . LEU A 1 367 ? -19.391 12.348 10.365 1.00 91.44 367 LEU A N 1
ATOM 2839 C CA . LEU A 1 367 ? -18.643 13.508 10.834 1.00 91.44 367 LEU A CA 1
ATOM 2840 C C . LEU A 1 367 ? -19.202 14.817 10.264 1.00 91.44 367 LEU A C 1
ATOM 2842 O O . LEU A 1 367 ? -19.421 15.764 11.023 1.00 91.44 367 LEU A O 1
ATOM 2846 N N . ALA A 1 368 ? -19.484 14.843 8.960 1.00 89.56 368 ALA A N 1
ATOM 2847 C CA . ALA A 1 368 ? -20.060 15.995 8.277 1.00 89.56 368 ALA A CA 1
ATOM 2848 C C . ALA A 1 368 ? -21.411 16.413 8.881 1.00 89.56 368 ALA A C 1
ATOM 2850 O O . ALA A 1 368 ? -21.641 17.596 9.124 1.00 89.56 368 ALA A O 1
ATOM 2851 N N . ARG A 1 369 ? -22.283 15.449 9.215 1.00 88.56 369 ARG A N 1
ATOM 2852 C CA . ARG A 1 369 ? -23.590 15.723 9.853 1.00 88.56 369 ARG A CA 1
ATOM 2853 C C . ARG A 1 369 ? -23.482 16.172 11.302 1.00 88.56 369 ARG A C 1
ATOM 2855 O O . ARG A 1 369 ? -24.308 16.952 11.764 1.00 88.56 369 ARG A O 1
ATOM 2862 N N . ALA A 1 370 ? -22.493 15.664 12.029 1.00 89.44 370 ALA A N 1
ATOM 2863 C CA . ALA A 1 370 ? -22.291 16.024 13.425 1.00 89.44 370 ALA A CA 1
ATOM 2864 C C . ALA A 1 370 ? -21.718 17.443 13.599 1.00 89.44 370 ALA A C 1
ATOM 2866 O O . ALA A 1 370 ? -21.776 17.984 14.702 1.00 89.44 370 ALA A O 1
ATOM 2867 N N . GLY A 1 371 ? -21.155 18.040 12.541 1.00 88.00 371 GLY A N 1
ATOM 2868 C CA . GLY A 1 371 ? -20.505 19.351 12.602 1.00 88.00 371 GLY A CA 1
ATOM 2869 C C . GLY A 1 371 ? -19.137 19.330 13.295 1.00 88.00 371 GLY A C 1
ATOM 2870 O O . GLY A 1 371 ? -18.642 20.379 13.700 1.00 88.00 371 GLY A O 1
ATOM 2871 N N . GLY A 1 372 ? -18.526 18.149 13.461 1.00 91.00 372 GLY A N 1
ATOM 2872 C CA . GLY A 1 372 ? -17.192 17.994 14.047 1.00 91.00 372 GLY A CA 1
ATOM 2873 C C . GLY A 1 372 ? -17.008 16.733 14.895 1.00 91.00 372 GLY A C 1
ATOM 2874 O O . GLY A 1 372 ? -17.966 16.101 15.348 1.00 91.00 372 GLY A O 1
ATOM 2875 N N . ILE A 1 373 ? -15.741 16.373 15.133 1.00 93.56 373 ILE A N 1
ATOM 2876 C CA . ILE A 1 373 ? -15.368 15.096 15.761 1.00 93.56 373 ILE A CA 1
ATOM 2877 C C . ILE A 1 373 ? -15.850 14.988 17.213 1.00 93.56 373 ILE A C 1
ATOM 2879 O O . ILE A 1 373 ? -16.271 13.920 17.649 1.00 93.56 373 ILE A O 1
ATOM 2883 N N . ASP A 1 374 ? -15.864 16.087 17.965 1.00 93.75 374 ASP A N 1
ATOM 2884 C CA . ASP A 1 374 ? -16.287 16.061 19.369 1.00 93.75 374 ASP A CA 1
ATOM 2885 C C . ASP A 1 374 ? -17.805 15.942 19.531 1.00 93.75 374 ASP A C 1
ATOM 2887 O O . ASP A 1 374 ? -18.281 15.267 20.448 1.00 93.75 374 ASP A O 1
ATOM 2891 N N . ALA A 1 375 ? -18.577 16.543 18.622 1.00 93.62 375 ALA A N 1
ATOM 2892 C CA . ALA A 1 375 ? -20.022 16.349 18.566 1.00 93.62 375 ALA A CA 1
ATOM 2893 C C . ALA A 1 375 ? -20.359 14.898 18.188 1.00 93.62 375 ALA A C 1
ATOM 2895 O O . ALA A 1 375 ? -21.182 14.267 18.855 1.00 93.62 375 ALA A O 1
ATOM 2896 N N . LEU A 1 376 ? -19.648 14.341 17.200 1.00 93.88 376 LEU A N 1
ATOM 2897 C CA . LEU A 1 376 ? -19.785 12.942 16.797 1.00 93.88 376 LEU A CA 1
ATOM 2898 C C . LEU A 1 376 ? -19.485 11.987 17.962 1.00 93.88 376 LEU A C 1
ATOM 2900 O O . LEU A 1 376 ? -20.284 11.100 18.249 1.00 93.88 376 LEU A O 1
ATOM 2904 N N . LYS A 1 377 ? -18.385 12.196 18.700 1.00 94.69 377 LYS A N 1
ATOM 2905 C CA . LYS A 1 377 ? -18.052 11.388 19.889 1.00 94.69 377 LYS A CA 1
ATOM 2906 C C . LYS A 1 377 ? -19.186 11.381 20.918 1.00 94.69 377 LYS A C 1
ATOM 2908 O O . LYS A 1 377 ? -19.543 10.316 21.417 1.00 94.69 377 LYS A O 1
ATOM 2913 N N . LYS A 1 378 ? -19.773 12.544 21.231 1.00 93.50 378 LYS A N 1
ATOM 2914 C CA . LYS A 1 378 ? -20.900 12.650 22.181 1.00 93.50 378 LYS A CA 1
ATOM 2915 C C . LYS A 1 378 ? -22.112 11.848 21.710 1.00 93.50 378 LYS A C 1
ATOM 2917 O O . LYS A 1 378 ? -22.722 11.136 22.504 1.00 93.50 378 LYS A O 1
ATOM 2922 N N . GLN A 1 379 ? -22.438 11.945 20.425 1.00 92.25 379 GLN A N 1
ATOM 2923 C CA . GLN A 1 379 ? -23.536 11.196 19.821 1.00 92.25 379 GLN A CA 1
ATOM 2924 C C . GLN A 1 379 ? -23.295 9.679 19.877 1.00 92.25 379 GLN A C 1
ATOM 2926 O O . GLN A 1 379 ? -24.178 8.936 20.308 1.00 92.25 379 GLN A O 1
ATOM 2931 N N . LEU A 1 380 ? -22.082 9.231 19.539 1.00 92.75 380 LEU A N 1
ATOM 2932 C CA . LEU A 1 380 ? -21.686 7.823 19.621 1.00 92.75 380 LEU A CA 1
ATOM 2933 C C . LEU A 1 380 ? -21.758 7.286 21.053 1.00 92.75 380 LEU A C 1
ATOM 2935 O O . LEU A 1 380 ? -22.259 6.184 21.255 1.00 92.75 380 LEU A O 1
ATOM 2939 N N . ILE A 1 381 ? -21.334 8.066 22.057 1.00 92.38 381 ILE A N 1
ATOM 2940 C CA . ILE A 1 381 ? -21.477 7.690 23.474 1.00 92.38 381 ILE A CA 1
ATOM 2941 C C . ILE A 1 381 ? -22.936 7.396 23.813 1.00 92.38 381 ILE A C 1
ATOM 2943 O O . ILE A 1 381 ? -23.236 6.341 24.368 1.00 92.38 381 ILE A O 1
ATOM 2947 N N . ILE A 1 382 ? -23.847 8.306 23.464 1.00 90.25 382 ILE A N 1
ATOM 2948 C CA . ILE A 1 382 ? -25.275 8.141 23.750 1.00 90.25 382 ILE A CA 1
ATOM 2949 C C . ILE A 1 382 ? -25.823 6.900 23.037 1.00 90.25 382 ILE A C 1
ATOM 2951 O O . ILE A 1 382 ? -26.558 6.127 23.648 1.00 90.25 382 ILE A O 1
ATOM 2955 N N . ALA A 1 383 ? -25.466 6.699 21.767 1.00 88.69 383 ALA A N 1
ATOM 2956 C CA . ALA A 1 383 ? -25.927 5.561 20.977 1.00 88.69 383 ALA A CA 1
ATOM 2957 C C . ALA A 1 383 ? -25.453 4.220 21.559 1.00 88.69 383 ALA A C 1
ATOM 2959 O O . ALA A 1 383 ? -26.258 3.309 21.746 1.00 88.69 383 ALA A O 1
ATOM 2960 N N . ILE A 1 384 ? -24.166 4.124 21.900 1.00 89.25 384 ILE A N 1
ATOM 2961 C CA . ILE A 1 384 ? -23.553 2.911 22.449 1.00 89.25 384 ILE A CA 1
ATOM 2962 C C . ILE A 1 384 ? -24.129 2.597 23.833 1.00 89.25 384 ILE A C 1
ATOM 2964 O O . ILE A 1 384 ? -24.477 1.449 24.088 1.00 89.25 384 ILE A O 1
ATOM 2968 N N . LEU A 1 385 ? -24.295 3.600 24.705 1.00 86.81 385 LEU A N 1
ATOM 2969 C CA . LEU A 1 385 ? -24.872 3.407 26.041 1.00 86.81 385 LEU A CA 1
ATOM 2970 C C . LEU A 1 385 ? -26.347 2.990 25.990 1.00 86.81 385 LEU A C 1
ATOM 2972 O O . LEU A 1 385 ? -26.758 2.104 26.737 1.00 86.81 385 LEU A O 1
ATOM 2976 N N . LYS A 1 386 ? -27.145 3.591 25.096 1.00 83.56 386 LYS A N 1
ATOM 2977 C CA . LYS A 1 386 ? -28.551 3.199 24.905 1.00 83.56 386 LYS A CA 1
ATOM 2978 C C . LYS A 1 386 ? -28.676 1.764 24.398 1.00 83.56 386 LYS A C 1
ATOM 2980 O O . LYS A 1 386 ? -29.532 1.041 24.888 1.00 83.56 386 LYS A O 1
ATOM 2985 N N . GLY A 1 387 ? -27.808 1.349 23.473 1.00 70.31 387 GLY A N 1
ATOM 2986 C CA . GLY A 1 387 ? -27.760 -0.034 22.986 1.00 70.31 387 GLY A CA 1
ATOM 2987 C C . GLY A 1 387 ? -27.157 -1.039 23.976 1.00 70.31 387 GLY A C 1
ATOM 2988 O O . GLY A 1 387 ? -27.334 -2.233 23.785 1.00 70.31 387 GLY A O 1
ATOM 2989 N N . ALA A 1 388 ? -26.446 -0.578 25.011 1.00 56.50 388 ALA A N 1
ATOM 2990 C CA . ALA A 1 388 ? -25.912 -1.413 26.092 1.00 56.50 388 ALA A CA 1
ATOM 2991 C C . ALA A 1 388 ? -26.925 -1.669 27.225 1.00 56.50 388 ALA A C 1
ATOM 2993 O O . ALA A 1 388 ? -26.680 -2.505 28.086 1.00 56.50 388 ALA A O 1
ATOM 2994 N N . SER A 1 389 ? -28.027 -0.910 27.258 1.00 46.44 389 SER A N 1
ATOM 2995 C CA . SER A 1 389 ? -29.043 -0.957 28.324 1.00 46.44 389 SER A CA 1
ATOM 2996 C C . SER A 1 389 ? -30.218 -1.899 28.008 1.00 46.44 389 SER A C 1
ATOM 2998 O O . SER A 1 389 ? -31.240 -1.855 28.691 1.00 46.44 389 SER A O 1
ATOM 3000 N N . THR A 1 390 ? -30.081 -2.716 26.964 1.00 38.62 390 THR A N 1
ATOM 3001 C CA . THR A 1 390 ? -31.007 -3.776 26.532 1.00 38.62 390 THR A CA 1
ATOM 3002 C C . THR A 1 390 ? -30.273 -5.097 26.552 1.00 38.62 390 THR A C 1
ATOM 3004 O O . THR A 1 390 ? -30.874 -6.090 27.010 1.00 38.62 390 THR A O 1
#

Secondary structure (DSSP, 8-state):
-EEE-TT--EEEEPPHHHHHHHHHHHTTSS---HHHHHHHHHTT-EEE--SSSSPPEEEEEE-TTS-EEEEE-TTSPPPPTT-TTS--S-S----SS-------PPPTTPBP--SPPPPPTT---S---------------HHHHHHHHHHHHTTTTEE-TTSPPPHHHHHHHHHHHHTT-EEETTEEGGGGEES--SHHHHHHHHHHHHH-GGGTTSPPEEEEEEEESEE-SSEEEETTEEEEB-S-EEESS--PSSEEEEEEEE-SSTT----EEEEEEEEEBS-SS---B-SSHHHHHHHHHHHHHHHHHHHHH----EEE--SS-SS-TTEEEEEETTEEEEEE---SPPPTT----TTEEEHHHHTSHHHHHHHHHHHHHHHH--

Foldseek 3Di:
DFKAAPVRHGPGDDDPVRVVQVLCVLLVNDAHPLVVLVVCQVVRIWDWDPQDPVTWIWHWAAALLRGIDIDTDLVGDAGDPPRSNHDDDDPDPDDPDDLPQFQAADDFLDAADQHDFHDPPPPPPDDPPPPDDDDPDRDHNRQQSLVLNLCVQLVLQKDWLVDQAWLVSSVVSSLVSQQRYANDPPHRLSVQEAAADDPVVLVVSLVVQVPDCVCPQGFGKGKYKYWAFDDDPQWGQDPNDTFGERAEEAELADPADRWTKMWMWGDSHRPDSDTGTYYMYTFHALDNTRRHGAHHPQLSVLVVLVVVLQNCCCVPVVFIKMKGFDSRDDDDSSWIWIDGPPDIAIEGSDLDADDPPPDQPPRYYYCVVLVHSVSSSVVVVVVSVVVVVD

pLDDT: mean 84.33, std 16.21, range [28.39, 97.88]

Radius of gyration: 24.1 Å; chains: 1; bounding box: 52×50×70 Å

Sequence (390 aa):
MRIIDRSLATIRKISLSEYESLRLFALGKASAPRELLLRIRKDGHWLACECCHPAPVMHVAMRDTGMLSLKNNPDAADHTAKCPFARSGGENKTSGGTVSHKAERFVDGGHITLHSEIQPTGKRNTRQISRSDVVPRVRPKPVLSLLLSLMEMAGLHRYCPSAPVRLSDQYAALRAAAARFTVTPGIPLQHILDTRISKSRLFAMAKLLRETEQFGSSRRYGLLLDVITKVGPRQLICDGVELDFFGNAELLHGRSTPLLTLATVTTQEYGSNYYQLGKAAFVPVLSQHNLFPVVDDADRANVENLFGLLRWMHEKKEIEVAAARGLFQAGSGYVVELRHGANLLTVDLDPSPLPDDAPSPAGFWSLARAGGIDALKKQLIIAILKGAST